Protein AF-0000000082827831 (afdb_homodimer)

Nearest PDB structures (foldseek):
  4x6g-assembly1_C  TM=5.637E-01  e=7.109E-21  Pseudomonas aeruginosa PAO1
  1ixc-assembly1_B-2  TM=5.546E-01  e=1.189E-19  Cupriavidus necator
  7d98-assembly1_Q  TM=5.491E-01  e=5.701E-20  Cupriavidus necator
  2esn-assembly1_A  TM=5.653E-01  e=8.851E-17  Pseudomonas aeruginosa
  2esn-assembly1_B  TM=5.716E-01  e=1.158E-15  Pseudomonas aeruginosa

Foldseek 3Di:
DPPLDPVVCVVPPDLVLLLLLLLQQVVQALCVSCVVSVHDSVVSVVSQVVVCVSVVHHQWDDDPGGTHGDPVNVVVNLVSLQVVLVVVQVVVQVVLVVVVAPGEAEEEEEPLCVLPLQVVLVVVVCVVGVRYHYHYHYDAPVVVLVCQSSVVHLKYKFDDPDPCCVVWKDWDWLDWFDKFKKAFCPAPCQPPQADEPVVQLVFEEEEADPPDPVVVLQCVLCVVVVHHDRPRYHHDPDLVVSVCDRQPDGHMYMDTCSSCVVCVVVRGMHTHDYPRDRDIDTIGMMHTPPDDRDPSVVSSNVSSNVVSVVD/DPDLDPVVCVVPPDLVLLLLLLLQQVVQALCVSCVVSVHDSVVSVVSQVVVCVSVVHHQWDDDPGGTHGDPVNVVVNLVSLQVVLVVVQVVQQVVLVVVVAPGEAEEEEEPLCVLPLQVVLVVVVCVVGVRYHYHYHYDAPVVVLVCQSSVVHLKYKFDDPDPCCVVWKDWDWLDWFAKFKKAFCPAPCQPPQADEPVVQLVFEEEEADPPDPVVVLQCVLCVVVVHHDRPRYHHDPDLVVSVCDRQPDGHMYMDTCSSCVVCVVVRGMHTHDYPRDRDIDTIGMMHTPPDDRDPSVVSSNVSSNVVSVVD

Radius of gyration: 26.12 Å; Cα contacts (8 Å, |Δi|>4): 1119; chains: 2; bounding box: 63×72×55 Å

Solvent-accessible surface area (backbone atoms only — not comparable to full-atom values): 32270 Å² total; per-residue (Å²): 124,71,76,75,38,72,66,58,45,64,72,64,62,46,69,68,56,34,50,48,47,40,39,25,60,72,58,25,22,66,61,59,29,10,58,75,66,71,45,52,48,69,58,49,51,50,52,49,49,52,52,23,57,48,67,66,45,66,40,46,32,87,26,96,63,22,29,34,59,20,80,73,15,46,58,49,38,48,48,26,40,26,51,50,35,47,48,52,49,48,52,52,29,47,53,33,38,73,72,69,30,67,30,71,46,36,39,30,16,21,70,59,36,32,39,44,58,48,28,55,37,50,57,54,49,36,72,78,36,55,35,33,24,35,36,43,43,73,44,56,38,71,57,42,51,52,32,43,72,40,42,75,28,74,34,30,34,29,47,83,88,48,82,72,49,63,78,53,30,44,78,47,82,51,44,71,49,47,57,39,37,34,28,12,66,83,24,86,61,46,85,37,65,66,49,53,63,75,66,54,63,75,41,40,31,44,36,52,41,83,88,37,73,67,32,51,51,48,52,50,26,31,52,75,62,72,44,78,77,73,63,25,28,40,22,35,81,38,62,50,30,53,49,43,37,32,64,71,38,68,27,38,33,58,47,51,42,63,73,44,49,66,43,39,74,70,57,47,31,36,76,48,44,54,79,69,62,62,82,58,47,64,31,18,43,39,39,61,50,98,51,86,73,53,71,68,56,48,53,51,49,52,44,45,54,55,55,38,68,72,101,123,70,72,74,38,71,68,58,46,64,73,63,65,48,68,68,56,33,49,48,48,40,40,25,59,72,59,25,20,65,60,57,29,11,59,74,65,72,44,52,48,68,57,49,51,50,52,49,51,52,52,23,56,50,67,66,46,65,39,48,29,86,28,97,66,25,30,33,56,18,78,72,15,46,57,50,38,49,49,26,40,26,51,50,35,47,47,51,49,48,51,54,28,46,52,33,38,74,73,69,30,68,29,70,45,36,39,30,18,21,69,59,36,31,38,43,58,48,27,54,37,50,59,54,48,36,72,78,37,53,34,34,25,35,39,43,43,71,42,55,38,70,55,40,50,52,33,43,72,41,41,75,29,75,35,29,33,28,47,84,89,48,81,72,48,62,77,52,30,42,77,46,82,51,44,69,48,48,56,41,36,33,27,9,64,82,23,84,62,46,85,36,64,66,50,54,62,76,65,53,63,77,41,38,33,43,36,52,40,84,88,36,73,66,32,52,52,49,52,51,26,32,51,75,61,71,42,78,77,73,63,24,28,37,23,35,82,37,61,51,29,54,49,44,36,32,62,71,37,68,26,39,34,58,46,51,41,65,72,43,48,66,44,38,74,70,58,47,31,35,75,47,43,55,79,70,61,60,80,56,48,64,30,19,42,38,39,61,52,98,52,86,72,54,72,68,57,48,53,52,49,52,46,43,53,56,55,36,68,73,103

Secondary structure (DSSP, 8-state):
-----HHHHHHH--HHHHHHHHHHHHH--HHHHHHHHT--HHHHHHHHHHHHHHHTS-SB---SS--PBPHHHHHHHHHHHHHHHHHHHHHHHHHHHHTT---EEEEEE-HHIIIIIHHHHHHHHHHH-TT-EEEEEE--HHHHHHHHHTTS-SEEEE--SSGGGGGTEEEEEEEEE-EEEEEETTSGGGG-SB--HHHHTTS-EEEPPTTSHHHHHHHHHHHHTT-PPPSSEEEES-HHHHHHHHHHSS-EEEEEGGGTHHHHHTTSEEEEB-S-----EEEEEEEETTSPPPHHHHHHHHHHHHHHHT-/-----HHHHHHH--HHHHHHHHHHHHH--HHHHHHHHT--HHHHHHHHHHHHHHHTS-SB---SS--PBPHHHHHHHHHHHHHHHHHHHHHHHHHHHHTT---EEEEEE-HHIIIIIHHHHHHHHHHH-TT-EEEEEE--HHHHHHHHHTTS-SEEEE--SSGGGGGTEEEEEEEEE-EEEEEETTSGGGG-SB--HHHHTTS-EEEPPTTSHHHHHHHHHHHHTT-PPPSSEEEES-HHHHHHHHHHSS-EEEEEGGGTHHHHHTTSEEEEB-S-----EEEEEEEETTSPPPHHHHHHHHHHHHHHHT-

Organism: Acinetobacter baumannii (strain ATCC 19606 / DSM 30007 / JCM 6841 / CCUG 19606 / CIP 70.34 / NBRC 109757 / NCIMB 12457 / NCTC 12156 / 81) (NCBI:txid575584)

InterPro domains:
  IPR000847 LysR, HTH, N-terminal domain [PF00126] (16-74)
  IPR000847 LysR, HTH, N-terminal domain [PR00039] (30-41)
  IPR000847 LysR, HTH, N-terminal domain [PR00039] (41-51)
  IPR000847 LysR, HTH, N-terminal domain [PR00039] (51-62)
  IPR000847 LysR, HTH, N-terminal domain [PS50931] (13-70)
  IPR005119 LysR, substrate-binding [PF03466] (103-307)
  IPR036388 Winged helix-like DNA-binding domain superfamily [G3DSA:1.10.10.10] (13-101)
  IPR036390 Winged helix DNA-binding domain superfamily [SSF46785] (11-120)
  IPR050950 HTH-type LysR transcriptional regulators [PTHR30419] (14-309)

pLDDT: mean 87.79, std 10.2, range [36.84, 98.5]

Structure (mmCIF, N/CA/C/O backbone):
data_AF-0000000082827831-model_v1
#
loop_
_entity.id
_entity.type
_entity.pdbx_description
1 polymer 'HTH-type transcriptional regulator GbpR'
#
loop_
_atom_site.group_PDB
_atom_site.id
_atom_site.type_symbol
_atom_site.label_atom_id
_atom_site.label_alt_id
_atom_site.label_comp_id
_atom_site.label_asym_id
_atom_site.label_entity_id
_atom_site.label_seq_id
_atom_site.pdbx_PDB_ins_code
_atom_site.Cartn_x
_atom_site.Cartn_y
_atom_site.Cartn_z
_atom_site.occupancy
_atom_site.B_iso_or_equiv
_atom_site.auth_seq_id
_atom_site.auth_comp_id
_atom_site.auth_asym_id
_atom_site.auth_atom_id
_atom_site.pdbx_PDB_model_num
ATOM 1 N N . MET A 1 1 ? 16.906 43.812 8.633 1 37.88 1 MET A N 1
ATOM 2 C CA . MET A 1 1 ? 16.484 42.5 8.227 1 37.88 1 MET A CA 1
ATOM 3 C C . MET A 1 1 ? 17.641 41.688 7.625 1 37.88 1 MET A C 1
ATOM 5 O O . MET A 1 1 ? 18.25 42.125 6.641 1 37.88 1 MET A O 1
ATOM 9 N N . ALA A 1 2 ? 18.375 41.094 8.438 1 49 2 ALA A N 1
ATOM 10 C CA . ALA A 1 2 ? 19.625 40.562 7.898 1 49 2 ALA A CA 1
ATOM 11 C C . ALA A 1 2 ? 19.375 39.719 6.645 1 49 2 ALA A C 1
ATOM 13 O O . ALA A 1 2 ? 18.359 39 6.562 1 49 2 ALA A O 1
ATOM 14 N N . ASP A 1 3 ? 19.906 40.031 5.551 1 55.72 3 ASP A N 1
ATOM 15 C CA . ASP A 1 3 ? 19.891 39.375 4.246 1 55.72 3 ASP A CA 1
ATOM 16 C C . ASP A 1 3 ? 20.234 37.875 4.367 1 55.72 3 ASP A C 1
ATOM 18 O O . ASP A 1 3 ? 21.266 37.531 4.934 1 55.72 3 ASP A O 1
ATOM 22 N N . LEU A 1 4 ? 19.25 37.062 4.34 1 61.72 4 LEU A N 1
ATOM 23 C CA . LEU A 1 4 ? 19.516 35.625 4.328 1 61.72 4 LEU A CA 1
ATOM 24 C C . LEU A 1 4 ? 20.469 35.25 3.197 1 61.72 4 LEU A C 1
ATOM 26 O O . LEU A 1 4 ? 20.156 35.469 2.023 1 61.72 4 LEU A O 1
ATOM 30 N N . THR A 1 5 ? 21.812 35.25 3.562 1 57.19 5 THR A N 1
ATOM 31 C CA . THR A 1 5 ? 22.812 34.781 2.607 1 57.19 5 THR A CA 1
ATOM 32 C C . THR A 1 5 ? 23.156 33.344 2.863 1 57.19 5 THR A C 1
ATOM 34 O O . THR A 1 5 ? 22.891 32.812 3.941 1 57.19 5 THR A O 1
ATOM 37 N N . TYR A 1 6 ? 23.672 32.75 1.846 1 62.78 6 TYR A N 1
ATOM 38 C CA . TYR A 1 6 ? 24.141 31.375 1.972 1 62.78 6 TYR A CA 1
ATOM 39 C C . TYR A 1 6 ? 25.125 31.234 3.121 1 62.78 6 TYR A C 1
ATOM 41 O O . TYR A 1 6 ? 25.062 30.281 3.896 1 62.78 6 TYR A O 1
ATOM 49 N N . SER A 1 7 ? 25.984 32.188 3.217 1 58.19 7 SER A N 1
ATOM 50 C CA . SER A 1 7 ? 27.016 32.156 4.242 1 58.19 7 SER A CA 1
ATOM 51 C C . SER A 1 7 ? 26.422 32.281 5.641 1 58.19 7 SER A C 1
ATOM 53 O O . SER A 1 7 ? 26.797 31.547 6.551 1 58.19 7 SER A O 1
ATOM 55 N N . SER A 1 8 ? 25.5 33.188 5.75 1 60.72 8 SER A N 1
ATOM 56 C CA . SER A 1 8 ? 24.891 33.375 7.062 1 60.72 8 SER A CA 1
ATOM 57 C C . SER A 1 8 ? 24.094 32.156 7.488 1 60.72 8 SER A C 1
ATOM 59 O O . SER A 1 8 ? 24.125 31.781 8.656 1 60.72 8 SER A O 1
ATOM 61 N N . LEU A 1 9 ? 23.422 31.594 6.531 1 64.62 9 LEU A N 1
ATOM 62 C CA . LEU A 1 9 ? 22.656 30.391 6.82 1 64.62 9 LEU A CA 1
ATOM 63 C C . LEU A 1 9 ? 23.562 29.25 7.246 1 64.62 9 LEU A C 1
ATOM 65 O O . LEU A 1 9 ? 23.281 28.547 8.219 1 64.62 9 LEU A O 1
ATOM 69 N N . ASN A 1 10 ? 24.641 29.109 6.551 1 59.69 10 ASN A N 1
ATOM 70 C CA . ASN A 1 10 ? 25.562 28 6.805 1 59.69 10 ASN A CA 1
ATOM 71 C C . ASN A 1 10 ? 26.188 28.109 8.195 1 59.69 10 ASN A C 1
ATOM 73 O O . ASN A 1 10 ? 26.453 27.078 8.836 1 59.69 10 ASN A O 1
ATOM 77 N N . ASN A 1 11 ? 26.344 29.297 8.609 1 62.16 11 ASN A N 1
ATOM 78 C CA . ASN A 1 11 ? 27 29.484 9.891 1 62.16 11 ASN A CA 1
ATOM 79 C C . ASN A 1 11 ? 26.031 29.281 11.055 1 62.16 11 ASN A C 1
ATOM 81 O O . ASN A 1 11 ? 26.453 28.891 12.148 1 62.16 11 ASN A O 1
ATOM 85 N N . TRP A 1 12 ? 24.891 29.484 10.703 1 67.19 12 TRP A N 1
ATOM 86 C CA . TRP A 1 12 ? 23.953 29.562 11.82 1 67.19 12 TRP A CA 1
ATOM 87 C C . TRP A 1 12 ? 23.094 28.297 11.898 1 67.19 12 TRP A C 1
ATOM 89 O O . TRP A 1 12 ? 22.781 27.828 12.992 1 67.19 12 TRP A O 1
ATOM 99 N N . LEU A 1 13 ? 22.766 27.781 10.742 1 72.38 13 LEU A N 1
ATOM 100 C CA . LEU A 1 13 ? 21.766 26.734 10.695 1 72.38 13 LEU A CA 1
ATOM 101 C C . LEU A 1 13 ? 22.344 25.406 11.156 1 72.38 13 LEU A C 1
ATOM 103 O O . LEU A 1 13 ? 23.391 24.969 10.656 1 72.38 13 LEU A O 1
ATOM 107 N N . LYS A 1 14 ? 21.766 24.859 12.219 1 76.31 14 LYS A N 1
ATOM 108 C CA . LYS A 1 14 ? 22.141 23.531 12.727 1 76.31 14 LYS A CA 1
ATOM 109 C C . LYS A 1 14 ? 21.078 22.5 12.383 1 76.31 14 LYS A C 1
ATOM 111 O O . LYS A 1 14 ? 19.922 22.828 12.156 1 76.31 14 LYS A O 1
ATOM 116 N N . PHE A 1 15 ? 21.531 21.234 12.359 1 81.81 15 PHE A N 1
ATOM 117 C CA . PHE A 1 15 ? 20.594 20.156 12.062 1 81.81 15 PHE A CA 1
ATOM 118 C C . PHE A 1 15 ? 19.453 20.141 13.062 1 81.81 15 PHE A C 1
ATOM 120 O O . PHE A 1 15 ? 18.312 19.828 12.703 1 81.81 15 PHE A O 1
ATOM 127 N N . LYS A 1 16 ? 19.766 20.438 14.281 1 85.5 16 LYS A N 1
ATOM 128 C CA . LYS A 1 16 ? 18.734 20.484 15.305 1 85.5 16 LYS A CA 1
ATOM 129 C C . LYS A 1 16 ? 17.625 21.453 14.938 1 85.5 16 LYS A C 1
ATOM 131 O O . LYS A 1 16 ? 16.453 21.25 15.273 1 85.5 16 LYS A O 1
ATOM 136 N N . HIS A 1 17 ? 17.984 22.578 14.234 1 87.19 17 HIS A N 1
ATOM 137 C CA . HIS A 1 17 ? 16.984 23.531 13.742 1 87.19 17 HIS A CA 1
ATOM 138 C C . HIS A 1 17 ? 16.062 22.859 12.734 1 87.19 17 HIS A C 1
ATOM 140 O O . HIS A 1 17 ? 14.844 23.078 12.766 1 87.19 17 HIS A O 1
ATOM 146 N N . LEU A 1 18 ? 16.641 22.094 11.836 1 86.31 18 LEU A N 1
ATOM 147 C CA . LEU A 1 18 ? 15.867 21.391 10.82 1 86.31 18 LEU A CA 1
ATOM 148 C C . LEU A 1 18 ? 14.977 20.328 11.453 1 86.31 18 LEU A C 1
ATOM 150 O O . LEU A 1 18 ? 13.836 20.141 11.039 1 86.31 18 LEU A O 1
ATOM 154 N N . VAL A 1 19 ? 15.492 19.625 12.445 1 87.94 19 VAL A N 1
ATOM 155 C CA . VAL A 1 19 ? 14.711 18.641 13.18 1 87.94 19 VAL A CA 1
ATOM 156 C C . VAL A 1 19 ? 13.516 19.312 13.844 1 87.94 19 VAL A C 1
ATOM 158 O O . VAL A 1 19 ? 12.406 18.781 13.82 1 87.94 19 VAL A O 1
ATOM 161 N N . LEU A 1 20 ? 13.781 20.453 14.438 1 90.12 20 LEU A N 1
ATOM 162 C CA . LEU A 1 20 ? 12.688 21.188 15.07 1 90.12 20 LEU A CA 1
ATOM 163 C C . LEU A 1 20 ? 11.602 21.531 14.055 1 90.12 20 LEU A C 1
ATOM 165 O O . LEU A 1 20 ? 10.414 21.328 14.32 1 90.12 20 LEU A O 1
ATOM 169 N N . LEU A 1 21 ? 12.047 22.094 12.898 1 90.12 21 LEU A N 1
ATOM 170 C CA . LEU A 1 21 ? 11.109 22.5 11.852 1 90.12 21 LEU A CA 1
ATOM 171 C C . LEU A 1 21 ? 10.273 21.297 11.398 1 90.12 21 LEU A C 1
ATOM 173 O O . LEU A 1 21 ? 9.047 21.406 11.305 1 90.12 21 LEU A O 1
ATOM 177 N N . GLU A 1 22 ? 10.922 20.219 11.125 1 88.75 22 GLU A N 1
ATOM 178 C CA . GLU A 1 22 ? 10.234 19.016 10.672 1 88.75 22 GLU A CA 1
ATOM 179 C C . GLU A 1 22 ? 9.305 18.469 11.75 1 88.75 22 GLU A C 1
ATOM 181 O O . GLU A 1 22 ? 8.18 18.062 11.453 1 88.75 22 GLU A O 1
ATOM 186 N N . THR A 1 23 ? 9.797 18.406 12.984 1 89.56 23 THR A N 1
ATOM 187 C CA . THR A 1 23 ? 9 17.906 14.102 1 89.56 23 THR A CA 1
ATOM 188 C C . THR A 1 23 ? 7.758 18.766 14.32 1 89.56 23 THR A C 1
ATOM 190 O O . THR A 1 23 ? 6.664 18.25 14.523 1 89.56 23 THR A O 1
ATOM 193 N N . LEU A 1 24 ? 8.008 20.062 14.273 1 89.75 24 LEU A N 1
ATOM 194 C CA . LEU A 1 24 ? 6.887 20.984 14.438 1 89.75 24 LEU A CA 1
ATOM 195 C C . LEU A 1 24 ? 5.887 20.828 13.305 1 89.75 24 LEU A C 1
ATOM 197 O O . LEU A 1 24 ? 4.672 20.875 13.523 1 89.75 24 LEU A O 1
ATOM 201 N N . ALA A 1 25 ? 6.398 20.656 12.133 1 86.94 25 ALA A N 1
ATOM 202 C CA . ALA A 1 25 ? 5.512 20.469 10.984 1 86.94 25 ALA A CA 1
ATOM 203 C C . ALA A 1 25 ? 4.672 19.203 11.141 1 86.94 25 ALA A C 1
ATOM 205 O O . ALA A 1 25 ? 3.492 19.188 10.773 1 86.94 25 ALA A O 1
ATOM 206 N N . ARG A 1 26 ? 5.281 18.25 11.648 1 81.56 26 ARG A N 1
ATOM 207 C CA . ARG A 1 26 ? 4.629 16.953 11.812 1 81.56 26 ARG A CA 1
ATOM 208 C C . ARG A 1 26 ? 3.633 16.984 12.969 1 81.56 26 ARG A C 1
ATOM 210 O O . ARG A 1 26 ? 2.531 16.438 12.859 1 81.56 26 ARG A O 1
ATOM 217 N N . THR A 1 27 ? 4.047 17.625 14.031 1 81.38 27 THR A N 1
ATOM 218 C CA . THR A 1 27 ? 3.25 17.562 15.25 1 81.38 27 THR A CA 1
ATOM 219 C C . THR A 1 27 ? 2.266 18.719 15.312 1 81.38 27 THR A C 1
ATOM 221 O O . THR A 1 27 ? 1.26 18.656 16.031 1 81.38 27 THR A O 1
ATOM 224 N N . ASN A 1 28 ? 2.701 19.828 14.727 1 83.12 28 ASN A N 1
ATOM 225 C CA . ASN A 1 28 ? 1.94 21.078 14.766 1 83.12 28 ASN A CA 1
ATOM 226 C C . ASN A 1 28 ? 1.726 21.562 16.203 1 83.12 28 ASN A C 1
ATOM 228 O O . ASN A 1 28 ? 0.672 22.109 16.516 1 83.12 28 ASN A O 1
ATOM 232 N N . ASN A 1 29 ? 2.605 21.141 16.984 1 83.56 29 ASN A N 1
ATOM 233 C CA . ASN A 1 29 ? 2.467 21.391 18.406 1 83.56 29 ASN A CA 1
ATOM 234 C C . ASN A 1 29 ? 3.824 21.594 19.078 1 83.56 29 ASN A C 1
ATOM 236 O O . ASN A 1 29 ? 4.656 20.688 19.094 1 83.56 29 ASN A O 1
ATOM 240 N N . MET A 1 30 ? 3.893 22.812 19.75 1 86.69 30 MET A N 1
ATOM 241 C CA . MET A 1 30 ? 5.172 23.172 20.359 1 86.69 30 MET A CA 1
ATOM 242 C C . MET A 1 30 ? 5.5 22.25 21.531 1 86.69 30 MET A C 1
ATOM 244 O O . MET A 1 30 ? 6.648 21.828 21.688 1 86.69 30 MET A O 1
ATOM 248 N N . HIS A 1 31 ? 4.418 21.891 22.219 1 86.5 31 HIS A N 1
ATOM 249 C CA . HIS A 1 31 ? 4.648 21.047 23.391 1 86.5 31 HIS A CA 1
ATOM 250 C C . HIS A 1 31 ? 5.066 19.641 22.969 1 86.5 31 HIS A C 1
ATOM 252 O O . HIS A 1 31 ? 6.02 19.094 23.516 1 86.5 31 HIS A O 1
ATOM 258 N N . LEU A 1 32 ? 4.344 19.172 22.031 1 85.81 32 LEU A N 1
ATOM 259 C CA . LEU A 1 32 ? 4.652 17.828 21.547 1 85.81 32 LEU A CA 1
ATOM 260 C C . LEU A 1 32 ? 6.031 17.797 20.891 1 85.81 32 LEU A C 1
ATOM 262 O O . LEU A 1 32 ? 6.77 16.812 21.047 1 85.81 32 LEU A O 1
ATOM 266 N N . ALA A 1 33 ? 6.254 18.797 20.172 1 89.75 33 ALA A N 1
ATOM 267 C CA . ALA A 1 33 ? 7.574 18.891 19.547 1 89.75 33 ALA A CA 1
ATOM 268 C C . ALA A 1 33 ? 8.672 18.906 20.609 1 89.75 33 ALA A C 1
ATOM 270 O O . ALA A 1 33 ? 9.688 18.219 20.469 1 89.75 33 ALA A O 1
ATOM 271 N N . ALA A 1 34 ? 8.453 19.656 21.672 1 91.12 34 ALA A N 1
ATOM 272 C CA . ALA A 1 34 ? 9.422 19.719 22.766 1 91.12 34 ALA A CA 1
ATOM 273 C C . ALA A 1 34 ? 9.617 18.359 23.406 1 91.12 34 ALA A C 1
ATOM 275 O O . ALA A 1 34 ? 10.742 17.922 23.641 1 91.12 34 ALA A O 1
ATOM 276 N N . GLU A 1 35 ? 8.523 17.719 23.625 1 89.31 35 GLU A N 1
ATOM 277 C CA . GLU A 1 35 ? 8.57 16.391 24.234 1 89.31 35 GLU A CA 1
ATOM 278 C C . GLU A 1 35 ? 9.336 15.406 23.344 1 89.31 35 GLU A C 1
ATOM 280 O O . GLU A 1 35 ? 10.211 14.68 23.828 1 89.31 35 GLU A O 1
ATOM 285 N N . GLN A 1 36 ? 9.062 15.477 22.094 1 86.56 36 GLN A N 1
ATOM 286 C CA . GLN A 1 36 ? 9.688 14.539 21.172 1 86.56 36 GLN A CA 1
ATOM 287 C C . GLN A 1 36 ? 11.172 14.836 21 1 86.56 36 GLN A C 1
ATOM 289 O O . GLN A 1 36 ? 11.969 13.922 20.766 1 86.56 36 GLN A O 1
ATOM 294 N N . MET A 1 37 ? 11.492 16.078 21.203 1 89.38 37 MET A N 1
ATOM 295 C CA . MET A 1 37 ? 12.883 16.469 21.016 1 89.38 37 MET A CA 1
ATOM 296 C C . MET A 1 37 ? 13.633 16.453 22.344 1 89.38 37 MET A C 1
ATOM 298 O O . MET A 1 37 ? 14.828 16.75 22.406 1 89.38 37 MET A O 1
ATOM 302 N N . ASN A 1 38 ? 12.867 16.062 23.391 1 89.19 38 ASN A N 1
ATOM 303 C CA . ASN A 1 38 ? 13.445 16.062 24.734 1 89.19 38 ASN A CA 1
ATOM 304 C C . ASN A 1 38 ? 14.023 17.422 25.094 1 89.19 38 ASN A C 1
ATOM 306 O O . ASN A 1 38 ? 15.172 17.516 25.531 1 89.19 38 ASN A O 1
ATOM 310 N N . LEU A 1 39 ? 13.398 18.438 24.797 1 89.25 39 LEU A N 1
ATOM 311 C CA . LEU A 1 39 ? 13.711 19.812 25.141 1 89.25 39 LEU A CA 1
ATOM 312 C C . LEU A 1 39 ? 12.539 20.469 25.875 1 89.25 39 LEU A C 1
ATOM 314 O O . LEU A 1 39 ? 11.43 19.938 25.891 1 89.25 39 LEU A O 1
ATOM 318 N N . SER A 1 40 ? 12.852 21.5 26.609 1 90.56 40 SER A N 1
ATOM 319 C CA . SER A 1 40 ? 11.773 22.281 27.203 1 90.56 40 SER A CA 1
ATOM 320 C C . SER A 1 40 ? 11.055 23.125 26.156 1 90.56 40 SER A C 1
ATOM 322 O O . SER A 1 40 ? 11.633 23.469 25.125 1 90.56 40 SER A O 1
ATOM 324 N N . GLN A 1 41 ? 9.836 23.344 26.406 1 90.69 41 GLN A N 1
ATOM 325 C CA . GLN A 1 41 ? 9.047 24.125 25.469 1 90.69 41 GLN A CA 1
ATOM 326 C C . GLN A 1 41 ? 9.633 25.516 25.281 1 90.69 41 GLN A C 1
ATOM 328 O O . GLN A 1 41 ? 9.695 26.016 24.156 1 90.69 41 GLN A O 1
ATOM 333 N N . PRO A 1 42 ? 10.172 26.203 26.312 1 91.56 42 PRO A N 1
ATOM 334 C CA . PRO A 1 42 ? 10.812 27.5 26.078 1 91.56 42 PRO A CA 1
ATOM 335 C C . PRO A 1 42 ? 12.039 27.391 25.172 1 91.56 42 PRO A C 1
ATOM 337 O O . PRO A 1 42 ? 12.281 28.281 24.359 1 91.56 42 PRO A O 1
ATOM 340 N N . ALA A 1 43 ? 12.75 26.344 25.328 1 89.31 43 ALA A N 1
ATOM 341 C CA . ALA A 1 43 ? 13.93 26.125 24.5 1 89.31 43 ALA A CA 1
ATOM 342 C C . ALA A 1 43 ? 13.547 25.969 23.031 1 89.31 43 ALA A C 1
ATOM 344 O O . ALA A 1 43 ? 14.18 26.562 22.156 1 89.31 43 ALA A O 1
ATOM 345 N N . VAL A 1 44 ? 12.531 25.188 22.766 1 92.06 44 VAL A N 1
ATOM 346 C CA . VAL A 1 44 ? 12.039 24.969 21.406 1 92.06 44 VAL A CA 1
ATOM 347 C C . VAL A 1 44 ? 11.477 26.281 20.859 1 92.06 44 VAL A C 1
ATOM 349 O O . VAL A 1 44 ? 11.68 26.594 19.672 1 92.06 44 VAL A O 1
ATOM 352 N N . SER A 1 45 ? 10.758 27 21.672 1 92.25 45 SER A N 1
ATOM 353 C CA . SER A 1 45 ? 10.188 28.266 21.25 1 92.25 45 SER A CA 1
ATOM 354 C C . SER A 1 45 ? 11.281 29.266 20.891 1 92.25 45 SER A C 1
ATOM 356 O O . SER A 1 45 ? 11.188 29.969 19.875 1 92.25 45 SER A O 1
ATOM 358 N N . LYS A 1 46 ? 12.273 29.328 21.688 1 92.06 46 LYS A N 1
ATOM 359 C CA . LYS A 1 46 ? 13.406 30.219 21.438 1 92.06 46 LYS A CA 1
ATOM 360 C C . LYS A 1 46 ? 14.117 29.844 20.141 1 92.06 46 LYS A C 1
ATOM 362 O O . LYS A 1 46 ? 14.461 30.719 19.344 1 92.06 46 LYS A O 1
ATOM 367 N N . MET A 1 47 ? 14.367 28.609 20.016 1 90.69 47 MET A N 1
ATOM 368 C CA . MET A 1 47 ? 15.031 28.109 18.812 1 90.69 47 MET A CA 1
ATOM 369 C C . MET A 1 47 ? 14.242 28.469 17.562 1 90.69 47 MET A C 1
ATOM 371 O O . MET A 1 47 ? 14.82 28.891 16.562 1 90.69 47 MET A O 1
ATOM 375 N N . LEU A 1 48 ? 12.969 28.281 17.641 1 92.81 48 LEU A N 1
ATOM 376 C CA . LEU A 1 48 ? 12.117 28.625 16.5 1 92.81 48 LEU A CA 1
ATOM 377 C C . LEU A 1 48 ? 12.188 30.125 16.188 1 92.81 48 LEU A C 1
ATOM 379 O O . LEU A 1 48 ? 12.25 30.516 15.031 1 92.81 48 LEU A O 1
ATOM 383 N N . LYS A 1 49 ? 12.133 30.906 17.188 1 91.38 49 LYS A N 1
ATOM 384 C CA . LYS A 1 49 ? 12.227 32.344 17.016 1 91.38 49 LYS A CA 1
ATOM 385 C C . LYS A 1 49 ? 13.531 32.75 16.344 1 91.38 49 LYS A C 1
ATOM 387 O O . LYS A 1 49 ? 13.555 33.656 15.492 1 91.38 49 LYS A O 1
ATOM 392 N N . GLU A 1 50 ? 14.562 32.125 16.734 1 86.75 50 GLU A N 1
ATOM 393 C CA . GLU A 1 50 ? 15.859 32.406 16.125 1 86.75 50 GLU A CA 1
ATOM 394 C C . GLU A 1 50 ? 15.875 32.031 14.648 1 86.75 50 GLU A C 1
ATOM 396 O O . GLU A 1 50 ? 16.406 32.781 13.82 1 86.75 50 GLU A O 1
ATOM 401 N N . ILE A 1 51 ? 15.328 30.891 14.336 1 87.31 51 ILE A N 1
ATOM 402 C CA . ILE A 1 51 ? 15.258 30.422 12.953 1 87.31 51 ILE A CA 1
ATOM 403 C C . ILE A 1 51 ? 14.453 31.422 12.117 1 87.31 51 ILE A C 1
ATOM 405 O O . ILE A 1 51 ? 14.906 31.844 11.055 1 87.31 51 ILE A O 1
ATOM 409 N N . GLU A 1 52 ? 13.32 31.75 12.656 1 89.38 52 GLU A N 1
ATOM 410 C CA . GLU A 1 52 ? 12.445 32.656 11.922 1 89.38 52 GLU A CA 1
ATOM 411 C C . GLU A 1 52 ? 13.055 34.062 11.828 1 89.38 52 GLU A C 1
ATOM 413 O O . GLU A 1 52 ? 12.875 34.75 10.828 1 89.38 52 GLU A O 1
ATOM 418 N N . GLY A 1 53 ? 13.742 34.469 12.844 1 84.31 53 GLY A N 1
ATOM 419 C CA . GLY A 1 53 ? 14.484 35.719 12.805 1 84.31 53 GLY A CA 1
ATOM 420 C C . GLY A 1 53 ? 15.516 35.781 11.703 1 84.31 53 GLY A C 1
ATOM 421 O O . GLY A 1 53 ? 15.633 36.781 11 1 84.31 53 GLY A O 1
ATOM 422 N N . LEU A 1 54 ? 16.203 34.75 11.555 1 78.19 54 LEU A N 1
ATOM 423 C CA . LEU A 1 54 ? 17.219 34.656 10.516 1 78.19 54 LEU A CA 1
ATOM 424 C C . LEU A 1 54 ? 16.578 34.656 9.133 1 78.19 54 LEU A C 1
ATOM 426 O O . LEU A 1 54 ? 17.109 35.25 8.195 1 78.19 54 LEU A O 1
ATOM 430 N N . LEU A 1 55 ? 15.492 33.938 9.016 1 81.94 55 LEU A N 1
ATOM 431 C CA . LEU A 1 55 ? 14.812 33.812 7.734 1 81.94 55 LEU A CA 1
ATOM 432 C C . LEU A 1 55 ? 14.086 35.094 7.379 1 81.94 55 LEU A C 1
ATOM 434 O O . LEU A 1 55 ? 13.867 35.375 6.199 1 81.94 55 LEU A O 1
ATOM 438 N N . GLY A 1 56 ? 13.773 35.844 8.391 1 80.25 56 GLY A N 1
ATOM 439 C CA . GLY A 1 56 ? 13.094 37.094 8.195 1 80.25 56 GLY A CA 1
ATOM 440 C C . GLY A 1 56 ? 11.594 36.938 8.023 1 80.25 56 GLY A C 1
ATOM 441 O O . GLY A 1 56 ? 10.914 37.906 7.641 1 80.25 56 GLY A O 1
ATOM 442 N N . PHE A 1 57 ? 11.148 35.719 8.117 1 83.06 57 PHE A N 1
ATOM 443 C CA . PHE A 1 57 ? 9.719 35.438 8.055 1 83.06 57 PHE A CA 1
ATOM 444 C C . PHE A 1 57 ? 9.32 34.312 8.992 1 83.06 57 PHE A C 1
ATOM 446 O O . PHE A 1 57 ? 10.172 33.531 9.422 1 83.06 57 PHE A O 1
ATOM 453 N N . GLN A 1 58 ? 8.094 34.188 9.352 1 88.62 58 GLN A N 1
ATOM 454 C CA . GLN A 1 58 ? 7.574 33.125 10.195 1 88.62 58 GLN A CA 1
ATOM 455 C C . GLN A 1 58 ? 7.379 31.844 9.398 1 88.62 58 GLN A C 1
ATOM 457 O O . GLN A 1 58 ? 6.824 31.859 8.297 1 88.62 58 GLN A O 1
ATOM 462 N N . VAL A 1 59 ? 7.898 30.75 9.984 1 89.12 59 VAL A N 1
ATOM 463 C CA . VAL A 1 59 ? 7.754 29.438 9.375 1 89.12 59 VAL A CA 1
ATOM 464 C C . VAL A 1 59 ? 6.426 28.812 9.797 1 89.12 59 VAL A C 1
ATOM 466 O O . VAL A 1 59 ? 5.793 28.094 9.016 1 89.12 59 VAL A O 1
ATOM 469 N N . PHE A 1 60 ? 6.227 29.156 11.055 1 90.38 60 PHE A N 1
ATOM 470 C CA . PHE A 1 60 ? 4.996 28.625 11.625 1 90.38 60 PHE A CA 1
ATOM 471 C C . PHE A 1 60 ? 4.094 29.766 12.102 1 90.38 60 PHE A C 1
ATOM 473 O O . PHE A 1 60 ? 4.582 30.781 12.594 1 90.38 60 PHE A O 1
ATOM 480 N N . GLU A 1 61 ? 2.941 29.531 11.898 1 82.94 61 GLU A N 1
ATOM 481 C CA . GLU A 1 61 ? 1.974 30.438 12.5 1 82.94 61 GLU A CA 1
ATOM 482 C C . GLU A 1 61 ? 1.741 30.094 13.977 1 82.94 61 GLU A C 1
ATOM 484 O O . GLU A 1 61 ? 1.476 28.938 14.312 1 82.94 61 GLU A O 1
ATOM 489 N N . ARG A 1 62 ? 2.146 31.078 14.844 1 78.75 62 ARG A N 1
ATOM 490 C CA . ARG A 1 62 ? 2.002 30.812 16.281 1 78.75 62 ARG A CA 1
ATOM 491 C C . ARG A 1 62 ? 0.567 31.062 16.734 1 78.75 62 ARG A C 1
ATOM 493 O O . ARG A 1 62 ? 0.201 32.188 17.078 1 78.75 62 ARG A O 1
ATOM 500 N N . LEU A 1 63 ? -0.138 30.047 16.609 1 71.19 63 LEU A N 1
ATOM 501 C CA . LEU A 1 63 ? -1.515 30.109 17.094 1 71.19 63 LEU A CA 1
ATOM 502 C C . LEU A 1 63 ? -1.634 29.516 18.484 1 71.19 63 LEU A C 1
ATOM 504 O O . LEU A 1 63 ? -0.746 28.781 18.922 1 71.19 63 LEU A O 1
ATOM 508 N N . PRO A 1 64 ? -2.453 29.906 19.391 1 61.97 64 PRO A N 1
ATOM 509 C CA . PRO A 1 64 ? -2.533 29.453 20.766 1 61.97 64 PRO A CA 1
ATOM 510 C C . PRO A 1 64 ? -2.5 27.922 20.891 1 61.97 64 PRO A C 1
ATOM 512 O O . PRO A 1 64 ? -1.91 27.391 21.828 1 61.97 64 PRO A O 1
ATOM 515 N N . ARG A 1 65 ? -3.061 27.219 19.984 1 57.5 65 ARG A N 1
ATOM 516 C CA . ARG A 1 65 ? -3.172 25.781 20.219 1 57.5 65 ARG A CA 1
ATOM 517 C C . ARG A 1 65 ? -2.424 25 19.156 1 57.5 65 ARG A C 1
ATOM 519 O O . ARG A 1 65 ? -2.27 23.781 19.266 1 57.5 65 ARG A O 1
ATOM 526 N N . ASN A 1 66 ? -2.078 25.516 18.094 1 74.25 66 ASN A N 1
ATOM 527 C CA . ASN A 1 66 ? -1.289 24.812 17.078 1 74.25 66 ASN A CA 1
ATOM 528 C C . ASN A 1 66 ? -0.329 25.75 16.359 1 74.25 66 ASN A C 1
ATOM 530 O O . ASN A 1 66 ? -0.359 26.953 16.578 1 74.25 66 ASN A O 1
ATOM 534 N N . MET A 1 67 ? 0.572 25.047 15.586 1 80.12 67 MET A N 1
ATOM 535 C CA . MET A 1 67 ? 1.642 25.75 14.883 1 80.12 67 MET A CA 1
ATOM 536 C C . MET A 1 67 ? 1.756 25.266 13.445 1 80.12 67 MET A C 1
ATOM 538 O O . MET A 1 67 ? 2.756 24.641 13.07 1 80.12 67 MET A O 1
ATOM 542 N N . PRO A 1 68 ? 0.646 25.609 12.641 1 81.75 68 PRO A N 1
ATOM 543 C CA . PRO A 1 68 ? 0.759 25.172 11.242 1 81.75 68 PRO A CA 1
ATOM 544 C C . PRO A 1 68 ? 1.9 25.859 10.5 1 81.75 68 PRO A C 1
ATOM 546 O O . PRO A 1 68 ? 2.301 26.969 10.867 1 81.75 68 PRO A O 1
ATOM 549 N N . VAL A 1 69 ? 2.244 25.25 9.398 1 83.94 69 VAL A N 1
ATOM 550 C CA . VAL A 1 69 ? 3.326 25.766 8.57 1 83.94 69 VAL A CA 1
ATOM 551 C C . VAL A 1 69 ? 2.789 26.875 7.656 1 83.94 69 VAL A C 1
ATOM 553 O O . VAL A 1 69 ? 1.7 26.734 7.094 1 83.94 69 VAL A O 1
ATOM 556 N N . THR A 1 70 ? 3.416 27.984 7.559 1 80.12 70 THR A N 1
ATOM 557 C CA . THR A 1 70 ? 3.057 29.062 6.648 1 80.12 70 THR A CA 1
ATOM 558 C C . THR A 1 70 ? 3.379 28.688 5.207 1 80.12 70 THR A C 1
ATOM 560 O O . THR A 1 70 ? 4.062 27.688 4.957 1 80.12 70 THR A O 1
ATOM 563 N N . ALA A 1 71 ? 2.871 29.453 4.199 1 72.88 71 ALA A N 1
ATOM 564 C CA . ALA A 1 71 ? 3.152 29.219 2.785 1 72.88 71 ALA A CA 1
ATOM 565 C C . ALA A 1 71 ? 4.652 29.234 2.516 1 72.88 71 ALA A C 1
ATOM 567 O O . ALA A 1 71 ? 5.18 28.328 1.849 1 72.88 71 ALA A O 1
ATOM 568 N N . LEU A 1 72 ? 5.258 30.281 2.965 1 75.31 72 LEU A N 1
ATOM 569 C CA . LEU A 1 72 ? 6.707 30.344 2.838 1 75.31 72 LEU A CA 1
ATOM 570 C C . LEU A 1 72 ? 7.375 29.25 3.656 1 75.31 72 LEU A C 1
ATOM 572 O O . LEU A 1 72 ? 8.406 28.703 3.25 1 75.31 72 LEU A O 1
ATOM 576 N N . GLY A 1 73 ? 6.691 28.938 4.75 1 85.19 73 GLY A N 1
ATOM 577 C CA . GLY A 1 73 ? 7.219 27.906 5.613 1 85.19 73 GLY A CA 1
ATOM 578 C C . GLY A 1 73 ? 7.262 26.531 4.945 1 85.19 73 GLY A C 1
ATOM 579 O O . GLY A 1 73 ? 8.133 25.719 5.242 1 85.19 73 GLY A O 1
ATOM 580 N N . GLU A 1 74 ? 6.395 26.297 4.082 1 77.69 74 GLU A N 1
ATOM 581 C CA . GLU A 1 74 ? 6.352 25.031 3.367 1 77.69 74 GLU A CA 1
ATOM 582 C C . GLU A 1 74 ? 7.652 24.781 2.611 1 77.69 74 GLU A C 1
ATOM 584 O O . GLU A 1 74 ? 8.141 23.641 2.566 1 77.69 74 GLU A O 1
ATOM 589 N N . HIS A 1 75 ? 8.156 25.812 2.051 1 76.12 75 HIS A N 1
ATOM 590 C CA . HIS A 1 75 ? 9.43 25.703 1.348 1 76.12 75 HIS A CA 1
ATOM 591 C C . HIS A 1 75 ? 10.562 25.359 2.311 1 76.12 75 HIS A C 1
ATOM 593 O O . HIS A 1 75 ? 11.438 24.547 1.985 1 76.12 75 HIS A O 1
ATOM 599 N N . VAL A 1 76 ? 10.367 25.953 3.449 1 81.69 76 VAL A N 1
ATOM 600 C CA . VAL A 1 76 ? 11.383 25.719 4.465 1 81.69 76 VAL A CA 1
ATOM 601 C C . VAL A 1 76 ? 11.273 24.281 4.984 1 81.69 76 VAL A C 1
ATOM 603 O O . VAL A 1 76 ? 12.289 23.594 5.148 1 81.69 76 VAL A O 1
ATOM 606 N N . ILE A 1 77 ? 10.055 23.859 5.184 1 85 77 ILE A N 1
ATOM 607 C CA . ILE A 1 77 ? 9.828 22.516 5.695 1 85 77 ILE A CA 1
ATOM 608 C C . ILE A 1 77 ? 10.297 21.484 4.668 1 85 77 ILE A C 1
ATOM 610 O O . ILE A 1 77 ? 10.953 20.5 5.023 1 85 77 ILE A O 1
ATOM 614 N N . ARG A 1 78 ? 10.055 21.734 3.465 1 75.94 78 ARG A N 1
ATOM 615 C CA . ARG A 1 78 ? 10.508 20.828 2.408 1 75.94 78 ARG A CA 1
ATOM 616 C C . ARG A 1 78 ? 12.031 20.75 2.383 1 75.94 78 ARG A C 1
ATOM 618 O O . ARG A 1 78 ? 12.594 19.656 2.225 1 75.94 78 ARG A O 1
ATOM 625 N N . TYR A 1 79 ? 12.57 21.922 2.512 1 78.25 79 TYR A N 1
ATOM 626 C CA . TYR A 1 79 ? 14.023 21.953 2.578 1 78.25 79 TYR A CA 1
ATOM 627 C C . TYR A 1 79 ? 14.531 21.172 3.783 1 78.25 79 TYR A C 1
ATOM 629 O O . TYR A 1 79 ? 15.461 20.375 3.662 1 78.25 79 TYR A O 1
ATOM 637 N N . ALA A 1 80 ? 13.875 21.391 4.926 1 84.81 80 ALA A N 1
ATOM 638 C CA . ALA A 1 80 ? 14.266 20.688 6.145 1 84.81 80 ALA A CA 1
ATOM 639 C C . ALA A 1 80 ? 14.125 19.172 5.98 1 84.81 80 ALA A C 1
ATOM 641 O O . ALA A 1 80 ? 15.039 18.422 6.328 1 84.81 80 ALA A O 1
ATOM 642 N N . GLN A 1 81 ? 13.016 18.828 5.414 1 79.38 81 GLN A N 1
ATOM 643 C CA . GLN A 1 81 ? 12.758 17.406 5.207 1 79.38 81 GLN A CA 1
ATOM 644 C C . GLN A 1 81 ? 13.789 16.781 4.27 1 79.38 81 GLN A C 1
ATOM 646 O O . GLN A 1 81 ? 14.328 15.719 4.551 1 79.38 81 GLN A O 1
ATOM 651 N N . ARG A 1 82 ? 14.109 17.484 3.244 1 78.5 82 ARG A N 1
ATOM 652 C CA . ARG A 1 82 ? 15.094 17 2.285 1 78.5 82 ARG A CA 1
ATOM 653 C C . ARG A 1 82 ? 16.453 16.828 2.947 1 78.5 82 ARG A C 1
ATOM 655 O O . ARG A 1 82 ? 17.094 15.781 2.801 1 78.5 82 ARG A O 1
ATOM 662 N N . VAL A 1 83 ? 16.812 17.797 3.656 1 75.56 83 VAL A N 1
ATOM 663 C CA . VAL A 1 83 ? 18.141 17.781 4.281 1 75.56 83 VAL A CA 1
ATOM 664 C C . VAL A 1 83 ? 18.188 16.688 5.34 1 75.56 83 VAL A C 1
ATOM 666 O O . VAL A 1 83 ? 19.172 15.945 5.418 1 75.56 83 VAL A O 1
ATOM 669 N N . LEU A 1 84 ? 17.141 16.594 6.09 1 81.75 84 LEU A N 1
ATOM 670 C CA . LEU A 1 84 ? 17.109 15.586 7.141 1 81.75 84 LEU A CA 1
ATOM 671 C C . LEU A 1 84 ? 17.078 14.188 6.547 1 81.75 84 LEU A C 1
ATOM 673 O O . LEU A 1 84 ? 17.734 13.281 7.047 1 81.75 84 LEU A O 1
ATOM 677 N N . ASN A 1 85 ? 16.312 14.055 5.484 1 78.25 85 ASN A N 1
ATOM 678 C CA . ASN A 1 85 ? 16.266 12.758 4.809 1 78.25 85 ASN A CA 1
ATOM 679 C C . ASN A 1 85 ? 17.609 12.406 4.18 1 78.25 85 ASN A C 1
ATOM 681 O O . ASN A 1 85 ? 18.031 11.25 4.227 1 78.25 85 ASN A O 1
ATOM 685 N N . ASP A 1 86 ? 18.203 13.406 3.666 1 74.06 86 ASP A N 1
ATOM 686 C CA . ASP A 1 86 ? 19.547 13.188 3.111 1 74.06 86 ASP A CA 1
ATOM 687 C C . ASP A 1 86 ? 20.531 12.789 4.203 1 74.06 86 ASP A C 1
ATOM 689 O O . ASP A 1 86 ? 21.375 11.914 3.996 1 74.06 86 ASP A O 1
ATOM 693 N N . ALA A 1 87 ? 20.328 13.438 5.352 1 72.38 87 ALA A N 1
ATOM 694 C CA . ALA A 1 87 ? 21.203 13.117 6.48 1 72.38 87 ALA A CA 1
ATOM 695 C C . ALA A 1 87 ? 20.953 11.688 6.969 1 72.38 87 ALA A C 1
ATOM 697 O O . ALA A 1 87 ? 21.906 10.961 7.27 1 72.38 87 ALA A O 1
ATOM 698 N N . LYS A 1 88 ? 19.719 11.359 7.059 1 75.44 88 LYS A N 1
ATOM 699 C CA . LYS A 1 88 ? 19.375 10 7.449 1 75.44 88 LYS A CA 1
ATOM 700 C C . LYS A 1 88 ? 19.984 8.977 6.484 1 75.44 88 LYS A C 1
ATOM 702 O O . LYS A 1 88 ? 20.562 7.984 6.914 1 75.44 88 LYS A O 1
ATOM 707 N N . HIS A 1 89 ? 19.844 9.281 5.246 1 71.94 89 HIS A N 1
ATOM 708 C CA . HIS A 1 89 ? 20.422 8.422 4.215 1 71.94 89 HIS A CA 1
ATOM 709 C C . HIS A 1 89 ? 21.938 8.32 4.348 1 71.94 89 HIS A C 1
ATOM 711 O O . HIS A 1 89 ? 22.5 7.246 4.176 1 71.94 89 HIS A O 1
ATOM 717 N N . PHE A 1 90 ? 22.484 9.406 4.707 1 60.31 90 PHE A N 1
ATOM 718 C CA . PHE A 1 90 ? 23.922 9.461 4.867 1 60.31 90 PHE A CA 1
ATOM 719 C C . PHE A 1 90 ? 24.375 8.57 6.016 1 60.31 90 PHE A C 1
ATOM 721 O O . PHE A 1 90 ? 25.312 7.789 5.871 1 60.31 90 PHE A O 1
ATOM 728 N N . VAL A 1 91 ? 23.641 8.688 7.039 1 66.31 91 VAL A N 1
ATOM 729 C CA . VAL A 1 91 ? 23.984 7.895 8.211 1 66.31 91 VAL A CA 1
ATOM 730 C C . VAL A 1 91 ? 23.797 6.41 7.91 1 66.31 91 VAL A C 1
ATOM 732 O O . VAL A 1 91 ? 24.641 5.586 8.266 1 66.31 91 VAL A O 1
ATOM 735 N N . GLU A 1 92 ? 22.703 6.086 7.234 1 68.25 92 GLU A N 1
ATOM 736 C CA . GLU A 1 92 ? 22.422 4.699 6.863 1 68.25 92 GLU A CA 1
ATOM 737 C C . GLU A 1 92 ? 23.5 4.156 5.922 1 68.25 92 GLU A C 1
ATOM 739 O O . GLU A 1 92 ? 23.969 3.025 6.09 1 68.25 92 GLU A O 1
ATOM 744 N N . ASP A 1 93 ? 23.906 5.027 5.023 1 63.94 93 ASP A N 1
ATOM 745 C CA . ASP A 1 93 ? 24.953 4.645 4.082 1 63.94 93 ASP A CA 1
ATOM 746 C C . ASP A 1 93 ? 26.266 4.371 4.805 1 63.94 93 ASP A C 1
ATOM 748 O O . ASP A 1 93 ? 26.938 3.361 4.543 1 63.94 93 ASP A O 1
ATOM 752 N N . ILE A 1 94 ? 26.531 5.227 5.691 1 63 94 ILE A N 1
ATOM 753 C CA . ILE A 1 94 ? 27.797 5.105 6.414 1 63 94 ILE A CA 1
ATOM 754 C C . ILE A 1 94 ? 27.781 3.842 7.273 1 63 94 ILE A C 1
ATOM 756 O O . ILE A 1 94 ? 28.781 3.127 7.355 1 63 94 ILE A O 1
ATOM 760 N N . GLU A 1 95 ? 26.672 3.652 7.863 1 66.69 95 GLU A N 1
ATOM 761 C CA . GLU A 1 95 ? 26.562 2.467 8.703 1 66.69 95 GLU A CA 1
ATOM 762 C C . GLU A 1 95 ? 26.75 1.19 7.891 1 66.69 95 GLU A C 1
ATOM 764 O O . GLU A 1 95 ? 27.438 0.271 8.32 1 66.69 95 GLU A O 1
ATOM 769 N N . ILE A 1 96 ? 26.141 1.156 6.758 1 67.31 96 ILE A N 1
ATOM 770 C CA . ILE A 1 96 ? 26.25 -0.008 5.883 1 67.31 96 ILE A CA 1
ATOM 771 C C . ILE A 1 96 ? 27.688 -0.152 5.387 1 67.31 96 ILE A C 1
ATOM 773 O O . ILE A 1 96 ? 28.25 -1.252 5.391 1 67.31 96 ILE A O 1
ATOM 777 N N . LEU A 1 97 ? 28.281 0.947 5.059 1 65 97 LEU A N 1
ATOM 778 C CA . LEU A 1 97 ? 29.656 0.929 4.555 1 65 97 LEU A CA 1
ATOM 779 C C . LEU A 1 97 ? 30.641 0.521 5.656 1 65 97 LEU A C 1
ATOM 781 O O . LEU A 1 97 ? 31.562 -0.242 5.41 1 65 97 LEU A O 1
ATOM 785 N N . ARG A 1 98 ? 30.328 1.027 6.789 1 63.38 98 ARG A N 1
ATOM 786 C CA . ARG A 1 98 ? 31.172 0.695 7.934 1 63.38 98 ARG A CA 1
ATOM 787 C C . ARG A 1 98 ? 31.156 -0.806 8.203 1 63.38 98 ARG A C 1
ATOM 789 O O . ARG A 1 98 ? 32.188 -1.372 8.625 1 63.38 98 ARG A O 1
ATOM 796 N N . LEU A 1 99 ? 30.031 -1.341 7.832 1 66.06 99 LEU A N 1
ATOM 797 C CA . LEU A 1 99 ? 29.875 -2.771 8.07 1 66.06 99 LEU A CA 1
ATOM 798 C C . LEU A 1 99 ? 30.359 -3.578 6.871 1 66.06 99 LEU A C 1
ATOM 800 O O . LEU A 1 99 ? 30.172 -4.797 6.824 1 66.06 99 LEU A O 1
ATOM 804 N N . GLY A 1 100 ? 30.938 -2.838 5.871 1 63.47 100 GLY A N 1
ATOM 805 C CA . GLY A 1 100 ? 31.469 -3.496 4.691 1 63.47 100 GLY A CA 1
ATOM 806 C C . GLY A 1 100 ? 30.469 -3.646 3.574 1 63.47 100 GLY A C 1
ATOM 807 O O . GLY A 1 100 ? 30.703 -4.371 2.605 1 63.47 100 GLY A O 1
ATOM 808 N N . GLY A 1 101 ? 29.422 -2.893 3.799 1 71.19 101 GLY A N 1
ATOM 809 C CA . GLY A 1 101 ? 28.391 -2.982 2.771 1 71.19 101 GLY A CA 1
ATOM 810 C C . GLY A 1 101 ? 28.656 -2.084 1.578 1 71.19 101 GLY A C 1
ATOM 811 O O . GLY A 1 101 ? 29.703 -1.423 1.516 1 71.19 101 GLY A O 1
ATOM 812 N N . HIS A 1 102 ? 27.844 -2.25 0.514 1 72.81 102 HIS A N 1
ATOM 813 C CA . HIS A 1 102 ? 28.031 -1.549 -0.75 1 72.81 102 HIS A CA 1
ATOM 814 C C . HIS A 1 102 ? 27.109 -0.339 -0.859 1 72.81 102 HIS A C 1
ATOM 816 O O . HIS A 1 102 ? 26.875 0.168 -1.958 1 72.81 102 HIS A O 1
ATOM 822 N N . GLY A 1 103 ? 26.469 0.057 0.292 1 80.12 103 GLY A N 1
ATOM 823 C CA . GLY A 1 103 ? 25.609 1.225 0.23 1 80.12 103 GLY A CA 1
ATOM 824 C C . GLY A 1 103 ? 24.125 0.876 0.262 1 80.12 103 GLY A C 1
ATOM 825 O O . GLY A 1 103 ? 23.75 -0.235 0.643 1 80.12 103 GLY A O 1
ATOM 826 N N . PHE A 1 104 ? 23.328 1.948 -0.086 1 87.19 104 PHE A N 1
ATOM 827 C CA . PHE A 1 104 ? 21.875 1.841 0.06 1 87.19 104 PHE A CA 1
ATOM 828 C C . PHE A 1 104 ? 21.156 2.49 -1.119 1 87.19 104 PHE A C 1
ATOM 830 O O . PHE A 1 104 ? 21.594 3.531 -1.618 1 87.19 104 PHE A O 1
ATOM 837 N N . LEU A 1 105 ? 20.172 1.816 -1.658 1 92.75 105 LEU A N 1
ATOM 838 C CA . LEU A 1 105 ? 19.359 2.332 -2.752 1 92.75 105 LEU A CA 1
ATOM 839 C C . LEU A 1 105 ? 17.875 2.203 -2.43 1 92.75 105 LEU A C 1
ATOM 841 O O . LEU A 1 105 ? 17.406 1.126 -2.057 1 92.75 105 LEU A O 1
ATOM 845 N N . LYS A 1 106 ? 17.141 3.244 -2.482 1 95.62 106 LYS A N 1
ATOM 846 C CA . LYS A 1 106 ? 15.688 3.221 -2.307 1 95.62 106 LYS A CA 1
ATOM 847 C C . LYS A 1 106 ? 14.969 3.496 -3.623 1 95.62 106 LYS A C 1
ATOM 849 O O . LYS A 1 106 ? 15.055 4.602 -4.16 1 95.62 106 LYS A O 1
ATOM 854 N N . VAL A 1 107 ? 14.219 2.494 -4.098 1 97.94 107 VAL A N 1
ATOM 855 C CA . VAL A 1 107 ? 13.57 2.578 -5.402 1 97.94 107 VAL A CA 1
ATOM 856 C C . VAL A 1 107 ? 12.055 2.477 -5.227 1 97.94 107 VAL A C 1
ATOM 858 O O . VAL A 1 107 ? 11.57 1.646 -4.457 1 97.94 107 VAL A O 1
ATOM 861 N N . GLY A 1 108 ? 11.375 3.365 -5.852 1 98.31 108 GLY A N 1
ATOM 862 C CA . GLY A 1 108 ? 9.922 3.287 -5.91 1 98.31 108 GLY A CA 1
ATOM 863 C C . GLY A 1 108 ? 9.406 2.867 -7.27 1 98.31 108 GLY A C 1
ATOM 864 O O . GLY A 1 108 ? 10.016 3.168 -8.297 1 98.31 108 GLY A O 1
ATOM 865 N N . GLY A 1 109 ? 8.25 2.215 -7.289 1 97.5 109 GLY A N 1
ATOM 866 C CA . GLY A 1 109 ? 7.652 1.821 -8.555 1 97.5 109 GLY A CA 1
ATOM 867 C C . GLY A 1 109 ? 6.148 1.641 -8.477 1 97.5 109 GLY A C 1
ATOM 868 O O . GLY A 1 109 ? 5.609 1.344 -7.41 1 97.5 109 GLY A O 1
ATOM 869 N N . ILE A 1 110 ? 5.52 1.868 -9.625 1 94.56 110 ILE A N 1
ATOM 870 C CA . ILE A 1 110 ? 4.113 1.511 -9.766 1 94.56 110 ILE A CA 1
ATOM 871 C C . ILE A 1 110 ? 3.971 -0.008 -9.828 1 94.56 110 ILE A C 1
ATOM 873 O O . ILE A 1 110 ? 4.969 -0.73 -9.883 1 94.56 110 ILE A O 1
ATOM 877 N N . PHE A 1 111 ? 2.795 -0.488 -9.883 1 89.5 111 PHE A N 1
ATOM 878 C CA . PHE A 1 111 ? 2.514 -1.914 -9.758 1 89.5 111 PHE A CA 1
ATOM 879 C C . PHE A 1 111 ? 3.197 -2.699 -10.875 1 89.5 111 PHE A C 1
ATOM 881 O O . PHE A 1 111 ? 3.885 -3.689 -10.609 1 89.5 111 PHE A O 1
ATOM 888 N N . ALA A 1 112 ? 3.053 -2.197 -12.094 1 90.06 112 ALA A N 1
ATOM 889 C CA . ALA A 1 112 ? 3.645 -2.912 -13.219 1 90.06 112 ALA A CA 1
ATOM 890 C C . ALA A 1 112 ? 5.16 -3 -13.078 1 90.06 112 ALA A C 1
ATOM 892 O O . ALA A 1 112 ? 5.766 -4.012 -13.438 1 90.06 112 ALA A O 1
ATOM 893 N N . ALA A 1 113 ? 5.742 -1.96 -12.57 1 94.44 113 ALA A N 1
ATOM 894 C CA . ALA A 1 113 ? 7.195 -1.908 -12.414 1 94.44 113 ALA A CA 1
ATOM 895 C C . ALA A 1 113 ? 7.664 -2.852 -11.305 1 94.44 113 ALA A C 1
ATOM 897 O O . ALA A 1 113 ? 8.664 -3.557 -11.469 1 94.44 113 ALA A O 1
ATOM 898 N N . THR A 1 114 ? 6.926 -2.877 -10.219 1 94.81 114 THR A N 1
ATOM 899 C CA . THR A 1 114 ? 7.32 -3.693 -9.07 1 94.81 114 THR A CA 1
ATOM 900 C C . THR A 1 114 ? 7.047 -5.172 -9.344 1 94.81 114 THR A C 1
ATOM 902 O O . THR A 1 114 ? 7.562 -6.039 -8.641 1 94.81 114 THR A O 1
ATOM 905 N N . ALA A 1 115 ? 6.324 -5.457 -10.391 1 92.19 115 ALA A N 1
ATOM 906 C CA . ALA A 1 115 ? 6.004 -6.84 -10.734 1 92.19 115 ALA A CA 1
ATOM 907 C C . ALA A 1 115 ? 7.141 -7.48 -11.523 1 92.19 115 ALA A C 1
ATOM 909 O O . ALA A 1 115 ? 7.402 -8.68 -11.383 1 92.19 115 ALA A O 1
ATOM 910 N N . VAL A 1 116 ? 7.832 -6.676 -12.312 1 93.25 116 VAL A N 1
ATOM 911 C CA . VAL A 1 116 ? 8.719 -7.352 -13.258 1 93.25 116 VAL A CA 1
ATOM 912 C C . VAL A 1 116 ? 10.055 -6.617 -13.328 1 93.25 116 VAL A C 1
ATOM 914 O O . VAL A 1 116 ? 11.078 -7.125 -12.852 1 93.25 116 VAL A O 1
ATOM 917 N N . VAL A 1 117 ? 10.047 -5.375 -13.727 1 95.25 117 VAL A N 1
ATOM 918 C CA . VAL A 1 117 ? 11.289 -4.738 -14.148 1 95.25 117 VAL A CA 1
ATOM 919 C C . VAL A 1 117 ? 12.148 -4.426 -12.922 1 95.25 117 VAL A C 1
ATOM 921 O O . VAL A 1 117 ? 13.375 -4.559 -12.969 1 95.25 117 VAL A O 1
ATOM 924 N N . ILE A 1 118 ? 11.531 -4.023 -11.828 1 97.38 118 ILE A N 1
ATOM 925 C CA . ILE A 1 118 ? 12.297 -3.676 -10.641 1 97.38 118 ILE A CA 1
ATOM 926 C C . ILE A 1 118 ? 12.898 -4.938 -10.031 1 97.38 118 ILE A C 1
ATOM 928 O O . ILE A 1 118 ? 14.117 -5.016 -9.82 1 97.38 118 ILE A O 1
ATOM 932 N N . PRO A 1 119 ? 12.125 -5.965 -9.797 1 97.31 119 PRO A N 1
ATOM 933 C CA . PRO A 1 119 ? 12.719 -7.164 -9.211 1 97.31 119 PRO A CA 1
ATOM 934 C C . PRO A 1 119 ? 13.805 -7.781 -10.094 1 97.31 119 PRO A C 1
ATOM 936 O O . PRO A 1 119 ? 14.844 -8.211 -9.586 1 97.31 119 PRO A O 1
ATOM 939 N N . ASN A 1 120 ? 13.625 -7.828 -11.391 1 96.31 120 ASN A N 1
ATOM 940 C CA . ASN A 1 120 ? 14.633 -8.375 -12.281 1 96.31 120 ASN A CA 1
ATOM 941 C C . ASN A 1 120 ? 15.922 -7.562 -12.242 1 96.31 120 ASN A C 1
ATOM 943 O O . ASN A 1 120 ? 17.016 -8.125 -12.273 1 96.31 120 ASN A O 1
ATOM 947 N N . SER A 1 121 ? 15.742 -6.301 -12.172 1 97.88 121 SER A N 1
ATOM 948 C CA . SER A 1 121 ? 16.906 -5.422 -12.109 1 97.88 121 SER A CA 1
ATOM 949 C C . SER A 1 121 ? 17.625 -5.559 -10.773 1 97.88 121 SER A C 1
ATOM 951 O O . SER A 1 121 ? 18.859 -5.438 -10.711 1 97.88 121 SER A O 1
ATOM 953 N N . ILE A 1 122 ? 16.875 -5.766 -9.688 1 97.62 122 ILE A N 1
ATOM 954 C CA . ILE A 1 122 ? 17.469 -5.98 -8.367 1 97.62 122 ILE A CA 1
ATOM 955 C C . ILE A 1 122 ? 18.297 -7.262 -8.375 1 97.62 122 ILE A C 1
ATOM 957 O O . ILE A 1 122 ? 19.438 -7.273 -7.891 1 97.62 122 ILE A O 1
ATOM 961 N N . ILE A 1 123 ? 17.766 -8.32 -8.977 1 96.75 123 ILE A N 1
ATOM 962 C CA . ILE A 1 123 ? 18.469 -9.594 -9.062 1 96.75 123 ILE A CA 1
ATOM 963 C C . ILE A 1 123 ? 19.797 -9.406 -9.797 1 96.75 123 ILE A C 1
ATOM 965 O O . ILE A 1 123 ? 20.828 -9.914 -9.359 1 96.75 123 ILE A O 1
ATOM 969 N N . GLU A 1 124 ? 19.719 -8.625 -10.805 1 96.38 124 GLU A N 1
ATOM 970 C CA . GLU A 1 124 ? 20.906 -8.406 -11.625 1 96.38 124 GLU A CA 1
ATOM 971 C C . GLU A 1 124 ? 21.953 -7.566 -10.883 1 96.38 124 GLU A C 1
ATOM 973 O O . GLU A 1 124 ? 23.141 -7.91 -10.859 1 96.38 124 GLU A O 1
ATOM 978 N N . ILE A 1 125 ? 21.531 -6.492 -10.25 1 96.12 125 ILE A N 1
ATOM 979 C CA . ILE A 1 125 ? 22.516 -5.59 -9.633 1 96.12 125 ILE A CA 1
ATOM 980 C C . ILE A 1 125 ? 23.141 -6.266 -8.422 1 96.12 125 ILE A C 1
ATOM 982 O O . ILE A 1 125 ? 24.312 -6.012 -8.102 1 96.12 125 ILE A O 1
ATOM 986 N N . LYS A 1 126 ? 22.438 -7.117 -7.77 1 94.25 126 LYS A N 1
ATOM 987 C CA . LYS A 1 126 ? 22.938 -7.785 -6.57 1 94.25 126 LYS A CA 1
ATOM 988 C C . LYS A 1 126 ? 24.031 -8.797 -6.926 1 94.25 126 LYS A C 1
ATOM 990 O O . LYS A 1 126 ? 24.812 -9.195 -6.066 1 94.25 126 LYS A O 1
ATOM 995 N N . LYS A 1 127 ? 24.078 -9.211 -8.164 1 91.44 127 LYS A N 1
ATOM 996 C CA . LYS A 1 127 ? 25.203 -10.031 -8.617 1 91.44 127 LYS A CA 1
ATOM 997 C C . LYS A 1 127 ? 26.5 -9.242 -8.586 1 91.44 127 LYS A C 1
ATOM 999 O O . LYS A 1 127 ? 27.562 -9.797 -8.289 1 91.44 127 LYS A O 1
ATOM 1004 N N . GLN A 1 128 ? 26.375 -7.98 -8.836 1 87.25 128 GLN A N 1
ATOM 1005 C CA . GLN A 1 128 ? 27.547 -7.105 -8.883 1 87.25 128 GLN A CA 1
ATOM 1006 C C . GLN A 1 128 ? 27.844 -6.504 -7.516 1 87.25 128 GLN A C 1
ATOM 1008 O O . GLN A 1 128 ? 29 -6.328 -7.141 1 87.25 128 GLN A O 1
ATOM 1013 N N . TRP A 1 129 ? 26.781 -6.234 -6.832 1 88.19 129 TRP A N 1
ATOM 1014 C CA . TRP A 1 129 ? 26.891 -5.598 -5.523 1 88.19 129 TRP A CA 1
ATOM 1015 C C . TRP A 1 129 ? 26.062 -6.34 -4.488 1 88.19 129 TRP A C 1
ATOM 1017 O O . TRP A 1 129 ? 25.031 -5.832 -4.02 1 88.19 129 TRP A O 1
ATOM 1027 N N . PRO A 1 130 ? 26.516 -7.422 -4.016 1 85.19 130 PRO A N 1
ATOM 1028 C CA . PRO A 1 130 ? 25.719 -8.281 -3.139 1 85.19 130 PRO A CA 1
ATOM 1029 C C . PRO A 1 130 ? 25.344 -7.598 -1.827 1 85.19 130 PRO A C 1
ATOM 1031 O O . PRO A 1 130 ? 24.25 -7.828 -1.299 1 85.19 130 PRO A O 1
ATOM 1034 N N . LEU A 1 131 ? 26.188 -6.672 -1.336 1 86.31 131 LEU A N 1
ATOM 1035 C CA . LEU A 1 131 ? 25.922 -6.086 -0.024 1 86.31 131 LEU A CA 1
ATOM 1036 C C . LEU A 1 131 ? 25.203 -4.746 -0.156 1 86.31 131 LEU A C 1
ATOM 1038 O O . LEU A 1 131 ? 25.094 -4.004 0.82 1 86.31 131 LEU A O 1
ATOM 1042 N N . LEU A 1 132 ? 24.766 -4.512 -1.38 1 89.69 132 LEU A N 1
ATOM 1043 C CA . LEU A 1 132 ? 23.891 -3.359 -1.572 1 89.69 132 LEU A CA 1
ATOM 1044 C C . LEU A 1 132 ? 22.531 -3.598 -0.939 1 89.69 132 LEU A C 1
ATOM 1046 O O . LEU A 1 132 ? 21.859 -4.586 -1.248 1 89.69 132 LEU A O 1
ATOM 1050 N N . SER A 1 133 ? 22.188 -2.766 0.004 1 91.19 133 SER A N 1
ATOM 1051 C CA . SER A 1 133 ? 20.844 -2.82 0.569 1 91.19 133 SER A CA 1
ATOM 1052 C C . SER A 1 133 ? 19.844 -2.035 -0.284 1 91.19 133 SER A C 1
ATOM 1054 O O . SER A 1 133 ? 20.109 -0.891 -0.657 1 91.19 133 SER A O 1
ATOM 1056 N N . ILE A 1 134 ? 18.734 -2.672 -0.629 1 95.25 134 ILE A N 1
ATOM 1057 C CA . ILE A 1 134 ? 17.781 -2.029 -1.521 1 95.25 134 ILE A CA 1
ATOM 1058 C C . ILE A 1 134 ? 16.406 -2.008 -0.869 1 95.25 134 ILE A C 1
ATOM 1060 O O . ILE A 1 134 ? 15.906 -3.045 -0.423 1 95.25 134 ILE A O 1
ATOM 1064 N N . ASP A 1 135 ? 15.773 -0.861 -0.757 1 96.12 135 ASP A N 1
ATOM 1065 C CA . ASP A 1 135 ? 14.375 -0.698 -0.368 1 96.12 135 ASP A CA 1
ATOM 1066 C C . ASP A 1 135 ? 13.484 -0.473 -1.591 1 96.12 135 ASP A C 1
ATOM 1068 O O . ASP A 1 135 ? 13.797 0.358 -2.445 1 96.12 135 ASP A O 1
ATOM 1072 N N . VAL A 1 136 ? 12.461 -1.227 -1.642 1 97.81 136 VAL A N 1
ATOM 1073 C CA . VAL A 1 136 ? 11.508 -1.064 -2.734 1 97.81 136 VAL A CA 1
ATOM 1074 C C . VAL A 1 136 ? 10.156 -0.626 -2.18 1 97.81 136 VAL A C 1
ATOM 1076 O O . VAL A 1 136 ? 9.617 -1.265 -1.274 1 97.81 136 VAL A O 1
ATOM 1079 N N . VAL A 1 137 ? 9.633 0.417 -2.771 1 95.94 137 VAL A N 1
ATOM 1080 C CA . VAL A 1 137 ? 8.336 0.947 -2.367 1 95.94 137 VAL A CA 1
ATOM 1081 C C . VAL A 1 137 ? 7.375 0.916 -3.551 1 95.94 137 VAL A C 1
ATOM 1083 O O . VAL A 1 137 ? 7.73 1.325 -4.66 1 95.94 137 VAL A O 1
ATOM 1086 N N . GLU A 1 138 ? 6.199 0.426 -3.279 1 94.12 138 GLU A N 1
ATOM 1087 C CA . GLU A 1 138 ? 5.152 0.402 -4.297 1 94.12 138 GLU A CA 1
ATOM 1088 C C . GLU A 1 138 ? 4.098 1.476 -4.031 1 94.12 138 GLU A C 1
ATOM 1090 O O . GLU A 1 138 ? 3.516 1.523 -2.945 1 94.12 138 GLU A O 1
ATOM 1095 N N . GLN A 1 139 ? 3.938 2.391 -4.977 1 91.69 139 GLN A N 1
ATOM 1096 C CA . GLN A 1 139 ? 2.977 3.482 -4.852 1 91.69 139 GLN A CA 1
ATOM 1097 C C . GLN A 1 139 ? 2.51 3.965 -6.223 1 91.69 139 GLN A C 1
ATOM 1099 O O . GLN A 1 139 ? 3.068 3.57 -7.246 1 91.69 139 GLN A O 1
ATOM 1104 N N . THR A 1 140 ? 1.462 4.805 -6.219 1 89.94 140 THR A N 1
ATOM 1105 C CA . THR A 1 140 ? 1.049 5.469 -7.449 1 89.94 140 THR A CA 1
ATOM 1106 C C . THR A 1 140 ? 2.094 6.492 -7.891 1 89.94 140 THR A C 1
ATOM 1108 O O . THR A 1 140 ? 2.881 6.973 -7.07 1 89.94 140 THR A O 1
ATOM 1111 N N . SER A 1 141 ? 2.076 6.84 -9.141 1 94.19 141 SER A N 1
ATOM 1112 C CA . SER A 1 141 ? 3.086 7.723 -9.719 1 94.19 141 SER A CA 1
ATOM 1113 C C . SER A 1 141 ? 3.117 9.062 -8.992 1 94.19 141 SER A C 1
ATOM 1115 O O . SER A 1 141 ? 4.191 9.602 -8.719 1 94.19 141 SER A O 1
ATOM 1117 N N . ASP A 1 142 ? 1.976 9.594 -8.695 1 90.38 142 ASP A N 1
ATOM 1118 C CA . ASP A 1 142 ? 1.915 10.898 -8.039 1 90.38 142 ASP A CA 1
ATOM 1119 C C . ASP A 1 142 ? 2.604 10.852 -6.672 1 90.38 142 ASP A C 1
ATOM 1121 O O . ASP A 1 142 ? 3.381 11.75 -6.336 1 90.38 142 ASP A O 1
ATOM 1125 N N . HIS A 1 143 ? 2.373 9.812 -5.98 1 90.62 143 HIS A N 1
ATOM 1126 C CA . HIS A 1 143 ? 2.992 9.68 -4.668 1 90.62 143 HIS A CA 1
ATOM 1127 C C . HIS A 1 143 ? 4.488 9.414 -4.789 1 90.62 143 HIS A C 1
ATOM 1129 O O . HIS A 1 143 ? 5.273 9.875 -3.957 1 90.62 143 HIS A O 1
ATOM 1135 N N . LEU A 1 144 ? 4.848 8.648 -5.754 1 95.94 144 LEU A N 1
ATOM 1136 C CA . LEU A 1 144 ? 6.266 8.391 -5.988 1 95.94 144 LEU A CA 1
ATOM 1137 C C . LEU A 1 144 ? 7.016 9.695 -6.254 1 95.94 144 LEU A C 1
ATOM 1139 O O . LEU A 1 144 ? 8.125 9.891 -5.754 1 95.94 144 LEU A O 1
ATOM 1143 N N . MET A 1 145 ? 6.406 10.555 -6.996 1 94.38 145 MET A N 1
ATOM 1144 C CA . MET A 1 145 ? 7.062 11.82 -7.309 1 94.38 145 MET A CA 1
ATOM 1145 C C . MET A 1 145 ? 7.133 12.711 -6.074 1 94.38 145 MET A C 1
ATOM 1147 O O . MET A 1 145 ? 8.094 13.469 -5.902 1 94.38 145 MET A O 1
ATOM 1151 N N . GLU A 1 146 ? 6.113 12.664 -5.246 1 90.12 146 GLU A N 1
ATOM 1152 C CA . GLU A 1 146 ? 6.191 13.352 -3.959 1 90.12 146 GLU A CA 1
ATOM 1153 C C . GLU A 1 146 ? 7.375 12.852 -3.137 1 90.12 146 GLU A C 1
ATOM 1155 O O . GLU A 1 146 ? 8.125 13.656 -2.576 1 90.12 146 GLU A O 1
ATOM 1160 N N . MET A 1 147 ? 7.566 11.57 -3.123 1 92.56 147 MET A N 1
ATOM 1161 C CA . MET A 1 147 ? 8.656 10.961 -2.365 1 92.56 147 MET A CA 1
ATOM 1162 C C . MET A 1 147 ? 10.008 11.32 -2.965 1 92.56 147 MET A C 1
ATOM 1164 O O . MET A 1 147 ? 10.977 11.539 -2.236 1 92.56 147 MET A O 1
ATOM 1168 N N . LEU A 1 148 ? 10.094 11.406 -4.266 1 93.31 148 LEU A N 1
ATOM 1169 C CA . LEU A 1 148 ? 11.305 11.883 -4.918 1 93.31 148 LEU A CA 1
ATOM 1170 C C . LEU A 1 148 ? 11.633 13.312 -4.492 1 93.31 148 LEU A C 1
ATOM 1172 O O . LEU A 1 148 ? 12.773 13.617 -4.145 1 93.31 148 LEU A O 1
ATOM 1176 N N . SER A 1 149 ? 10.578 14.094 -4.5 1 88.06 149 SER A N 1
ATOM 1177 C CA . SER A 1 149 ? 10.75 15.5 -4.145 1 88.06 149 SER A CA 1
ATOM 1178 C C . SER A 1 149 ? 11.219 15.648 -2.703 1 88.06 149 SER A C 1
ATOM 1180 O O . SER A 1 149 ? 12 16.547 -2.393 1 88.06 149 SER A O 1
ATOM 1182 N N . GLU A 1 150 ? 10.758 14.773 -1.861 1 84.5 150 GLU A N 1
ATOM 1183 C CA . GLU A 1 150 ? 11.07 14.812 -0.436 1 84.5 150 GLU A CA 1
ATOM 1184 C C . GLU A 1 150 ? 12.383 14.086 -0.143 1 84.5 150 GLU A C 1
ATOM 1186 O O . GLU A 1 150 ? 12.82 14.031 1.006 1 84.5 150 GLU A O 1
ATOM 1191 N N . HIS A 1 151 ? 12.992 13.484 -1.132 1 88.69 151 HIS A N 1
ATOM 1192 C CA . HIS A 1 151 ? 14.258 12.773 -1.035 1 88.69 151 HIS A CA 1
ATOM 1193 C C . HIS A 1 151 ? 14.133 11.531 -0.159 1 88.69 151 HIS A C 1
ATOM 1195 O O . HIS A 1 151 ? 15.062 11.18 0.57 1 88.69 151 HIS A O 1
ATOM 1201 N N . THR A 1 152 ? 12.953 10.992 -0.205 1 91.12 152 THR A N 1
ATOM 1202 C CA . THR A 1 152 ? 12.758 9.727 0.489 1 91.12 152 THR A CA 1
ATOM 1203 C C . THR A 1 152 ? 12.867 8.555 -0.484 1 91.12 152 THR A C 1
ATOM 1205 O O . THR A 1 152 ? 12.797 7.395 -0.075 1 91.12 152 THR A O 1
ATOM 1208 N N . LEU A 1 153 ? 13.055 8.891 -1.792 1 94.5 153 LEU A N 1
ATOM 1209 C CA . LEU A 1 153 ? 13.398 7.941 -2.842 1 94.5 153 LEU A CA 1
ATOM 1210 C C . LEU A 1 153 ? 14.609 8.43 -3.635 1 94.5 153 LEU A C 1
ATOM 1212 O O . LEU A 1 153 ? 14.766 9.633 -3.857 1 94.5 153 LEU A O 1
ATOM 1216 N N . ASP A 1 154 ? 15.391 7.496 -4.035 1 92.5 154 ASP A N 1
ATOM 1217 C CA . ASP A 1 154 ? 16.5 7.824 -4.918 1 92.5 154 ASP A CA 1
ATOM 1218 C C . ASP A 1 154 ? 16.062 7.816 -6.379 1 92.5 154 ASP A C 1
ATOM 1220 O O . ASP A 1 154 ? 16.609 8.555 -7.199 1 92.5 154 ASP A O 1
ATOM 1224 N N . LEU A 1 155 ? 15.148 6.938 -6.648 1 95.94 155 LEU A N 1
ATOM 1225 C CA . LEU A 1 155 ? 14.68 6.68 -8 1 95.94 155 LEU A CA 1
ATOM 1226 C C . LEU A 1 155 ? 13.242 6.168 -7.988 1 95.94 155 LEU A C 1
ATOM 1228 O O . LEU A 1 155 ? 12.836 5.477 -7.051 1 95.94 155 LEU A O 1
ATOM 1232 N N . ALA A 1 156 ? 12.531 6.574 -9.031 1 98.31 156 ALA A N 1
ATOM 1233 C CA . ALA A 1 156 ? 11.18 6.043 -9.156 1 98.31 156 ALA A CA 1
ATOM 1234 C C . ALA A 1 156 ? 10.906 5.555 -10.578 1 98.31 156 ALA A C 1
ATOM 1236 O O . ALA A 1 156 ? 11.453 6.098 -11.539 1 98.31 156 ALA A O 1
ATOM 1237 N N . ILE A 1 157 ? 10.164 4.508 -10.695 1 98.5 157 ILE A N 1
ATOM 1238 C CA . ILE A 1 157 ? 9.664 4.02 -11.977 1 98.5 157 ILE A CA 1
ATOM 1239 C C . ILE A 1 157 ? 8.148 4.215 -12.039 1 98.5 157 ILE A C 1
ATOM 1241 O O . ILE A 1 157 ? 7.398 3.541 -11.328 1 98.5 157 ILE A O 1
ATOM 1245 N N . GLY A 1 158 ? 7.723 5.082 -12.828 1 97 158 GLY A N 1
ATOM 1246 C CA . GLY A 1 158 ? 6.328 5.48 -12.977 1 97 158 GLY A CA 1
ATOM 1247 C C . GLY A 1 158 ? 6.086 6.348 -14.195 1 97 158 GLY A C 1
ATOM 1248 O O . GLY A 1 158 ? 6.652 6.102 -15.258 1 97 158 GLY A O 1
ATOM 1249 N N . ARG A 1 159 ? 5.156 7.23 -14.102 1 96.31 159 ARG A N 1
ATOM 1250 C CA . ARG A 1 159 ? 4.82 8.102 -15.227 1 96.31 159 ARG A CA 1
ATOM 1251 C C . ARG A 1 159 ? 4.305 9.453 -14.742 1 96.31 159 ARG A C 1
ATOM 1253 O O . ARG A 1 159 ? 3.908 9.594 -13.586 1 96.31 159 ARG A O 1
ATOM 1260 N N . PHE A 1 160 ? 4.375 10.438 -15.688 1 94.12 160 PHE A N 1
ATOM 1261 C CA . PHE A 1 160 ? 3.773 11.734 -15.375 1 94.12 160 PHE A CA 1
ATOM 1262 C C . PHE A 1 160 ? 2.254 11.625 -15.336 1 94.12 160 PHE A C 1
ATOM 1264 O O . PHE A 1 160 ? 1.65 10.953 -16.172 1 94.12 160 PHE A O 1
ATOM 1271 N N . THR A 1 161 ? 1.683 12.219 -14.312 1 87.94 161 THR A N 1
ATOM 1272 C CA . THR A 1 161 ? 0.229 12.266 -14.195 1 87.94 161 THR A CA 1
ATOM 1273 C C . THR A 1 161 ? -0.292 13.664 -14.484 1 87.94 161 THR A C 1
ATOM 1275 O O . THR A 1 161 ? -1.499 13.867 -14.641 1 87.94 161 THR A O 1
ATOM 1278 N N . ASP A 1 162 ? 0.629 14.562 -14.461 1 87.69 162 ASP A N 1
ATOM 1279 C CA . ASP A 1 162 ? 0.354 15.961 -14.773 1 87.69 162 ASP A CA 1
ATOM 1280 C C . ASP A 1 162 ? 1.484 16.562 -15.602 1 87.69 162 ASP A C 1
ATOM 1282 O O . ASP A 1 162 ? 2.66 16.297 -15.352 1 87.69 162 ASP A O 1
ATOM 1286 N N . VAL A 1 163 ? 1.161 17.438 -16.5 1 86.88 163 VAL A N 1
ATOM 1287 C CA . VAL A 1 163 ? 2.129 18 -17.438 1 86.88 163 VAL A CA 1
ATOM 1288 C C . VAL A 1 163 ? 3.125 18.875 -16.672 1 86.88 163 VAL A C 1
ATOM 1290 O O . VAL A 1 163 ? 4.273 19.031 -17.094 1 86.88 163 VAL A O 1
ATOM 1293 N N . THR A 1 164 ? 2.734 19.438 -15.602 1 89.06 164 THR A N 1
ATOM 1294 C CA . THR A 1 164 ? 3.588 20.359 -14.867 1 89.06 164 THR A CA 1
ATOM 1295 C C . THR A 1 164 ? 4.734 19.609 -14.188 1 89.06 164 THR A C 1
ATOM 1297 O O . THR A 1 164 ? 5.734 20.219 -13.805 1 89.06 164 THR A O 1
ATOM 1300 N N . GLN A 1 165 ? 4.605 18.344 -14.109 1 92.06 165 GLN A N 1
ATOM 1301 C CA . GLN A 1 165 ? 5.594 17.562 -13.383 1 92.06 165 GLN A CA 1
ATOM 1302 C C . GLN A 1 165 ? 6.914 17.5 -14.148 1 92.06 165 GLN A C 1
ATOM 1304 O O . GLN A 1 165 ? 7.973 17.297 -13.547 1 92.06 165 GLN A O 1
ATOM 1309 N N . SER A 1 166 ? 6.891 17.734 -15.461 1 93.31 166 SER A N 1
ATOM 1310 C CA . SER A 1 166 ? 8.094 17.703 -16.281 1 93.31 166 SER A CA 1
ATOM 1311 C C . SER A 1 166 ? 9.023 18.859 -15.922 1 93.31 166 SER A C 1
ATOM 1313 O O . SER A 1 166 ? 10.195 18.875 -16.312 1 93.31 166 SER A O 1
ATOM 1315 N N . GLN A 1 167 ? 8.492 19.797 -15.203 1 91.69 167 GLN A N 1
ATOM 1316 C CA . GLN A 1 167 ? 9.297 20.938 -14.75 1 91.69 167 GLN A CA 1
ATOM 1317 C C . GLN A 1 167 ? 10.227 20.531 -13.609 1 91.69 167 GLN A C 1
ATOM 1319 O O . GLN A 1 167 ? 11.266 21.156 -13.391 1 91.69 167 GLN A O 1
ATOM 1324 N N . PHE A 1 168 ? 9.867 19.469 -12.984 1 92.44 168 PHE A N 1
ATOM 1325 C CA . PHE A 1 168 ? 10.562 19.141 -11.742 1 92.44 168 PHE A CA 1
ATOM 1326 C C . PHE A 1 168 ? 11.273 17.797 -11.844 1 92.44 168 PHE A C 1
ATOM 1328 O O . PHE A 1 168 ? 12.195 17.516 -11.078 1 92.44 168 PHE A O 1
ATOM 1335 N N . PHE A 1 169 ? 10.797 17.031 -12.797 1 96.75 169 PHE A N 1
ATOM 1336 C CA . PHE A 1 169 ? 11.336 15.672 -12.922 1 96.75 169 PHE A CA 1
ATOM 1337 C C . PHE A 1 169 ? 11.711 15.367 -14.359 1 96.75 169 PHE A C 1
ATOM 1339 O O . PHE A 1 169 ? 11.117 15.906 -15.297 1 96.75 169 PHE A O 1
ATOM 1346 N N . ASP A 1 170 ? 12.68 14.539 -14.594 1 96.81 170 ASP A N 1
ATOM 1347 C CA . ASP A 1 170 ? 13.008 13.961 -15.891 1 96.81 170 ASP A CA 1
ATOM 1348 C C . ASP A 1 170 ? 12.383 12.578 -16.047 1 96.81 170 ASP A C 1
ATOM 1350 O O . ASP A 1 170 ? 12.203 11.859 -15.062 1 96.81 170 ASP A O 1
ATOM 1354 N N . PHE A 1 171 ? 12.047 12.281 -17.188 1 97.38 171 PHE A N 1
ATOM 1355 C CA . PHE A 1 171 ? 11.383 11.023 -17.516 1 97.38 171 PHE A CA 1
ATOM 1356 C C . PHE A 1 171 ? 12.102 10.305 -18.656 1 97.38 171 PHE A C 1
ATOM 1358 O O . PHE A 1 171 ? 12.398 10.914 -19.688 1 97.38 171 PHE A O 1
ATOM 1365 N N . GLN A 1 172 ? 12.492 9.07 -18.469 1 97.12 172 GLN A N 1
ATOM 1366 C CA . GLN A 1 172 ? 13.047 8.195 -19.5 1 97.12 172 GLN A CA 1
ATOM 1367 C C . GLN A 1 172 ? 12.18 6.949 -19.688 1 97.12 172 GLN A C 1
ATOM 1369 O O . GLN A 1 172 ? 12.102 6.105 -18.781 1 97.12 172 GLN A O 1
ATOM 1374 N N . PRO A 1 173 ? 11.594 6.777 -20.828 1 96.56 173 PRO A N 1
ATOM 1375 C CA . PRO A 1 173 ? 10.641 5.684 -21.031 1 96.56 173 PRO A CA 1
ATOM 1376 C C . PRO A 1 173 ? 11.305 4.309 -20.984 1 96.56 173 PRO A C 1
ATOM 1378 O O . PRO A 1 173 ? 12.422 4.141 -21.469 1 96.56 173 PRO A O 1
ATOM 1381 N N . LEU A 1 174 ? 10.656 3.354 -20.297 1 96.75 174 LEU A N 1
ATOM 1382 C CA . LEU A 1 174 ? 11.062 1.953 -20.312 1 96.75 174 LEU A CA 1
ATOM 1383 C C . LEU A 1 174 ? 10.188 1.135 -21.25 1 96.75 174 LEU A C 1
ATOM 1385 O O . LEU A 1 174 ? 10.641 0.134 -21.812 1 96.75 174 LEU A O 1
ATOM 1389 N N . GLY A 1 175 ? 8.93 1.441 -21.391 1 93.44 175 GLY A N 1
ATOM 1390 C CA . GLY A 1 175 ? 8.016 0.73 -22.266 1 93.44 175 GLY A CA 1
ATOM 1391 C C . GLY A 1 175 ? 6.559 0.917 -21.891 1 93.44 175 GLY A C 1
ATOM 1392 O O . GLY A 1 175 ? 6.25 1.624 -20.938 1 93.44 175 GLY A O 1
ATOM 1393 N N . PRO A 1 176 ? 5.715 0.381 -22.734 1 93.88 176 PRO A N 1
ATOM 1394 C CA . PRO A 1 176 ? 4.281 0.475 -22.453 1 93.88 176 PRO A CA 1
ATOM 1395 C C . PRO A 1 176 ? 3.84 -0.446 -21.312 1 93.88 176 PRO A C 1
ATOM 1397 O O . PRO A 1 176 ? 4.543 -1.405 -20.984 1 93.88 176 PRO A O 1
ATOM 1400 N N . GLU A 1 177 ? 2.77 -0.105 -20.688 1 92.88 177 GLU A N 1
ATOM 1401 C CA . GLU A 1 177 ? 2.082 -0.947 -19.703 1 92.88 177 GLU A CA 1
ATOM 1402 C C . GLU A 1 177 ? 0.736 -1.426 -20.234 1 92.88 177 GLU A C 1
ATOM 1404 O O . GLU A 1 177 ? -0.294 -0.796 -20 1 92.88 177 GLU A O 1
ATOM 1409 N N . PRO A 1 178 ? 0.784 -2.541 -20.953 1 93.31 178 PRO A N 1
ATOM 1410 C CA . PRO A 1 178 ? -0.494 -3.041 -21.469 1 93.31 178 PRO A CA 1
ATOM 1411 C C . PRO A 1 178 ? -1.405 -3.572 -20.359 1 93.31 178 PRO A C 1
ATOM 1413 O O . PRO A 1 178 ? -0.921 -4.094 -19.359 1 93.31 178 PRO A O 1
ATOM 1416 N N . PHE A 1 179 ? -2.674 -3.406 -20.625 1 94.06 179 PHE A N 1
ATOM 1417 C CA . PHE A 1 179 ? -3.689 -3.975 -19.75 1 94.06 179 PHE A CA 1
ATOM 1418 C C . PHE A 1 179 ? -4.363 -5.176 -20.406 1 94.06 179 PHE A C 1
ATOM 1420 O O . PHE A 1 179 ? -4.344 -5.309 -21.625 1 94.06 179 PHE A O 1
ATOM 1427 N N . CYS A 1 180 ? -4.91 -6 -19.562 1 94.44 180 CYS A N 1
ATOM 1428 C CA . CYS A 1 180 ? -5.609 -7.172 -20.078 1 94.44 180 CYS A CA 1
ATOM 1429 C C . CYS A 1 180 ? -6.855 -7.465 -19.25 1 94.44 180 CYS A C 1
ATOM 1431 O O . CYS A 1 180 ? -7.016 -6.934 -18.156 1 94.44 180 CYS A O 1
ATOM 1433 N N . ILE A 1 181 ? -7.707 -8.141 -19.859 1 95.69 181 ILE A N 1
ATOM 1434 C CA . ILE A 1 181 ? -8.867 -8.734 -19.203 1 95.69 181 ILE A CA 1
ATOM 1435 C C . ILE A 1 181 ? -8.648 -10.234 -19.016 1 95.69 181 ILE A C 1
ATOM 1437 O O . ILE A 1 181 ? -8.328 -10.945 -19.984 1 95.69 181 ILE A O 1
ATOM 1441 N N . VAL A 1 182 ? -8.844 -10.742 -17.797 1 96.94 182 VAL A N 1
ATOM 1442 C CA . VAL A 1 182 ? -8.492 -12.133 -17.516 1 96.94 182 VAL A CA 1
ATOM 1443 C C . VAL A 1 182 ? -9.641 -12.812 -16.781 1 96.94 182 VAL A C 1
ATOM 1445 O O . VAL A 1 182 ? -10.414 -12.148 -16.078 1 96.94 182 VAL A O 1
ATOM 1448 N N . VAL A 1 183 ? -9.727 -14.062 -16.953 1 97.75 183 VAL A N 1
ATOM 1449 C CA . VAL A 1 183 ? -10.594 -14.961 -16.203 1 97.75 183 VAL A CA 1
ATOM 1450 C C . VAL A 1 183 ? -9.836 -16.234 -15.844 1 97.75 183 VAL A C 1
ATOM 1452 O O . VAL A 1 183 ? -8.766 -16.5 -16.391 1 97.75 183 VAL A O 1
ATOM 1455 N N . ASN A 1 184 ? -10.32 -16.938 -14.805 1 97.5 184 ASN A N 1
ATOM 1456 C CA . ASN A 1 184 ? -9.672 -18.203 -14.523 1 97.5 184 ASN A CA 1
ATOM 1457 C C . ASN A 1 184 ? -10.133 -19.297 -15.484 1 97.5 184 ASN A C 1
ATOM 1459 O O . ASN A 1 184 ? -11 -19.062 -16.328 1 97.5 184 ASN A O 1
ATOM 1463 N N . ASN A 1 185 ? -9.586 -20.469 -15.43 1 93.94 185 ASN A N 1
ATOM 1464 C CA . ASN A 1 185 ? -9.812 -21.562 -16.359 1 93.94 185 ASN A CA 1
ATOM 1465 C C . ASN A 1 185 ? -11.219 -22.141 -16.219 1 93.94 185 ASN A C 1
ATOM 1467 O O . ASN A 1 185 ? -11.711 -22.812 -17.125 1 93.94 185 ASN A O 1
ATOM 1471 N N . ALA A 1 186 ? -11.844 -21.875 -15.125 1 93.75 186 ALA A N 1
ATOM 1472 C CA . ALA A 1 186 ? -13.172 -22.422 -14.875 1 93.75 186 ALA A CA 1
ATOM 1473 C C . ALA A 1 186 ? -14.25 -21.5 -15.438 1 93.75 186 ALA A C 1
ATOM 1475 O O . ALA A 1 186 ? -15.414 -21.906 -15.57 1 93.75 186 ALA A O 1
ATOM 1476 N N . HIS A 1 187 ? -13.883 -20.297 -15.742 1 95.69 187 HIS A N 1
ATOM 1477 C CA . HIS A 1 187 ? -14.836 -19.344 -16.281 1 95.69 187 HIS A CA 1
ATOM 1478 C C . HIS A 1 187 ? -15.352 -19.781 -17.656 1 95.69 187 HIS A C 1
ATOM 1480 O O . HIS A 1 187 ? -14.578 -20.266 -18.484 1 95.69 187 HIS A O 1
ATOM 1486 N N . PRO A 1 188 ? -16.578 -19.547 -17.969 1 94.06 188 PRO A N 1
ATOM 1487 C CA . PRO A 1 188 ? -17.141 -19.969 -19.25 1 94.06 188 PRO A CA 1
ATOM 1488 C C . PRO A 1 188 ? -16.453 -19.312 -20.453 1 94.06 188 PRO A C 1
ATOM 1490 O O . PRO A 1 188 ? -16.391 -19.906 -21.531 1 94.06 188 PRO A O 1
ATOM 1493 N N . CYS A 1 189 ? -15.953 -18.203 -20.266 1 94.44 189 CYS A N 1
ATOM 1494 C CA . CYS A 1 189 ? -15.305 -17.5 -21.375 1 94.44 189 CYS A CA 1
ATOM 1495 C C . CYS A 1 189 ? -13.867 -17.953 -21.547 1 94.44 189 CYS A C 1
ATOM 1497 O O . CYS A 1 189 ? -13.195 -17.547 -22.5 1 94.44 189 CYS A O 1
ATOM 1499 N N . ALA A 1 190 ? -13.367 -18.766 -20.641 1 93.62 190 ALA A N 1
ATOM 1500 C CA . ALA A 1 190 ? -11.961 -19.156 -20.688 1 93.62 190 ALA A CA 1
ATOM 1501 C C . ALA A 1 190 ? -11.656 -19.938 -21.969 1 93.62 190 ALA A C 1
ATOM 1503 O O . ALA A 1 190 ? -10.516 -19.938 -22.438 1 93.62 190 ALA A O 1
ATOM 1504 N N . GLN A 1 191 ? -12.641 -20.562 -22.531 1 89.62 191 GLN A N 1
ATOM 1505 C CA . GLN A 1 191 ? -12.438 -21.406 -23.703 1 89.62 191 GLN A CA 1
ATOM 1506 C C . GLN A 1 191 ? -12.656 -20.625 -24.984 1 89.62 191 GLN A C 1
ATOM 1508 O O . GLN A 1 191 ? -12.477 -21.156 -26.078 1 89.62 191 GLN A O 1
ATOM 1513 N N . LYS A 1 192 ? -12.945 -19.359 -24.766 1 89.38 192 LYS A N 1
ATOM 1514 C CA . LYS A 1 192 ? -13.148 -18.484 -25.906 1 89.38 192 LYS A CA 1
ATOM 1515 C C . LYS A 1 192 ? -11.953 -17.562 -26.109 1 89.38 192 LYS A C 1
ATOM 1517 O O . LYS A 1 192 ? -11.281 -17.188 -25.156 1 89.38 192 LYS A O 1
ATOM 1522 N N . LYS A 1 193 ? -11.672 -17.297 -27.328 1 85.31 193 LYS A N 1
ATOM 1523 C CA . LYS A 1 193 ? -10.648 -16.281 -27.578 1 85.31 193 LYS A CA 1
ATOM 1524 C C . LYS A 1 193 ? -11.219 -14.875 -27.469 1 85.31 193 LYS A C 1
ATOM 1526 O O . LYS A 1 193 ? -10.57 -13.977 -26.922 1 85.31 193 LYS A O 1
ATOM 1531 N N . PHE A 1 194 ? -12.461 -14.734 -27.938 1 92.81 194 PHE A N 1
ATOM 1532 C CA . PHE A 1 194 ? -13.148 -13.453 -27.891 1 92.81 194 PHE A CA 1
ATOM 1533 C C . PHE A 1 194 ? -14.438 -13.555 -27.078 1 92.81 194 PHE A C 1
ATOM 1535 O O . PHE A 1 194 ? -15.18 -14.531 -27.203 1 92.81 194 PHE A O 1
ATOM 1542 N N . CYS A 1 195 ? -14.609 -12.617 -26.141 1 94.06 195 CYS A N 1
ATOM 1543 C CA . CYS A 1 195 ? -15.844 -12.484 -25.375 1 94.06 195 CYS A CA 1
ATOM 1544 C C . CYS A 1 195 ? -16.391 -11.062 -25.469 1 94.06 195 CYS A C 1
ATOM 1546 O O . CYS A 1 195 ? -15.625 -10.094 -25.375 1 94.06 195 CYS A O 1
ATOM 1548 N N . THR A 1 196 ? -17.688 -10.961 -25.625 1 93 196 THR A N 1
ATOM 1549 C CA . THR A 1 196 ? -18.281 -9.633 -25.688 1 93 196 THR A CA 1
ATOM 1550 C C . THR A 1 196 ? -18.375 -9.008 -24.297 1 93 196 THR A C 1
ATOM 1552 O O . THR A 1 196 ? -18.406 -9.711 -23.297 1 93 196 THR A O 1
ATOM 1555 N N . LEU A 1 197 ? -18.453 -7.746 -24.312 1 92.69 197 LEU A N 1
ATOM 1556 C CA . LEU A 1 197 ? -18.578 -7.039 -23.047 1 92.69 197 LEU A CA 1
ATOM 1557 C C . LEU A 1 197 ? -19.922 -7.363 -22.375 1 92.69 197 LEU A C 1
ATOM 1559 O O . LEU A 1 197 ? -20 -7.43 -21.156 1 92.69 197 LEU A O 1
ATOM 1563 N N . GLU A 1 198 ? -20.891 -7.57 -23.188 1 91.12 198 GLU A N 1
ATOM 1564 C CA . GLU A 1 198 ? -22.203 -7.93 -22.672 1 91.12 198 GLU A CA 1
ATOM 1565 C C . GLU A 1 198 ? -22.156 -9.234 -21.891 1 91.12 198 GLU A C 1
ATOM 1567 O O . GLU A 1 198 ? -22.797 -9.367 -20.844 1 91.12 198 GLU A O 1
ATOM 1572 N N . GLU A 1 199 ? -21.422 -10.18 -22.422 1 92.5 199 GLU A N 1
ATOM 1573 C CA . GLU A 1 199 ? -21.25 -11.453 -21.734 1 92.5 199 GLU A CA 1
ATOM 1574 C C . GLU A 1 199 ? -20.453 -11.289 -20.438 1 92.5 199 GLU A C 1
ATOM 1576 O O . GLU A 1 199 ? -20.828 -11.859 -19.406 1 92.5 199 GLU A O 1
ATOM 1581 N N . LEU A 1 200 ? -19.438 -10.461 -20.484 1 94 200 LEU A N 1
ATOM 1582 C CA . LEU A 1 200 ? -18.531 -10.312 -19.359 1 94 200 LEU A CA 1
ATOM 1583 C C . LEU A 1 200 ? -19.188 -9.531 -18.234 1 94 200 LEU A C 1
ATOM 1585 O O . LEU A 1 200 ? -18.922 -9.773 -17.047 1 94 200 LEU A O 1
ATOM 1589 N N . LEU A 1 201 ? -20.078 -8.641 -18.562 1 92.38 201 LEU A N 1
ATOM 1590 C CA . LEU A 1 201 ? -20.688 -7.766 -17.578 1 92.38 201 LEU A CA 1
ATOM 1591 C C . LEU A 1 201 ? -21.734 -8.516 -16.766 1 92.38 201 LEU A C 1
ATOM 1593 O O . LEU A 1 201 ? -22.219 -8.008 -15.742 1 92.38 201 LEU A O 1
ATOM 1597 N N . LYS A 1 202 ? -22.016 -9.773 -17.125 1 91.5 202 LYS A N 1
ATOM 1598 C CA . LYS A 1 202 ? -22.922 -10.633 -16.359 1 91.5 202 LYS A CA 1
ATOM 1599 C C . LYS A 1 202 ? -22.203 -11.266 -15.172 1 91.5 202 LYS A C 1
ATOM 1601 O O . LYS A 1 202 ? -22.828 -11.836 -14.281 1 91.5 202 LYS A O 1
ATOM 1606 N N . TRP A 1 203 ? -20.922 -11.109 -15.133 1 93.94 203 TRP A N 1
ATOM 1607 C CA . TRP A 1 203 ? -20.078 -11.719 -14.109 1 93.94 203 TRP A CA 1
ATOM 1608 C C . TRP A 1 203 ? -19.531 -10.664 -13.164 1 93.94 203 TRP A C 1
ATOM 1610 O O . TRP A 1 203 ? -19.5 -9.477 -13.492 1 93.94 203 TRP A O 1
ATOM 1620 N N . PRO A 1 204 ? -19.078 -11.094 -11.93 1 95.44 204 PRO A N 1
ATOM 1621 C CA . PRO A 1 204 ? -18.406 -10.141 -11.047 1 95.44 204 PRO A CA 1
ATOM 1622 C C . PRO A 1 204 ? -17.031 -9.719 -11.57 1 95.44 204 PRO A C 1
ATOM 1624 O O . PRO A 1 204 ? -16.344 -10.516 -12.211 1 95.44 204 PRO A O 1
ATOM 1627 N N . TRP A 1 205 ? -16.719 -8.484 -11.242 1 96.5 205 TRP A N 1
ATOM 1628 C CA . TRP A 1 205 ? -15.438 -7.934 -11.664 1 96.5 205 TRP A CA 1
ATOM 1629 C C . TRP A 1 205 ? -14.555 -7.617 -10.461 1 96.5 205 TRP A C 1
ATOM 1631 O O . TRP A 1 205 ? -15.047 -7.156 -9.43 1 96.5 205 TRP A O 1
ATOM 1641 N N . VAL A 1 206 ? -13.336 -7.957 -10.562 1 97.5 206 VAL A N 1
ATOM 1642 C CA . VAL A 1 206 ? -12.328 -7.461 -9.633 1 97.5 206 VAL A CA 1
ATOM 1643 C C . VAL A 1 206 ? -11.617 -6.254 -10.242 1 97.5 206 VAL A C 1
ATOM 1645 O O . VAL A 1 206 ? -10.992 -6.363 -11.297 1 97.5 206 VAL A O 1
ATOM 1648 N N . LEU A 1 207 ? -11.75 -5.121 -9.602 1 96.31 207 LEU A N 1
ATOM 1649 C CA . LEU A 1 207 ? -11.25 -3.857 -10.133 1 96.31 207 LEU A CA 1
ATOM 1650 C C . LEU A 1 207 ? -10.43 -3.111 -9.086 1 96.31 207 LEU A C 1
ATOM 1652 O O . LEU A 1 207 ? -10.422 -3.484 -7.914 1 96.31 207 LEU A O 1
ATOM 1656 N N . TYR A 1 208 ? -9.727 -2.156 -9.57 1 93.88 208 TYR A N 1
ATOM 1657 C CA . TYR A 1 208 ? -9.078 -1.223 -8.656 1 93.88 208 TYR A CA 1
ATOM 1658 C C . TYR A 1 208 ? -10.094 -0.265 -8.039 1 93.88 208 TYR A C 1
ATOM 1660 O O . TYR A 1 208 ? -11.141 0.004 -8.641 1 93.88 208 TYR A O 1
ATOM 1668 N N . PRO A 1 209 ? -9.766 0.243 -6.879 1 92.25 209 PRO A N 1
ATOM 1669 C CA . PRO A 1 209 ? -10.742 1.1 -6.195 1 92.25 209 PRO A CA 1
ATOM 1670 C C . PRO A 1 209 ? -10.992 2.412 -6.934 1 92.25 209 PRO A C 1
ATOM 1672 O O . PRO A 1 209 ? -10.094 2.938 -7.59 1 92.25 209 PRO A O 1
ATOM 1675 N N . LYS A 1 210 ? -12.18 2.939 -6.75 1 86.06 210 LYS A N 1
ATOM 1676 C CA . LYS A 1 210 ? -12.508 4.258 -7.281 1 86.06 210 LYS A CA 1
ATOM 1677 C C . LYS A 1 210 ? -11.539 5.316 -6.77 1 86.06 210 LYS A C 1
ATOM 1679 O O . LYS A 1 210 ? -11.102 5.262 -5.617 1 86.06 210 LYS A O 1
ATOM 1684 N N . GLY A 1 211 ? -11.242 6.25 -7.621 1 81.44 211 GLY A N 1
ATOM 1685 C CA . GLY A 1 211 ? -10.352 7.328 -7.23 1 81.44 211 GLY A CA 1
ATOM 1686 C C . GLY A 1 211 ? -8.906 7.078 -7.621 1 81.44 211 GLY A C 1
ATOM 1687 O O . GLY A 1 211 ? -8.094 8.008 -7.645 1 81.44 211 GLY A O 1
ATOM 1688 N N . THR A 1 212 ? -8.594 5.844 -7.875 1 84.44 212 THR A N 1
ATOM 1689 C CA . THR A 1 212 ? -7.246 5.582 -8.367 1 84.44 212 THR A CA 1
ATOM 1690 C C . THR A 1 212 ? -7.125 5.961 -9.836 1 84.44 212 THR A C 1
ATOM 1692 O O . THR A 1 212 ? -8.094 5.867 -10.594 1 84.44 212 THR A O 1
ATOM 1695 N N . PRO A 1 213 ? -5.906 6.383 -10.234 1 84.5 213 PRO A N 1
ATOM 1696 C CA . PRO A 1 213 ? -5.727 6.762 -11.641 1 84.5 213 PRO A CA 1
ATOM 1697 C C . PRO A 1 213 ? -6.078 5.633 -12.602 1 84.5 213 PRO A C 1
ATOM 1699 O O . PRO A 1 213 ? -6.699 5.875 -13.641 1 84.5 213 PRO A O 1
ATOM 1702 N N . ILE A 1 214 ? -5.773 4.43 -12.297 1 88 214 ILE A N 1
ATOM 1703 C CA . ILE A 1 214 ? -6.039 3.299 -13.18 1 88 214 ILE A CA 1
ATOM 1704 C C . ILE A 1 214 ? -7.543 3.047 -13.25 1 88 214 ILE A C 1
ATOM 1706 O O . ILE A 1 214 ? -8.07 2.691 -14.312 1 88 214 ILE A O 1
ATOM 1710 N N . ARG A 1 215 ? -8.234 3.178 -12.148 1 91.06 215 ARG A N 1
ATOM 1711 C CA . ARG A 1 215 ? -9.688 3.021 -12.156 1 91.06 215 ARG A CA 1
ATOM 1712 C C . ARG A 1 215 ? -10.344 4.059 -13.055 1 91.06 215 ARG A C 1
ATOM 1714 O O . ARG A 1 215 ? -11.289 3.744 -13.789 1 91.06 215 ARG A O 1
ATOM 1721 N N . GLU A 1 216 ? -9.797 5.266 -13.008 1 89.06 216 GLU A N 1
ATOM 1722 C CA . GLU A 1 216 ? -10.32 6.32 -13.875 1 89.06 216 GLU A CA 1
ATOM 1723 C C . GLU A 1 216 ? -10.156 5.965 -15.344 1 89.06 216 GLU A C 1
ATOM 1725 O O . GLU A 1 216 ? -11.062 6.184 -16.156 1 89.06 216 GLU A O 1
ATOM 1730 N N . ARG A 1 217 ? -9.078 5.461 -15.68 1 89.81 217 ARG A N 1
ATOM 1731 C CA . ARG A 1 217 ? -8.836 5.051 -17.062 1 89.81 217 ARG A CA 1
ATOM 1732 C C . ARG A 1 217 ? -9.766 3.912 -17.469 1 89.81 217 ARG A C 1
ATOM 1734 O O . ARG A 1 217 ? -10.25 3.881 -18.594 1 89.81 217 ARG A O 1
ATOM 1741 N N . MET A 1 218 ? -10.016 3.027 -16.562 1 92.56 218 MET A N 1
ATOM 1742 C CA . MET A 1 218 ? -10.914 1.907 -16.828 1 92.56 218 MET A CA 1
ATOM 1743 C C . MET A 1 218 ? -12.336 2.396 -17.062 1 92.56 218 MET A C 1
ATOM 1745 O O . MET A 1 218 ? -12.992 1.96 -18.016 1 92.56 218 MET A O 1
ATOM 1749 N N . GLU A 1 219 ? -12.711 3.285 -16.219 1 92.5 219 GLU A N 1
ATOM 1750 C CA . GLU A 1 219 ? -14.055 3.846 -16.359 1 92.5 219 GLU A CA 1
ATOM 1751 C C . GLU A 1 219 ? -14.195 4.59 -17.688 1 92.5 219 GLU A C 1
ATOM 1753 O O . GLU A 1 219 ? -15.25 4.527 -18.328 1 92.5 219 GLU A O 1
ATOM 1758 N N . GLY A 1 220 ? -13.133 5.305 -18.078 1 92.12 220 GLY A N 1
ATOM 1759 C CA . GLY A 1 220 ? -13.125 5.922 -19.391 1 92.12 220 GLY A CA 1
ATOM 1760 C C . GLY A 1 220 ? -13.273 4.922 -20.516 1 92.12 220 GLY A C 1
ATOM 1761 O O . GLY A 1 220 ? -13.969 5.191 -21.5 1 92.12 220 GLY A O 1
ATOM 1762 N N . ALA A 1 221 ? -12.648 3.803 -20.406 1 92.75 221 ALA A N 1
ATOM 1763 C CA . ALA A 1 221 ? -12.742 2.754 -21.422 1 92.75 221 ALA A CA 1
ATOM 1764 C C . ALA A 1 221 ? -14.156 2.191 -21.5 1 92.75 221 ALA A C 1
ATOM 1766 O O . ALA A 1 221 ? -14.68 1.945 -22.594 1 92.75 221 ALA A O 1
ATOM 1767 N N . PHE A 1 222 ? -14.82 1.953 -20.359 1 93.44 222 PHE A N 1
ATOM 1768 C CA . PHE A 1 222 ? -16.203 1.49 -20.328 1 93.44 222 PHE A CA 1
ATOM 1769 C C . PHE A 1 222 ? -17.125 2.494 -21.016 1 93.44 222 PHE A C 1
ATOM 1771 O O . PHE A 1 222 ? -18 2.111 -21.797 1 93.44 222 PHE A O 1
ATOM 1778 N N . ALA A 1 223 ? -16.844 3.756 -20.719 1 92.31 223 ALA A N 1
ATOM 1779 C CA . ALA A 1 223 ? -17.641 4.82 -21.312 1 92.31 223 ALA A CA 1
ATOM 1780 C C . ALA A 1 223 ? -17.5 4.836 -22.828 1 92.31 223 ALA A C 1
ATOM 1782 O O . ALA A 1 223 ? -18.484 4.949 -23.547 1 92.31 223 ALA A O 1
ATOM 1783 N N . ARG A 1 224 ? -16.297 4.734 -23.328 1 92.31 224 ARG A N 1
ATOM 1784 C CA . ARG A 1 224 ? -16.031 4.73 -24.766 1 92.31 224 ARG A CA 1
ATOM 1785 C C . ARG A 1 224 ? -16.688 3.531 -25.438 1 92.31 224 ARG A C 1
ATOM 1787 O O . ARG A 1 224 ? -17.125 3.623 -26.594 1 92.31 224 ARG A O 1
ATOM 1794 N N . ALA A 1 225 ? -16.75 2.459 -24.688 1 91.94 225 ALA A N 1
ATOM 1795 C CA . ALA A 1 225 ? -17.375 1.243 -25.203 1 91.94 225 ALA A CA 1
ATOM 1796 C C . ALA A 1 225 ? -18.891 1.298 -25.062 1 91.94 225 ALA A C 1
ATOM 1798 O O . ALA A 1 225 ? -19.594 0.367 -25.453 1 91.94 225 ALA A O 1
ATOM 1799 N N . LYS A 1 226 ? -19.391 2.336 -24.406 1 91.12 226 LYS A N 1
ATOM 1800 C CA . LYS A 1 226 ? -20.812 2.602 -24.219 1 91.12 226 LYS A CA 1
ATOM 1801 C C . LYS A 1 226 ? -21.469 1.523 -23.359 1 91.12 226 LYS A C 1
ATOM 1803 O O . LYS A 1 226 ? -22.578 1.056 -23.672 1 91.12 226 LYS A O 1
ATOM 1808 N N . VAL A 1 227 ? -20.75 1.096 -22.391 1 89.19 227 VAL A N 1
ATOM 1809 C CA . VAL A 1 227 ? -21.312 0.163 -21.406 1 89.19 227 VAL A CA 1
ATOM 1810 C C . VAL A 1 227 ? -21.188 0.75 -20.016 1 89.19 227 VAL A C 1
ATOM 1812 O O . VAL A 1 227 ? -20.328 1.604 -19.766 1 89.19 227 VAL A O 1
ATOM 1815 N N . LYS A 1 228 ? -22.047 0.285 -19.188 1 85.88 228 LYS A N 1
ATOM 1816 C CA . LYS A 1 228 ? -22.016 0.743 -17.797 1 85.88 228 LYS A CA 1
ATOM 1817 C C . LYS A 1 228 ? -20.875 0.084 -17.031 1 85.88 228 LYS A C 1
ATOM 1819 O O . LYS A 1 228 ? -20.469 -1.039 -17.344 1 85.88 228 LYS A O 1
ATOM 1824 N N . ILE A 1 229 ? -20.438 0.765 -16.047 1 86.25 229 ILE A N 1
ATOM 1825 C CA . ILE A 1 229 ? -19.453 0.196 -15.133 1 86.25 229 ILE A CA 1
ATOM 1826 C C . ILE A 1 229 ? -20.094 -0.937 -14.328 1 86.25 229 ILE A C 1
ATOM 1828 O O . ILE A 1 229 ? -21.219 -0.809 -13.844 1 86.25 229 ILE A O 1
ATOM 1832 N N . PRO A 1 230 ? -19.406 -2.025 -14.242 1 88.69 230 PRO A N 1
ATOM 1833 C CA . PRO A 1 230 ? -19.984 -3.137 -13.484 1 88.69 230 PRO A CA 1
ATOM 1834 C C . PRO A 1 230 ? -20.328 -2.754 -12.047 1 88.69 230 PRO A C 1
ATOM 1836 O O . PRO A 1 230 ? -19.578 -2.041 -11.391 1 88.69 230 PRO A O 1
ATOM 1839 N N . LEU A 1 231 ? -21.438 -3.26 -11.57 1 81.88 231 LEU A N 1
ATOM 1840 C CA . LEU A 1 231 ? -21.875 -3.014 -10.195 1 81.88 231 LEU A CA 1
ATOM 1841 C C . LEU A 1 231 ? -21.469 -4.16 -9.281 1 81.88 231 LEU A C 1
ATOM 1843 O O . LEU A 1 231 ? -21.25 -3.951 -8.086 1 81.88 231 LEU A O 1
ATOM 1847 N N . ASN A 1 232 ? -21.359 -5.293 -9.836 1 91.12 232 ASN A N 1
ATOM 1848 C CA . ASN A 1 232 ? -20.922 -6.477 -9.109 1 91.12 232 ASN A CA 1
ATOM 1849 C C . ASN A 1 232 ? -19.406 -6.566 -9.055 1 91.12 232 ASN A C 1
ATOM 1851 O O . ASN A 1 232 ? -18.781 -7.223 -9.898 1 91.12 232 ASN A O 1
ATOM 1855 N N . THR A 1 233 ? -18.828 -5.809 -7.98 1 94.44 233 THR A N 1
ATOM 1856 C CA . THR A 1 233 ? -17.375 -5.637 -8.039 1 94.44 233 THR A CA 1
ATOM 1857 C C . THR A 1 233 ? -16.734 -5.961 -6.691 1 94.44 233 THR A C 1
ATOM 1859 O O . THR A 1 233 ? -17.391 -5.871 -5.648 1 94.44 233 THR A O 1
ATOM 1862 N N . VAL A 1 234 ? -15.586 -6.449 -6.715 1 96.81 234 VAL A N 1
ATOM 1863 C CA . VAL A 1 234 ? -14.609 -6.402 -5.637 1 96.81 234 VAL A CA 1
ATOM 1864 C C . VAL A 1 234 ? -13.484 -5.43 -6.004 1 96.81 234 VAL A C 1
ATOM 1866 O O . VAL A 1 234 ? -12.859 -5.562 -7.059 1 96.81 234 VAL A O 1
ATOM 1869 N N . ASN A 1 235 ? -13.273 -4.473 -5.18 1 96.38 235 ASN A N 1
ATOM 1870 C CA . ASN A 1 235 ? -12.289 -3.43 -5.457 1 96.38 235 ASN A CA 1
ATOM 1871 C C . ASN A 1 235 ? -11.109 -3.496 -4.488 1 96.38 235 ASN A C 1
ATOM 1873 O O . ASN A 1 235 ? -11.305 -3.463 -3.271 1 96.38 235 ASN A O 1
ATOM 1877 N N . THR A 1 236 ? -9.898 -3.598 -5.043 1 96.44 236 THR A N 1
ATOM 1878 C CA . THR A 1 236 ? -8.75 -3.719 -4.148 1 96.44 236 THR A CA 1
ATOM 1879 C C . THR A 1 236 ? -7.461 -3.365 -4.879 1 96.44 236 THR A C 1
ATOM 1881 O O . THR A 1 236 ? -7.363 -3.529 -6.094 1 96.44 236 THR A O 1
ATOM 1884 N N . MET A 1 237 ? -6.523 -2.881 -4.066 1 90.81 237 MET A N 1
ATOM 1885 C CA . MET A 1 237 ? -5.152 -2.705 -4.543 1 90.81 237 MET A CA 1
ATOM 1886 C C . MET A 1 237 ? -4.262 -3.846 -4.066 1 90.81 237 MET A C 1
ATOM 1888 O O . MET A 1 237 ? -3.1 -3.939 -4.469 1 90.81 237 MET A O 1
ATOM 1892 N N . SER A 1 238 ? -4.852 -4.688 -3.205 1 92.44 238 SER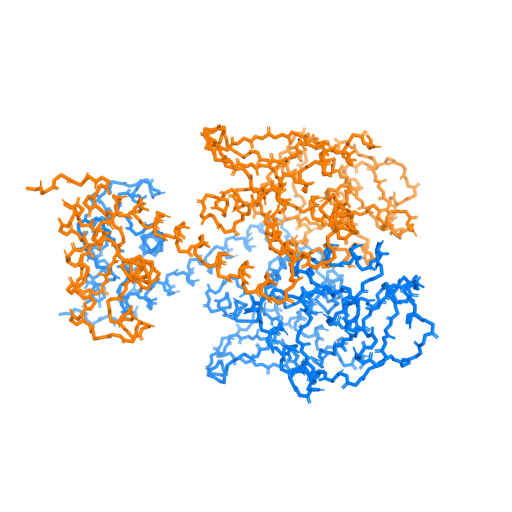 A N 1
ATOM 1893 C CA . SER A 1 238 ? -4.098 -5.848 -2.746 1 92.44 238 SER A CA 1
ATOM 1894 C C . SER A 1 238 ? -3.967 -6.895 -3.85 1 92.44 238 SER A C 1
ATOM 1896 O O . SER A 1 238 ? -4.941 -7.566 -4.195 1 92.44 238 SER A O 1
ATOM 1898 N N . MET A 1 239 ? -2.734 -7.051 -4.262 1 90.12 239 MET A N 1
ATOM 1899 C CA . MET A 1 239 ? -2.523 -7.996 -5.355 1 90.12 239 MET A CA 1
ATOM 1900 C C . MET A 1 239 ? -2.781 -9.43 -4.891 1 90.12 239 MET A C 1
ATOM 1902 O O . MET A 1 239 ? -3.262 -10.258 -5.664 1 90.12 239 MET A O 1
ATOM 1906 N N . GLN A 1 240 ? -2.508 -9.695 -3.67 1 90.94 240 GLN A N 1
ATOM 1907 C CA . GLN A 1 240 ? -2.816 -11.016 -3.141 1 90.94 240 GLN A CA 1
ATOM 1908 C C . GLN A 1 240 ? -4.312 -11.305 -3.207 1 90.94 240 GLN A C 1
ATOM 1910 O O . GLN A 1 240 ? -4.73 -12.344 -3.709 1 90.94 240 GLN A O 1
ATOM 1915 N N . THR A 1 241 ? -5.051 -10.375 -2.727 1 95.62 241 THR A N 1
ATOM 1916 C CA . THR A 1 241 ? -6.504 -10.523 -2.748 1 95.62 241 THR A CA 1
ATOM 1917 C C . THR A 1 241 ? -7.02 -10.586 -4.184 1 95.62 241 THR A C 1
ATOM 1919 O O . THR A 1 241 ? -7.832 -11.453 -4.516 1 95.62 241 THR A O 1
ATOM 1922 N N . PHE A 1 242 ? -6.48 -9.75 -5 1 96 242 PHE A N 1
ATOM 1923 C CA . PHE A 1 242 ? -6.879 -9.664 -6.398 1 96 242 PHE A CA 1
ATOM 1924 C C . PHE A 1 242 ? -6.715 -11.008 -7.098 1 96 242 PHE A C 1
ATOM 1926 O O . PHE A 1 242 ? -7.664 -11.531 -7.68 1 96 242 PHE A O 1
ATOM 1933 N N . LEU A 1 243 ? -5.582 -11.602 -6.926 1 93.81 243 LEU A N 1
ATOM 1934 C CA . LEU A 1 243 ? -5.238 -12.836 -7.625 1 93.81 243 LEU A CA 1
ATOM 1935 C C . LEU A 1 243 ? -5.965 -14.023 -7.016 1 93.81 243 LEU A C 1
ATOM 1937 O O . LEU A 1 243 ? -6.426 -14.914 -7.734 1 93.81 243 LEU A O 1
ATOM 1941 N N . GLN A 1 244 ? -6.074 -14.039 -5.711 1 94.44 244 GLN A N 1
ATOM 1942 C CA . GLN A 1 244 ? -6.738 -15.164 -5.062 1 94.44 244 GLN A CA 1
ATOM 1943 C C . GLN A 1 244 ? -8.211 -15.242 -5.461 1 94.44 244 GLN A C 1
ATOM 1945 O O . GLN A 1 244 ? -8.742 -16.328 -5.688 1 94.44 244 GLN A O 1
ATOM 1950 N N . ILE A 1 245 ? -8.82 -14.094 -5.551 1 97.06 245 ILE A N 1
ATOM 1951 C CA . ILE A 1 245 ? -10.227 -14.062 -5.93 1 97.06 245 ILE A CA 1
ATOM 1952 C C . ILE A 1 245 ? -10.383 -14.516 -7.383 1 97.06 245 ILE A C 1
ATOM 1954 O O . ILE A 1 245 ? -11.242 -15.336 -7.691 1 97.06 245 ILE A O 1
ATOM 1958 N N . LEU A 1 246 ? -9.508 -14.023 -8.258 1 96.75 246 LEU A N 1
ATOM 1959 C CA . LEU A 1 246 ? -9.578 -14.383 -9.672 1 96.75 246 LEU A CA 1
ATOM 1960 C C . LEU A 1 246 ? -9.352 -15.875 -9.875 1 96.75 246 LEU A C 1
ATOM 1962 O O . LEU A 1 246 ? -10.008 -16.5 -10.703 1 96.75 246 LEU A O 1
ATOM 1966 N N . LYS A 1 247 ? -8.438 -16.422 -9.109 1 94.81 247 LYS A N 1
ATOM 1967 C CA . LYS A 1 247 ? -8.133 -17.844 -9.234 1 94.81 247 LYS A CA 1
ATOM 1968 C C . LYS A 1 247 ? -9.242 -18.703 -8.633 1 94.81 247 LYS A C 1
ATOM 1970 O O . LYS A 1 247 ? -9.508 -19.812 -9.117 1 94.81 247 LYS A O 1
ATOM 1975 N N . GLY A 1 248 ? -9.898 -18.219 -7.637 1 94.5 248 GLY A N 1
ATOM 1976 C CA . GLY A 1 248 ? -10.766 -19.031 -6.809 1 94.5 248 GLY A CA 1
ATOM 1977 C C . GLY A 1 248 ? -12.219 -19 -7.242 1 94.5 248 GLY A C 1
ATOM 1978 O O . GLY A 1 248 ? -13.023 -19.828 -6.805 1 94.5 248 GLY A O 1
ATOM 1979 N N . ALA A 1 249 ? -12.602 -18.062 -8.031 1 96.19 249 ALA A N 1
ATOM 1980 C CA . ALA A 1 249 ? -13.984 -17.938 -8.477 1 96.19 249 ALA A CA 1
ATOM 1981 C C . ALA A 1 249 ? -14.055 -17.406 -9.906 1 96.19 249 ALA A C 1
ATOM 1983 O O . ALA A 1 249 ? -13.109 -16.781 -10.391 1 96.19 249 ALA A O 1
ATOM 1984 N N . PRO A 1 250 ? -15.102 -17.688 -10.602 1 95.62 250 PRO A N 1
ATOM 1985 C CA . PRO A 1 250 ? -15.258 -17.188 -11.969 1 95.62 250 PRO A CA 1
ATOM 1986 C C . PRO A 1 250 ? -15.57 -15.695 -12.031 1 95.62 250 PRO A C 1
ATOM 1988 O O . PRO A 1 250 ? -16.719 -15.305 -12.227 1 95.62 250 PRO A O 1
ATOM 1991 N N . MET A 1 251 ? -14.578 -14.898 -11.891 1 97.19 251 MET A N 1
ATOM 1992 C CA . MET A 1 251 ? -14.68 -13.445 -11.969 1 97.19 251 MET A CA 1
ATOM 1993 C C . MET A 1 251 ? -13.805 -12.898 -13.086 1 97.19 251 MET A C 1
ATOM 1995 O O . MET A 1 251 ? -12.938 -13.602 -13.609 1 97.19 251 MET A O 1
ATOM 1999 N N . VAL A 1 252 ? -14.141 -11.664 -13.477 1 97.12 252 VAL A N 1
ATOM 2000 C CA . VAL A 1 252 ? -13.398 -10.984 -14.531 1 97.12 252 VAL A CA 1
ATOM 2001 C C . VAL A 1 252 ? -12.453 -9.953 -13.922 1 97.12 252 VAL A C 1
ATOM 2003 O O . VAL A 1 252 ? -12.859 -9.172 -13.055 1 97.12 252 VAL A O 1
ATOM 2006 N N . GLY A 1 253 ? -11.219 -10.062 -14.273 1 97.12 253 GLY A N 1
ATOM 2007 C CA . GLY A 1 253 ? -10.258 -9.062 -13.836 1 97.12 253 GLY A CA 1
ATOM 2008 C C . GLY A 1 253 ? -9.75 -8.188 -14.961 1 97.12 253 GLY A C 1
ATOM 2009 O O . GLY A 1 253 ? -9.547 -8.664 -16.078 1 97.12 253 GLY A O 1
ATOM 2010 N N . MET A 1 254 ? -9.555 -6.93 -14.727 1 94.75 254 MET A N 1
ATOM 2011 C CA . MET A 1 254 ? -8.844 -6 -15.602 1 94.75 254 MET A CA 1
ATOM 2012 C C . MET A 1 254 ? -7.648 -5.383 -14.891 1 94.75 254 MET A C 1
ATOM 2014 O O . MET A 1 254 ? -7.805 -4.711 -13.867 1 94.75 254 MET A O 1
ATOM 2018 N N . LEU A 1 255 ? -6.461 -5.602 -15.383 1 94.5 255 LEU A N 1
ATOM 2019 C CA . LEU A 1 255 ? -5.242 -5.176 -14.711 1 94.5 255 LEU A CA 1
ATOM 2020 C C . LEU A 1 255 ? -4.051 -5.219 -15.664 1 94.5 255 LEU A C 1
ATOM 2022 O O . LEU A 1 255 ? -4.156 -5.762 -16.766 1 94.5 255 LEU A O 1
ATOM 2026 N N . PRO A 1 256 ? -2.908 -4.605 -15.266 1 93.19 256 PRO A N 1
ATOM 2027 C CA . PRO A 1 256 ? -1.715 -4.688 -16.109 1 93.19 256 PRO A CA 1
ATOM 2028 C C . PRO A 1 256 ? -1.278 -6.129 -16.375 1 93.19 256 PRO A C 1
ATOM 2030 O O . PRO A 1 256 ? -1.246 -6.949 -15.453 1 93.19 256 PRO A O 1
ATOM 2033 N N . GLU A 1 257 ? -0.945 -6.402 -17.609 1 94.38 257 GLU A N 1
ATOM 2034 C CA . GLU A 1 257 ? -0.572 -7.746 -18.031 1 94.38 257 GLU A CA 1
ATOM 2035 C C . GLU A 1 257 ? 0.594 -8.289 -17.203 1 94.38 257 GLU A C 1
ATOM 2037 O O . GLU A 1 257 ? 0.633 -9.477 -16.875 1 94.38 257 GLU A O 1
ATOM 2042 N N . ALA A 1 258 ? 1.488 -7.418 -16.859 1 92 258 ALA A N 1
ATOM 2043 C CA . ALA A 1 258 ? 2.695 -7.801 -16.141 1 92 258 ALA A CA 1
ATOM 2044 C C . ALA A 1 258 ? 2.348 -8.461 -14.805 1 92 258 ALA A C 1
ATOM 2046 O O . ALA A 1 258 ? 3.125 -9.266 -14.281 1 92 258 ALA A O 1
ATOM 2047 N N . MET A 1 259 ? 1.188 -8.227 -14.32 1 91.69 259 MET A N 1
ATOM 2048 C CA . MET A 1 259 ? 0.812 -8.664 -12.977 1 91.69 259 MET A CA 1
ATOM 2049 C C . MET A 1 259 ? 0.251 -10.086 -13.016 1 91.69 259 MET A C 1
ATOM 2051 O O . MET A 1 259 ? 0.09 -10.719 -11.969 1 91.69 259 MET A O 1
ATOM 2055 N N . VAL A 1 260 ? -0.035 -10.633 -14.203 1 94.19 260 VAL A N 1
ATOM 2056 C CA . VAL A 1 260 ? -0.686 -11.938 -14.242 1 94.19 260 VAL A CA 1
ATOM 2057 C C . VAL A 1 260 ? 0.069 -12.859 -15.203 1 94.19 260 VAL A C 1
ATOM 2059 O O . VAL A 1 260 ? -0.416 -13.945 -15.539 1 94.19 260 VAL A O 1
ATOM 2062 N N . ILE A 1 261 ? 1.222 -12.438 -15.656 1 90.88 261 ILE A N 1
ATOM 2063 C CA . ILE A 1 261 ? 1.952 -13.188 -16.672 1 90.88 261 ILE A CA 1
ATOM 2064 C C . ILE A 1 261 ? 2.229 -14.602 -16.156 1 90.88 261 ILE A C 1
ATOM 2066 O O . ILE A 1 261 ? 2.074 -15.578 -16.906 1 90.88 261 ILE A O 1
ATOM 2070 N N . ASP A 1 262 ? 2.641 -14.742 -14.961 1 88.31 262 ASP A N 1
ATOM 2071 C CA . ASP A 1 262 ? 2.977 -16.047 -14.398 1 88.31 262 ASP A CA 1
ATOM 2072 C C . ASP A 1 262 ? 1.744 -16.953 -14.32 1 88.31 262 ASP A C 1
ATOM 2074 O O . ASP A 1 262 ? 1.803 -18.125 -14.688 1 88.31 262 ASP A O 1
ATOM 2078 N N . GLN A 1 263 ? 0.67 -16.422 -13.852 1 92.31 263 GLN A N 1
ATOM 2079 C CA . GLN A 1 263 ? -0.564 -17.188 -13.711 1 92.31 263 GLN A CA 1
ATOM 2080 C C . GLN A 1 263 ? -1.104 -17.609 -15.078 1 92.31 263 GLN A C 1
ATOM 2082 O O . GLN A 1 263 ? -1.694 -18.688 -15.211 1 92.31 263 GLN A O 1
ATOM 2087 N N . VAL A 1 264 ? -0.873 -16.75 -16.094 1 94.38 264 VAL A N 1
ATOM 2088 C CA . VAL A 1 264 ? -1.298 -17.078 -17.453 1 94.38 264 VAL A CA 1
ATOM 2089 C C . VAL A 1 264 ? -0.426 -18.203 -18.016 1 94.38 264 VAL A C 1
ATOM 2091 O O . VAL A 1 264 ? -0.938 -19.172 -18.578 1 94.38 264 VAL A O 1
ATOM 2094 N N . LYS A 1 265 ? 0.853 -18.094 -17.797 1 91.88 265 LYS A N 1
ATOM 2095 C CA . LYS A 1 265 ? 1.794 -19.109 -18.266 1 91.88 265 LYS A CA 1
ATOM 2096 C C . LYS A 1 265 ? 1.512 -20.469 -17.625 1 91.88 265 LYS A C 1
ATOM 2098 O O . LYS A 1 265 ? 1.654 -21.5 -18.266 1 91.88 265 LYS A O 1
ATOM 2103 N N . GLU A 1 266 ? 1.062 -20.422 -16.406 1 89.5 266 GLU A N 1
ATOM 2104 C CA . GLU A 1 266 ? 0.816 -21.641 -15.641 1 89.5 266 GLU A CA 1
ATOM 2105 C C . GLU A 1 266 ? -0.576 -22.203 -15.93 1 89.5 266 GLU A C 1
ATOM 2107 O O . GLU A 1 266 ? -0.958 -23.234 -15.383 1 89.5 266 GLU A O 1
ATOM 2112 N N . GLY A 1 267 ? -1.315 -21.5 -16.672 1 91.44 267 GLY A N 1
ATOM 2113 C CA . GLY A 1 267 ? -2.619 -21.969 -17.109 1 91.44 267 GLY A CA 1
ATOM 2114 C C . GLY A 1 267 ? -3.715 -21.719 -16.094 1 91.44 267 GLY A C 1
ATOM 2115 O O . GLY A 1 267 ? -4.82 -22.25 -16.219 1 91.44 267 GLY A O 1
ATOM 2116 N N . GLN A 1 268 ? -3.436 -20.891 -15.125 1 93.31 268 GLN A N 1
ATOM 2117 C CA . GLN A 1 268 ? -4.414 -20.594 -14.086 1 93.31 268 GLN A CA 1
ATOM 2118 C C . GLN A 1 268 ? -5.371 -19.5 -14.523 1 93.31 268 GLN A C 1
ATOM 2120 O O . GLN A 1 268 ? -6.523 -19.453 -14.086 1 93.31 268 GLN A O 1
ATOM 2125 N N . LEU A 1 269 ? -4.828 -18.578 -15.352 1 96.25 269 LEU A N 1
ATOM 2126 C CA . LEU A 1 269 ? -5.613 -17.469 -15.891 1 96.25 269 LEU A CA 1
ATOM 2127 C C . LEU A 1 269 ? -5.523 -17.438 -17.406 1 96.25 269 LEU A C 1
ATOM 2129 O O . LEU A 1 269 ? -4.551 -17.906 -18 1 96.25 269 LEU A O 1
ATOM 2133 N N . GLN A 1 270 ? -6.516 -16.891 -18 1 96.56 270 GLN A N 1
ATOM 2134 C CA . GLN A 1 270 ? -6.578 -16.719 -19.438 1 96.56 270 GLN A CA 1
ATOM 2135 C C . GLN A 1 270 ? -6.883 -15.273 -19.812 1 96.56 270 GLN A C 1
ATOM 2137 O O . GLN A 1 270 ? -7.82 -14.68 -19.281 1 96.56 270 GLN A O 1
ATOM 2142 N N . ILE A 1 271 ? -6.102 -14.727 -20.703 1 96.12 271 ILE A N 1
ATOM 2143 C CA . ILE A 1 271 ? -6.359 -13.383 -21.219 1 96.12 271 ILE A CA 1
ATOM 2144 C C . ILE A 1 271 ? -7.438 -13.445 -22.297 1 96.12 271 ILE A C 1
ATOM 2146 O O . ILE A 1 271 ? -7.387 -14.297 -23.188 1 96.12 271 ILE A O 1
ATOM 2150 N N . LEU A 1 272 ? -8.375 -12.555 -22.25 1 96.19 272 LEU A N 1
ATOM 2151 C CA . LEU A 1 272 ? -9.477 -12.5 -23.203 1 96.19 272 LEU A CA 1
ATOM 2152 C C . LEU A 1 272 ? -9.328 -11.312 -24.141 1 96.19 272 LEU A C 1
ATOM 2154 O O . LEU A 1 272 ? -8.891 -10.234 -23.719 1 96.19 272 LEU A O 1
ATOM 2158 N N . GLU A 1 273 ? -9.664 -11.547 -25.359 1 94.38 273 GLU A N 1
ATOM 2159 C CA . GLU A 1 273 ? -9.867 -10.43 -26.266 1 94.38 273 GLU A CA 1
ATOM 2160 C C . GLU A 1 273 ? -11.297 -9.898 -26.188 1 94.38 273 GLU A C 1
ATOM 2162 O O . GLU A 1 273 ? -12.25 -10.672 -26.109 1 94.38 273 GLU A O 1
ATOM 2167 N N . THR A 1 274 ? -11.375 -8.617 -26 1 92.44 274 THR A N 1
ATOM 2168 C CA . THR A 1 274 ? -12.68 -7.977 -25.938 1 92.44 274 THR A CA 1
ATOM 2169 C C . THR A 1 274 ? -12.68 -6.664 -26.719 1 92.44 274 THR A C 1
ATOM 2171 O O . THR A 1 274 ? -11.664 -6.281 -27.297 1 92.44 274 THR A O 1
ATOM 2174 N N . ASP A 1 275 ? -13.859 -6.012 -26.781 1 89.94 275 ASP A N 1
ATOM 2175 C CA . ASP A 1 275 ? -13.984 -4.711 -27.422 1 89.94 275 ASP A CA 1
ATOM 2176 C C . ASP A 1 275 ? -13.57 -3.588 -26.469 1 89.94 275 ASP A C 1
ATOM 2178 O O . ASP A 1 275 ? -13.492 -2.424 -26.875 1 89.94 275 ASP A O 1
ATOM 2182 N N . LEU A 1 276 ? -13.297 -3.971 -25.297 1 90.38 276 LEU A N 1
ATOM 2183 C CA . LEU A 1 276 ? -12.852 -2.969 -24.344 1 90.38 276 LEU A CA 1
ATOM 2184 C C . LEU A 1 276 ? -11.359 -2.688 -24.516 1 90.38 276 LEU A C 1
ATOM 2186 O O . LEU A 1 276 ? -10.523 -3.559 -24.25 1 90.38 276 LEU A O 1
ATOM 2190 N N . ILE A 1 277 ? -11.125 -1.468 -24.984 1 86.62 277 ILE A N 1
ATOM 2191 C CA . ILE A 1 277 ? -9.734 -1.125 -25.266 1 86.62 277 ILE A CA 1
ATOM 2192 C C . ILE A 1 277 ? -9.242 -0.104 -24.234 1 86.62 277 ILE A C 1
ATOM 2194 O O . ILE A 1 277 ? -9.82 0.974 -24.094 1 86.62 277 ILE A O 1
ATOM 2198 N N . LEU A 1 278 ? -8.297 -0.513 -23.484 1 89.62 278 LEU A N 1
ATOM 2199 C CA . LEU A 1 278 ? -7.559 0.414 -22.641 1 89.62 278 LEU A CA 1
ATOM 2200 C C . LEU A 1 278 ? -6.152 0.645 -23.188 1 89.62 278 LEU A C 1
ATOM 2202 O O . LEU A 1 278 ? -5.293 -0.234 -23.078 1 89.62 278 LEU A O 1
ATOM 2206 N N . ASP A 1 279 ? -5.906 1.841 -23.656 1 88.81 279 ASP A N 1
ATOM 2207 C CA . ASP A 1 279 ? -4.621 2.152 -24.281 1 88.81 279 ASP A CA 1
ATOM 2208 C C . ASP A 1 279 ? -3.488 2.066 -23.25 1 88.81 279 ASP A C 1
ATOM 2210 O O . ASP A 1 279 ? -3.611 2.576 -22.141 1 88.81 279 ASP A O 1
ATOM 2214 N N . ALA A 1 280 ? -2.469 1.375 -23.734 1 91.94 280 ALA A N 1
ATOM 2215 C CA . ALA A 1 280 ? -1.283 1.304 -22.891 1 91.94 280 ALA A CA 1
ATOM 2216 C C . ALA A 1 280 ? -0.646 2.68 -22.719 1 91.94 280 ALA A C 1
ATOM 2218 O O . ALA A 1 280 ? -0.592 3.467 -23.672 1 91.94 280 ALA A O 1
ATOM 2219 N N . GLN A 1 281 ? -0.241 2.916 -21.5 1 91.62 281 GLN A N 1
ATOM 2220 C CA . GLN A 1 281 ? 0.564 4.102 -21.234 1 91.62 281 GLN A CA 1
ATOM 2221 C C . GLN A 1 281 ? 2.006 3.723 -20.906 1 91.62 281 GLN A C 1
ATOM 2223 O O . GLN A 1 281 ? 2.254 2.719 -20.234 1 91.62 281 GLN A O 1
ATOM 2228 N N . ASP A 1 282 ? 2.873 4.574 -21.375 1 93.75 282 ASP A N 1
ATOM 2229 C CA . ASP A 1 282 ? 4.277 4.328 -21.062 1 93.75 282 ASP A CA 1
ATOM 2230 C C . ASP A 1 282 ? 4.574 4.625 -19.594 1 93.75 282 ASP A C 1
ATOM 2232 O O . ASP A 1 282 ? 4.004 5.551 -19.016 1 93.75 282 ASP A O 1
ATOM 2236 N N . TYR A 1 283 ? 5.348 3.793 -19.047 1 96.19 283 TYR A N 1
ATOM 2237 C CA . TYR A 1 283 ? 6.008 4.113 -17.781 1 96.19 283 TYR A CA 1
ATOM 2238 C C . TYR A 1 283 ? 7.523 4.129 -17.953 1 96.19 283 TYR A C 1
ATOM 2240 O O . TYR A 1 283 ? 8.047 3.66 -18.969 1 96.19 283 TYR A O 1
ATOM 2248 N N . GLY A 1 284 ? 8.148 4.77 -17.062 1 97.94 284 GLY A N 1
ATOM 2249 C CA . GLY A 1 284 ? 9.594 4.91 -17.188 1 97.94 284 GLY A CA 1
ATOM 2250 C C . GLY A 1 284 ? 10.258 5.387 -15.906 1 97.94 284 GLY A C 1
ATOM 2251 O O . GLY A 1 284 ? 9.672 5.289 -14.828 1 97.94 284 GLY A O 1
ATOM 2252 N N . ILE A 1 285 ? 11.5 5.746 -16.094 1 98.44 285 ILE A N 1
ATOM 2253 C CA . ILE A 1 285 ? 12.359 6.184 -15 1 98.44 285 ILE A CA 1
ATOM 2254 C C . ILE A 1 285 ? 12.117 7.664 -14.719 1 98.44 285 ILE A C 1
ATOM 2256 O O . ILE A 1 285 ? 12.141 8.492 -15.633 1 98.44 285 ILE A O 1
ATOM 2260 N N . LEU A 1 286 ? 11.836 7.926 -13.469 1 98.25 286 LEU A N 1
ATOM 2261 C CA . LEU A 1 286 ? 11.672 9.297 -13 1 98.25 286 LEU A CA 1
ATOM 2262 C C . LEU A 1 286 ? 12.82 9.695 -12.078 1 98.25 286 LEU A C 1
ATOM 2264 O O . LEU A 1 286 ? 13.133 8.977 -11.117 1 98.25 286 LEU A O 1
ATOM 2268 N N . THR A 1 287 ? 13.43 10.797 -12.359 1 96.56 287 THR A N 1
ATOM 2269 C CA . THR A 1 287 ? 14.477 11.367 -11.516 1 96.56 287 THR A CA 1
ATOM 2270 C C . THR A 1 287 ? 14.227 12.859 -11.297 1 96.56 287 THR A C 1
ATOM 2272 O O . THR A 1 287 ? 13.461 13.484 -12.031 1 96.56 287 THR A O 1
ATOM 2275 N N . ARG A 1 288 ? 14.812 13.367 -10.219 1 93.31 288 ARG A N 1
ATOM 2276 C CA . ARG A 1 288 ? 14.727 14.797 -9.961 1 93.31 288 ARG A CA 1
ATOM 2277 C C . ARG A 1 288 ? 15.492 15.594 -11.016 1 93.31 288 ARG A C 1
ATOM 2279 O O . ARG A 1 288 ? 16.656 15.305 -11.289 1 93.31 288 ARG A O 1
ATOM 2286 N N . LYS A 1 289 ? 14.844 16.562 -11.523 1 90.81 289 LYS A N 1
ATOM 2287 C CA . LYS A 1 289 ? 15.461 17.391 -12.562 1 90.81 289 LYS A CA 1
ATOM 2288 C C . LYS A 1 289 ? 16.625 18.203 -11.992 1 90.81 289 LYS A C 1
ATOM 2290 O O . LYS A 1 289 ? 16.531 18.734 -10.883 1 90.81 289 LYS A O 1
ATOM 2295 N N . ASP A 1 290 ? 17.766 18.281 -12.688 1 86.19 290 ASP A N 1
ATOM 2296 C CA . ASP A 1 290 ? 18.938 19.078 -12.406 1 86.19 290 ASP A CA 1
ATOM 2297 C C . ASP A 1 290 ? 19.656 18.594 -11.148 1 86.19 290 ASP A C 1
ATOM 2299 O O . ASP A 1 290 ? 20.375 19.359 -10.5 1 86.19 290 ASP A O 1
ATOM 2303 N N . GLU A 1 291 ? 19.375 17.516 -10.648 1 86.81 291 GLU A N 1
ATOM 2304 C CA . GLU A 1 291 ? 20.109 16.859 -9.562 1 86.81 291 GLU A CA 1
ATOM 2305 C C . GLU A 1 291 ? 20.828 15.609 -10.055 1 86.81 291 GLU A C 1
ATOM 2307 O O . GLU A 1 291 ? 20.234 14.773 -10.742 1 86.81 291 GLU A O 1
ATOM 2312 N N . PRO A 1 292 ? 22.031 15.562 -9.773 1 83.19 292 PRO A N 1
ATOM 2313 C CA . PRO A 1 292 ? 22.734 14.344 -10.18 1 83.19 292 PRO A CA 1
ATOM 2314 C C . PRO A 1 292 ? 22.219 13.094 -9.461 1 83.19 292 PRO A C 1
ATOM 2316 O O . PRO A 1 292 ? 21.859 13.164 -8.281 1 83.19 292 PRO A O 1
ATOM 2319 N N . VAL A 1 293 ? 22.234 11.992 -10.125 1 88.56 293 VAL A N 1
ATOM 2320 C CA . VAL A 1 293 ? 21.891 10.703 -9.523 1 88.56 293 VAL A CA 1
ATOM 2321 C C . VAL A 1 293 ? 23.141 10.047 -8.953 1 88.56 293 VAL A C 1
ATOM 2323 O O . VAL A 1 293 ? 24.234 10.219 -9.492 1 88.56 293 VAL A O 1
ATOM 2326 N N . SER A 1 294 ? 23.016 9.406 -7.832 1 84.69 294 SER A N 1
ATOM 2327 C CA . SER A 1 294 ? 24.156 8.695 -7.242 1 84.69 294 SER A CA 1
ATOM 2328 C C . SER A 1 294 ? 24.672 7.609 -8.18 1 84.69 294 SER A C 1
ATOM 2330 O O . SER A 1 294 ? 23.969 7.172 -9.086 1 84.69 294 SER A O 1
ATOM 2332 N N . ASP A 1 295 ? 25.891 7.113 -7.988 1 84.12 295 ASP A N 1
ATOM 2333 C CA . ASP A 1 295 ? 26.5 6.055 -8.789 1 84.12 295 ASP A CA 1
ATOM 2334 C C . ASP A 1 295 ? 25.656 4.781 -8.742 1 84.12 295 ASP A C 1
ATOM 2336 O O . ASP A 1 295 ? 25.469 4.121 -9.766 1 84.12 295 ASP A O 1
ATOM 2340 N N . ILE A 1 296 ? 25.203 4.469 -7.605 1 87.38 296 ILE A N 1
ATOM 2341 C CA . ILE A 1 296 ? 24.406 3.264 -7.418 1 87.38 296 ILE A CA 1
ATOM 2342 C C . ILE A 1 296 ? 23.094 3.391 -8.188 1 87.38 296 ILE A C 1
ATOM 2344 O O . ILE A 1 296 ? 22.688 2.459 -8.883 1 87.38 296 ILE A O 1
ATOM 2348 N N . ALA A 1 297 ? 22.438 4.562 -8.078 1 93.81 297 ALA A N 1
ATOM 2349 C CA . ALA A 1 297 ? 21.188 4.801 -8.805 1 93.81 297 ALA A CA 1
ATOM 2350 C C . ALA A 1 297 ? 21.422 4.758 -10.312 1 93.81 297 ALA A C 1
ATOM 2352 O O . ALA A 1 297 ? 20.609 4.199 -11.055 1 93.81 297 ALA A O 1
ATOM 2353 N N . ALA A 1 298 ? 22.547 5.305 -10.758 1 93.69 298 ALA A N 1
ATOM 2354 C CA . ALA A 1 298 ? 22.906 5.301 -12.18 1 93.69 298 ALA A CA 1
ATOM 2355 C C . ALA A 1 298 ? 23.125 3.875 -12.68 1 93.69 298 ALA A C 1
ATOM 2357 O O . ALA A 1 298 ? 22.688 3.527 -13.781 1 93.69 298 ALA A O 1
ATOM 2358 N N . ALA A 1 299 ? 23.797 3.109 -11.867 1 94.12 299 ALA A N 1
ATOM 2359 C CA . ALA A 1 299 ? 24.016 1.711 -12.227 1 94.12 299 ALA A CA 1
ATOM 2360 C C . ALA A 1 299 ? 22.688 0.967 -12.352 1 94.12 299 ALA A C 1
ATOM 2362 O O . ALA A 1 299 ? 22.5 0.18 -13.289 1 94.12 299 ALA A O 1
ATOM 2363 N N . PHE A 1 300 ? 21.781 1.202 -11.398 1 97.38 300 PHE A N 1
ATOM 2364 C CA . PHE A 1 300 ? 20.453 0.582 -11.438 1 97.38 300 PHE A CA 1
ATOM 2365 C C . PHE A 1 300 ? 19.688 1.031 -12.672 1 97.38 300 PHE A C 1
ATOM 2367 O O . PHE A 1 300 ? 19.047 0.218 -13.344 1 97.38 300 PHE A O 1
ATOM 2374 N N . ILE A 1 301 ? 19.75 2.295 -13.031 1 97.62 301 ILE A N 1
ATOM 2375 C CA . ILE A 1 301 ? 19.094 2.863 -14.203 1 97.62 301 ILE A CA 1
ATOM 2376 C C . ILE A 1 301 ? 19.625 2.172 -15.461 1 97.62 301 ILE A C 1
ATOM 2378 O O . ILE A 1 301 ? 18.844 1.793 -16.344 1 97.62 301 ILE A O 1
ATOM 2382 N N . ASN A 1 302 ? 20.906 2.01 -15.57 1 97.06 302 ASN A N 1
ATOM 2383 C CA . ASN A 1 302 ? 21.5 1.352 -16.719 1 97.06 302 ASN A CA 1
ATOM 2384 C C . ASN A 1 302 ? 20.969 -0.072 -16.891 1 97.06 302 ASN A C 1
ATOM 2386 O O . ASN A 1 302 ? 20.719 -0.515 -18.016 1 97.06 302 ASN A O 1
ATOM 2390 N N . ILE A 1 303 ? 20.844 -0.782 -15.812 1 97.5 303 ILE A N 1
ATOM 2391 C CA . ILE A 1 303 ? 20.312 -2.139 -15.852 1 97.5 303 ILE A CA 1
ATOM 2392 C C . ILE A 1 303 ? 18.859 -2.111 -16.344 1 97.5 303 ILE A C 1
ATOM 2394 O O . ILE A 1 303 ? 18.469 -2.916 -17.188 1 97.5 303 ILE A O 1
ATOM 2398 N N . LEU A 1 304 ? 18.031 -1.165 -15.781 1 97.62 304 LEU A N 1
ATOM 2399 C CA . LEU A 1 304 ? 16.641 -1.019 -16.188 1 97.62 304 LEU A CA 1
ATOM 2400 C C . LEU A 1 304 ? 16.531 -0.792 -17.688 1 97.62 304 LEU A C 1
ATOM 2402 O O . LEU A 1 304 ? 15.734 -1.44 -18.375 1 97.62 304 LEU A O 1
ATOM 2406 N N . LEU A 1 305 ? 17.375 0.089 -18.188 1 96.94 305 LEU A N 1
ATOM 2407 C CA . LEU A 1 305 ? 17.344 0.458 -19.609 1 96.94 305 LEU A CA 1
ATOM 2408 C C . LEU A 1 305 ? 17.781 -0.708 -20.484 1 96.94 305 LEU A C 1
ATOM 2410 O O . LEU A 1 305 ? 17.203 -0.952 -21.531 1 96.94 305 LEU A O 1
ATOM 2414 N N . LYS A 1 306 ? 18.766 -1.42 -20.047 1 95.31 306 LYS A N 1
ATOM 2415 C CA . LYS A 1 306 ? 19.266 -2.584 -20.781 1 95.31 306 LYS A CA 1
ATOM 2416 C C . LYS A 1 306 ? 18.188 -3.664 -20.875 1 95.31 306 LYS A C 1
ATOM 2418 O O . LYS A 1 306 ? 17.984 -4.258 -21.938 1 95.31 306 LYS A O 1
ATOM 2423 N N . ASN A 1 307 ? 17.5 -3.885 -19.734 1 92.62 307 ASN A N 1
ATOM 2424 C CA . ASN A 1 307 ? 16.469 -4.918 -19.688 1 92.62 307 ASN A CA 1
ATOM 2425 C C . ASN A 1 307 ? 15.258 -4.531 -20.516 1 92.62 307 ASN A C 1
ATOM 2427 O O . ASN A 1 307 ? 14.547 -5.402 -21.031 1 92.62 307 ASN A O 1
ATOM 2431 N N . ALA A 1 308 ? 14.93 -3.236 -20.531 1 88.5 308 ALA A N 1
ATOM 2432 C CA . ALA A 1 308 ? 13.789 -2.748 -21.312 1 88.5 308 ALA A CA 1
ATOM 2433 C C . ALA A 1 308 ? 14.023 -2.939 -22.797 1 88.5 308 ALA A C 1
ATOM 2435 O O . ALA A 1 308 ? 13.078 -3.162 -23.562 1 88.5 308 ALA A O 1
ATOM 2436 N N . LYS A 1 309 ? 15.18 -2.801 -23.297 1 81.31 309 LYS A N 1
ATOM 2437 C CA . LYS A 1 309 ? 15.539 -2.961 -24.703 1 81.31 309 LYS A CA 1
ATOM 2438 C C . LYS A 1 309 ? 15.484 -4.426 -25.109 1 81.31 309 LYS A C 1
ATOM 2440 O O . LYS A 1 309 ? 15.273 -4.734 -26.297 1 81.31 309 LYS A O 1
ATOM 2445 N N . ARG A 1 310 ? 15.633 -5.324 -24.172 1 71.44 310 ARG A N 1
ATOM 2446 C CA . ARG A 1 310 ? 15.641 -6.754 -24.453 1 71.44 310 ARG A CA 1
ATOM 2447 C C . ARG A 1 310 ? 14.219 -7.285 -24.594 1 71.44 310 ARG A C 1
ATOM 2449 O O . ARG A 1 310 ? 14.008 -8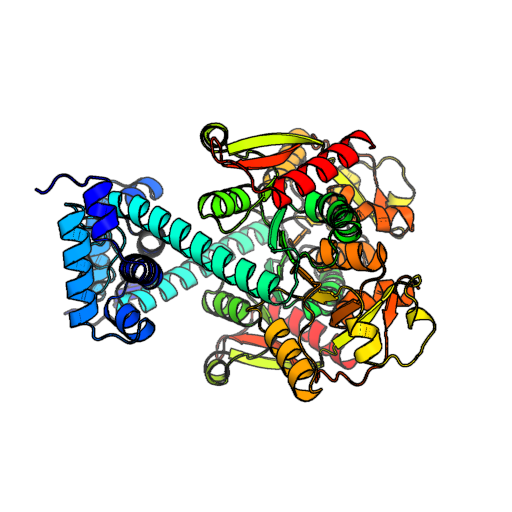.383 -25.125 1 71.44 310 ARG A O 1
ATOM 2456 N N . LYS A 1 311 ? 13.305 -6.555 -24.266 1 65.25 311 LYS A N 1
ATOM 2457 C CA . LYS A 1 311 ? 11.93 -7.02 -24.406 1 65.25 311 LYS A CA 1
ATOM 2458 C C . LYS A 1 311 ? 11.367 -6.668 -25.781 1 65.25 311 LYS A C 1
ATOM 2460 O O . LYS A 1 311 ? 11.648 -5.594 -26.312 1 65.25 311 LYS A O 1
ATOM 2465 N N . MET B 1 1 ? -23.25 31.141 27.531 1 36.84 1 MET B N 1
ATOM 2466 C CA . MET B 1 1 ? -22.625 30.047 26.797 1 36.84 1 MET B CA 1
ATOM 2467 C C . MET B 1 1 ? -23.625 28.938 26.5 1 36.84 1 MET B C 1
ATOM 2469 O O . MET B 1 1 ? -24.219 28.375 27.406 1 36.84 1 MET B O 1
ATOM 2473 N N . ALA B 1 2 ? -24.312 29.047 25.453 1 47.88 2 ALA B N 1
ATOM 2474 C CA . ALA B 1 2 ? -25.422 28.109 25.312 1 47.88 2 ALA B CA 1
ATOM 2475 C C . ALA B 1 2 ? -24.953 26.672 25.469 1 47.88 2 ALA B C 1
ATOM 2477 O O . ALA B 1 2 ? -23.859 26.312 25.062 1 47.88 2 ALA B O 1
ATOM 2478 N N . ASP B 1 3 ? -25.469 25.938 26.375 1 55.78 3 ASP B N 1
ATOM 2479 C CA . ASP B 1 3 ? -25.266 24.531 26.703 1 55.78 3 ASP B CA 1
ATOM 2480 C C . ASP B 1 3 ? -25.406 23.656 25.453 1 55.78 3 ASP B C 1
ATOM 2482 O O . ASP B 1 3 ? -26.406 23.719 24.75 1 55.78 3 ASP B O 1
ATOM 2486 N N . LEU B 1 4 ? -24.312 23.312 24.906 1 61.56 4 LEU B N 1
ATOM 2487 C CA . LEU B 1 4 ? -24.375 22.375 23.781 1 61.56 4 LEU B CA 1
ATOM 2488 C C . LEU B 1 4 ? -25.172 21.125 24.156 1 61.56 4 LEU B C 1
ATOM 2490 O O . LEU B 1 4 ? -24.781 20.391 25.062 1 61.56 4 LEU B O 1
ATOM 2494 N N . THR B 1 5 ? -26.516 21.188 23.844 1 57.09 5 THR B N 1
ATOM 2495 C CA . THR B 1 5 ? -27.359 20.016 24.016 1 57.09 5 THR B CA 1
ATOM 2496 C C . THR B 1 5 ? -27.516 19.266 22.703 1 57.09 5 THR B C 1
ATOM 2498 O O . THR B 1 5 ? -27.25 19.812 21.641 1 57.09 5 THR B O 1
ATOM 2501 N N . TYR B 1 6 ? -27.859 18.062 22.859 1 62.44 6 TYR B N 1
ATOM 2502 C CA . TYR B 1 6 ? -28.125 17.234 21.688 1 62.44 6 TYR B CA 1
ATOM 2503 C C . TYR B 1 6 ? -29.172 17.891 20.781 1 62.44 6 TYR B C 1
ATOM 2505 O O . TYR B 1 6 ? -29.031 17.922 19.562 1 62.44 6 TYR B O 1
ATOM 2513 N N . SER B 1 7 ? -30.156 18.422 21.422 1 57.66 7 SER B N 1
ATOM 2514 C CA . SER B 1 7 ? -31.25 19.047 20.688 1 57.66 7 SER B CA 1
ATOM 2515 C C . SER B 1 7 ? -30.781 20.297 19.938 1 57.66 7 SER B C 1
ATOM 2517 O O . SER B 1 7 ? -31.109 20.484 18.766 1 57.66 7 SER B O 1
ATOM 2519 N N . SER B 1 8 ? -30 21.062 20.641 1 60.44 8 SER B N 1
ATOM 2520 C CA . SER B 1 8 ? -29.531 22.297 20 1 60.44 8 SER B CA 1
ATOM 2521 C C . SER B 1 8 ? -28.609 21.984 18.828 1 60.44 8 SER B C 1
ATOM 2523 O O . SER B 1 8 ? -28.656 22.641 17.797 1 60.44 8 SER B O 1
ATOM 2525 N N . LEU B 1 9 ? -27.781 21 19.031 1 64.06 9 LEU B N 1
ATOM 2526 C CA . LEU B 1 9 ? -26.875 20.594 17.969 1 64.06 9 LEU B CA 1
ATOM 2527 C C . LEU B 1 9 ? -27.641 20.078 16.766 1 64.06 9 LEU B C 1
ATOM 2529 O O . LEU B 1 9 ? -27.344 20.453 15.625 1 64.06 9 LEU B O 1
ATOM 2533 N N . ASN B 1 10 ? -28.609 19.297 17.016 1 59.38 10 ASN B N 1
ATOM 2534 C CA . ASN B 1 10 ? -29.391 18.672 15.953 1 59.38 10 ASN B CA 1
ATOM 2535 C C . ASN B 1 10 ? -30.125 19.719 15.109 1 59.38 10 ASN B C 1
ATOM 2537 O O . ASN B 1 10 ? -30.281 19.547 13.898 1 59.38 10 ASN B O 1
ATOM 2541 N N . ASN B 1 11 ? -30.484 20.75 15.758 1 62.03 11 ASN B N 1
ATOM 2542 C CA . ASN B 1 11 ? -31.25 21.766 15.062 1 62.03 11 ASN B CA 1
ATOM 2543 C C . ASN B 1 11 ? -30.359 22.688 14.227 1 62.03 11 ASN B C 1
ATOM 2545 O O . ASN B 1 11 ? -30.797 23.219 13.211 1 62.03 11 ASN B O 1
ATOM 2549 N N . TRP B 1 12 ? -29.234 22.719 14.688 1 66.75 12 TRP B N 1
ATOM 2550 C CA . TRP B 1 12 ? -28.406 23.766 14.102 1 66.75 12 TRP B CA 1
ATOM 2551 C C . TRP B 1 12 ? -27.406 23.172 13.125 1 66.75 12 TRP B C 1
ATOM 2553 O O . TRP B 1 12 ? -27.109 23.766 12.086 1 66.75 12 TRP B O 1
ATOM 2563 N N . LEU B 1 13 ? -26.906 22.016 13.477 1 72.19 13 LEU B N 1
ATOM 2564 C CA . LEU B 1 13 ? -25.75 21.469 12.758 1 72.19 13 LEU B CA 1
ATOM 2565 C C . LEU B 1 13 ? -26.172 20.922 11.398 1 72.19 13 LEU B C 1
ATOM 2567 O O . LEU B 1 13 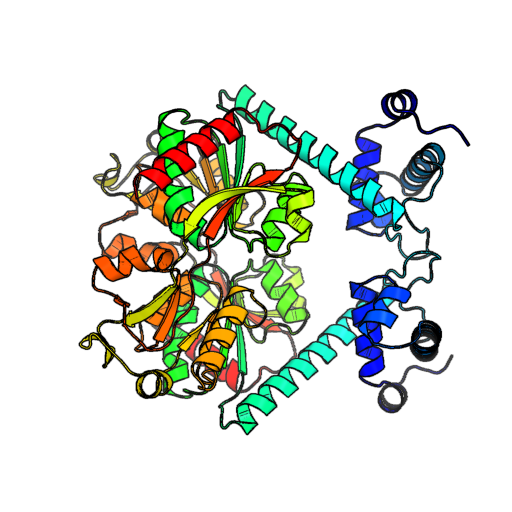? -27.109 20.125 11.305 1 72.19 13 LEU B O 1
ATOM 2571 N N . LYS B 1 14 ? -25.609 21.5 10.328 1 76.31 14 LYS B N 1
ATOM 2572 C CA . LYS B 1 14 ? -25.812 21.016 8.961 1 76.31 14 LYS B CA 1
ATOM 2573 C C . LYS B 1 14 ? -24.578 20.281 8.453 1 76.31 14 LYS B C 1
ATOM 2575 O O . LYS B 1 14 ? -23.469 20.5 8.93 1 76.31 14 LYS B O 1
ATOM 2580 N N . PHE B 1 15 ? -24.828 19.406 7.469 1 81.62 15 PHE B N 1
ATOM 2581 C CA . PHE B 1 15 ? -23.734 18.656 6.891 1 81.62 15 PHE B CA 1
ATOM 2582 C C . PHE B 1 15 ? -22.672 19.594 6.316 1 81.62 15 PHE B C 1
ATOM 2584 O O . PHE B 1 15 ? -21.469 19.297 6.379 1 81.62 15 PHE B O 1
ATOM 2591 N N . LYS B 1 16 ? -23.109 20.672 5.758 1 85.38 16 LYS B N 1
ATOM 2592 C CA . LYS B 1 16 ? -22.172 21.641 5.203 1 85.38 16 LYS B CA 1
ATOM 2593 C C . LYS B 1 16 ? -21.203 22.141 6.27 1 85.38 16 LYS B C 1
ATOM 2595 O O . LYS B 1 16 ? -20.047 22.453 5.965 1 85.38 16 LYS B O 1
ATOM 2600 N N . HIS B 1 17 ? -21.672 22.219 7.555 1 86.94 17 HIS B N 1
ATOM 2601 C CA . HIS B 1 17 ? -20.797 22.578 8.656 1 86.94 17 HIS B CA 1
ATOM 2602 C C . HIS B 1 17 ? -19.688 21.531 8.844 1 86.94 17 HIS B C 1
ATOM 2604 O O . HIS B 1 17 ? -18.531 21.875 9.062 1 86.94 17 HIS B O 1
ATOM 2610 N N . LEU B 1 18 ? -20.094 20.281 8.773 1 85.94 18 LEU B N 1
ATOM 2611 C CA . LEU B 1 18 ? -19.141 19.188 8.93 1 85.94 18 LEU B CA 1
ATOM 2612 C C . LEU B 1 18 ? -18.156 19.156 7.762 1 85.94 18 LEU B C 1
ATOM 2614 O O . LEU B 1 18 ? -16.969 18.891 7.953 1 85.94 18 LEU B O 1
ATOM 2618 N N . VAL B 1 19 ? -18.641 19.406 6.559 1 87.81 19 VAL B N 1
ATOM 2619 C CA . VAL B 1 19 ? -17.781 19.484 5.379 1 87.81 19 VAL B CA 1
ATOM 2620 C C . VAL B 1 19 ? -16.75 20.594 5.566 1 87.81 19 VAL B C 1
ATOM 2622 O O . VAL B 1 19 ? -15.578 20.422 5.234 1 87.81 19 VAL B O 1
ATOM 2625 N N . LEU B 1 20 ? -17.234 21.719 6.047 1 90.06 20 LEU B N 1
ATOM 2626 C CA . LEU B 1 20 ? -16.312 22.828 6.289 1 90.06 20 LEU B CA 1
ATOM 2627 C C . LEU B 1 20 ? -15.211 22.422 7.266 1 90.06 20 LEU B C 1
ATOM 2629 O O . LEU B 1 20 ? -14.031 22.672 7.016 1 90.06 20 LEU B O 1
ATOM 2633 N N . LEU B 1 21 ? -15.648 21.812 8.414 1 90 21 LEU B N 1
ATOM 2634 C CA . LEU B 1 21 ? -14.703 21.375 9.438 1 90 21 LEU B CA 1
ATOM 2635 C C . LEU B 1 21 ? -13.664 20.422 8.852 1 90 21 LEU B C 1
ATOM 2637 O O . LEU B 1 21 ? -12.461 20.594 9.07 1 90 21 LEU B O 1
ATOM 2641 N N . GLU B 1 22 ? -14.133 19.453 8.141 1 88.5 22 GLU B N 1
ATOM 2642 C CA . GLU B 1 22 ? -13.242 18.469 7.539 1 88.5 22 GLU B CA 1
ATOM 2643 C C . GLU B 1 22 ? -12.328 19.109 6.5 1 88.5 22 GLU B C 1
ATOM 2645 O O . GLU B 1 22 ? -11.133 18.797 6.434 1 88.5 22 GLU B O 1
ATOM 2650 N N . THR B 1 23 ? -12.898 19.969 5.648 1 89.5 23 THR B N 1
ATOM 2651 C CA . THR B 1 23 ? -12.133 20.641 4.605 1 89.5 23 THR B CA 1
ATOM 2652 C C . THR B 1 23 ? -11.047 21.531 5.219 1 89.5 23 THR B C 1
ATOM 2654 O O . THR B 1 23 ? -9.906 21.531 4.758 1 89.5 23 THR B O 1
ATOM 2657 N N . LEU B 1 24 ? -11.484 22.25 6.227 1 89.62 24 LEU B N 1
ATOM 2658 C CA . LEU B 1 24 ? -10.531 23.109 6.91 1 89.62 24 LEU B CA 1
ATOM 2659 C C . LEU B 1 24 ? -9.43 22.281 7.57 1 89.62 24 LEU B C 1
ATOM 2661 O O . LEU B 1 24 ? -8.258 22.672 7.551 1 89.62 24 LEU B O 1
ATOM 2665 N N . ALA B 1 25 ? -9.812 21.203 8.148 1 86.69 25 ALA B N 1
ATOM 2666 C CA . ALA B 1 25 ? -8.82 20.344 8.789 1 86.69 25 ALA B CA 1
ATOM 2667 C C . ALA B 1 25 ? -7.816 19.812 7.766 1 86.69 25 ALA B C 1
ATOM 2669 O O . ALA B 1 25 ? -6.621 19.703 8.055 1 86.69 25 ALA B O 1
ATOM 2670 N N . ARG B 1 26 ? -8.32 19.531 6.66 1 81.56 26 ARG B N 1
ATOM 2671 C CA . ARG B 1 26 ? -7.496 18.969 5.602 1 81.56 26 ARG B CA 1
ATOM 2672 C C . ARG B 1 26 ? -6.609 20.031 4.961 1 81.56 26 ARG B C 1
ATOM 2674 O O . ARG B 1 26 ? -5.438 19.781 4.68 1 81.56 26 ARG B O 1
ATOM 2681 N N . THR B 1 27 ? -7.203 21.188 4.754 1 81.19 27 THR B N 1
ATOM 2682 C CA . THR B 1 27 ? -6.508 22.219 3.99 1 81.19 27 THR B CA 1
ATOM 2683 C C . THR B 1 27 ? -5.715 23.125 4.914 1 81.19 27 THR B C 1
ATOM 2685 O O . THR B 1 27 ? -4.77 23.797 4.48 1 81.19 27 THR B O 1
ATOM 2688 N N . ASN B 1 28 ? -6.266 23.281 6.109 1 83.06 28 ASN B N 1
ATOM 2689 C CA . ASN B 1 28 ? -5.703 24.188 7.098 1 83.06 28 ASN B CA 1
ATOM 2690 C C . ASN B 1 28 ? -5.676 25.625 6.586 1 83.06 28 ASN B C 1
ATOM 2692 O O . ASN B 1 28 ? -4.746 26.375 6.883 1 83.06 28 ASN B O 1
ATOM 2696 N N . ASN B 1 29 ? -6.531 25.844 5.711 1 83.38 29 ASN B N 1
ATOM 2697 C CA . ASN B 1 29 ? -6.543 27.125 5.008 1 83.38 29 ASN B CA 1
ATOM 2698 C C . ASN B 1 29 ? -7.965 27.562 4.664 1 83.38 29 ASN B C 1
ATOM 2700 O O . ASN B 1 29 ? -8.656 26.891 3.891 1 83.38 29 ASN B O 1
ATOM 2704 N N . MET B 1 30 ? -8.25 28.812 5.16 1 86.75 30 MET B N 1
ATOM 2705 C CA . MET B 1 30 ? -9.609 29.297 4.977 1 86.75 30 MET B CA 1
ATOM 2706 C C . MET B 1 30 ? -9.898 29.594 3.506 1 86.75 30 MET B C 1
ATOM 2708 O O . MET B 1 30 ? -10.977 29.281 3.004 1 86.75 30 MET B O 1
ATOM 2712 N N . HIS B 1 31 ? -8.836 30.062 2.871 1 86.81 31 HIS B N 1
ATOM 2713 C CA . HIS B 1 31 ? -9.031 30.406 1.466 1 86.81 31 HIS B CA 1
ATOM 2714 C C . HIS B 1 31 ? -9.195 29.156 0.613 1 86.81 31 HIS B C 1
ATOM 2716 O O . HIS B 1 31 ? -10.102 29.094 -0.227 1 86.81 31 HIS B O 1
ATOM 2722 N N . LEU B 1 32 ? -8.352 28.25 0.882 1 85.88 32 LEU B N 1
ATOM 2723 C CA . LEU B 1 32 ? -8.414 27 0.13 1 85.88 32 LEU B CA 1
ATOM 2724 C C . LEU B 1 32 ? -9.711 26.266 0.421 1 85.88 32 LEU B C 1
ATOM 2726 O O . LEU B 1 32 ? -10.305 25.672 -0.48 1 85.88 32 LEU B O 1
ATOM 2730 N N . ALA B 1 33 ? -10.023 26.281 1.646 1 89.75 33 ALA B N 1
ATOM 2731 C CA . ALA B 1 33 ? -11.289 25.656 2.018 1 89.75 33 ALA B CA 1
ATOM 2732 C C . ALA B 1 33 ? -12.461 26.312 1.294 1 89.75 33 ALA B C 1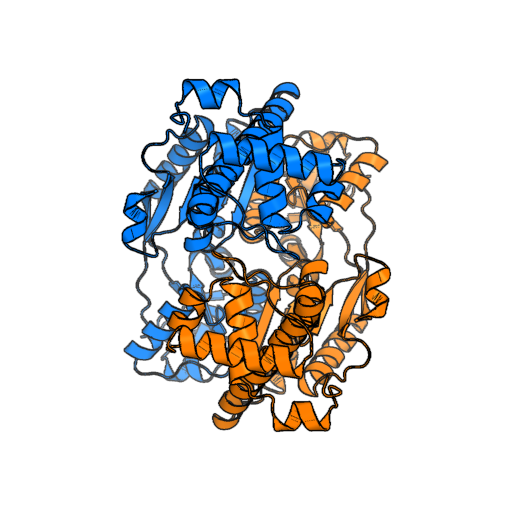
ATOM 2734 O O . ALA B 1 33 ? -13.352 25.625 0.783 1 89.75 33 ALA B O 1
ATOM 2735 N N . ALA B 1 34 ? -12.43 27.625 1.218 1 91.25 34 ALA B N 1
ATOM 2736 C CA . ALA B 1 34 ? -13.484 28.359 0.522 1 91.25 34 ALA B CA 1
ATOM 2737 C C . ALA B 1 34 ? -13.523 28 -0.959 1 91.25 34 ALA B C 1
ATOM 2739 O O . ALA B 1 34 ? -14.586 27.734 -1.514 1 91.25 34 ALA B O 1
ATOM 2740 N N . GLU B 1 35 ? -12.375 27.938 -1.522 1 89.38 35 GLU B N 1
ATOM 2741 C CA . GLU B 1 35 ? -12.266 27.578 -2.934 1 89.38 35 GLU B CA 1
ATOM 2742 C C . GLU B 1 35 ? -12.805 26.172 -3.188 1 89.38 35 GLU B C 1
ATOM 2744 O O . GLU B 1 35 ? -13.594 25.953 -4.109 1 89.38 35 GLU B O 1
ATOM 2749 N N . GLN B 1 36 ? -12.453 25.297 -2.324 1 86.69 36 GLN B N 1
ATOM 2750 C CA . GLN B 1 36 ? -12.844 23.906 -2.508 1 86.69 36 GLN B CA 1
ATOM 2751 C C . GLN B 1 36 ? -14.344 23.719 -2.275 1 86.69 36 GLN B C 1
ATOM 2753 O O . GLN B 1 36 ? -14.977 22.859 -2.889 1 86.69 36 GLN B O 1
ATOM 2758 N N . MET B 1 37 ? -14.859 24.594 -1.452 1 89.5 37 MET B N 1
ATOM 2759 C CA . MET B 1 37 ? -16.281 24.484 -1.133 1 89.5 37 MET B CA 1
ATOM 2760 C C . MET B 1 37 ? -17.109 25.375 -2.033 1 89.5 37 MET B C 1
ATOM 2762 O O . MET B 1 37 ? -18.344 25.406 -1.92 1 89.5 37 MET B O 1
ATOM 2766 N N . ASN B 1 38 ? -16.391 26.078 -2.943 1 89.44 38 ASN B N 1
ATOM 2767 C CA . ASN B 1 38 ? -17.047 27.016 -3.83 1 89.44 38 ASN B CA 1
ATOM 2768 C C . ASN B 1 38 ? -17.859 28.062 -3.047 1 89.44 38 ASN B C 1
ATOM 2770 O O . ASN B 1 38 ? -19.031 28.281 -3.326 1 89.44 38 ASN B O 1
ATOM 2774 N N . LEU B 1 39 ? -17.359 28.531 -2.039 1 89.25 39 LEU B N 1
ATOM 2775 C CA . LEU B 1 39 ? -17.906 29.609 -1.202 1 89.25 39 LEU B CA 1
ATOM 2776 C C . LEU B 1 39 ? -16.906 30.75 -1.081 1 89.25 39 LEU B C 1
ATOM 2778 O O . LEU B 1 39 ? -15.734 30.609 -1.414 1 89.25 39 LEU B O 1
ATOM 2782 N N . SER B 1 40 ? -17.438 31.922 -0.763 1 90.56 40 SER B N 1
ATOM 2783 C CA . SER B 1 40 ? -16.531 33.031 -0.458 1 90.56 40 SER B CA 1
ATOM 2784 C C . SER B 1 40 ? -15.867 32.844 0.9 1 90.56 40 SER B C 1
ATOM 2786 O O . SER B 1 40 ? -16.422 32.156 1.78 1 90.56 40 SER B O 1
ATOM 2788 N N . GLN B 1 41 ? -14.719 33.344 0.983 1 90.75 41 GLN B N 1
ATOM 2789 C CA . GLN B 1 41 ? -13.984 33.219 2.236 1 90.75 41 GLN B CA 1
ATOM 2790 C C . GLN B 1 41 ? -14.758 33.844 3.396 1 90.75 41 GLN B C 1
ATOM 2792 O O . GLN B 1 41 ? -14.812 33.281 4.488 1 90.75 41 GLN B O 1
ATOM 2797 N N . PRO B 1 42 ? -15.477 35 3.23 1 91.69 42 PRO B N 1
ATOM 2798 C CA . PRO B 1 42 ? -16.281 35.5 4.336 1 91.69 42 PRO B CA 1
ATOM 2799 C C . PRO B 1 42 ? -17.406 34.562 4.742 1 91.69 42 PRO B C 1
ATOM 2801 O O . PRO B 1 42 ? -17.719 34.438 5.93 1 91.69 42 PRO B O 1
ATOM 2804 N N . ALA B 1 43 ? -17.953 33.906 3.779 1 89.5 43 ALA B N 1
ATOM 2805 C CA . ALA B 1 43 ? -19.016 32.969 4.055 1 89.5 43 ALA B CA 1
ATOM 2806 C C . ALA B 1 43 ? -18.5 31.781 4.887 1 89.5 43 ALA B C 1
ATOM 2808 O O . ALA B 1 43 ? -19.141 31.375 5.855 1 89.5 43 ALA B O 1
ATOM 2809 N N . VAL B 1 44 ? -17.359 31.25 4.52 1 92.06 44 VAL B N 1
ATOM 2810 C CA . VAL B 1 44 ? -16.75 30.156 5.246 1 92.06 44 VAL B CA 1
ATOM 2811 C C . VAL B 1 44 ? -16.344 30.609 6.645 1 92.06 44 VAL B C 1
ATOM 2813 O O . VAL B 1 44 ? -16.484 29.875 7.617 1 92.06 44 VAL B O 1
ATOM 2816 N N . SER B 1 45 ? -15.805 31.797 6.73 1 92.25 45 SER B N 1
ATOM 2817 C CA . SER B 1 45 ? -15.398 32.344 8.016 1 92.25 45 SER B CA 1
ATOM 2818 C C . SER B 1 45 ? -16.594 32.531 8.945 1 92.25 45 SER B C 1
ATOM 2820 O O . SER B 1 45 ? -16.516 32.188 10.133 1 92.25 45 SER B O 1
ATOM 2822 N N . LYS B 1 46 ? -17.641 33.031 8.422 1 92.06 46 LYS B N 1
ATOM 2823 C CA . LYS B 1 46 ? -18.875 33.188 9.195 1 92.06 46 LYS B CA 1
ATOM 2824 C C . LYS B 1 46 ? -19.406 31.844 9.68 1 92.06 46 LYS B C 1
ATOM 2826 O O . LYS B 1 46 ? -19.812 31.719 10.836 1 92.06 46 LYS B O 1
ATOM 2831 N N . MET B 1 47 ? -19.469 30.953 8.797 1 90.62 47 MET B N 1
ATOM 2832 C CA . MET B 1 47 ? -19.953 29.625 9.117 1 90.62 47 MET B CA 1
ATOM 2833 C C . MET B 1 47 ? -19.125 29 10.242 1 90.62 47 MET B C 1
ATOM 2835 O O . MET B 1 47 ? -19.688 28.391 11.156 1 90.62 47 MET B O 1
ATOM 2839 N N . LEU B 1 48 ? -17.859 29.125 10.133 1 92.69 48 LEU B N 1
ATOM 2840 C CA . LEU B 1 48 ? -16.984 28.594 11.172 1 92.69 48 LEU B CA 1
ATOM 2841 C C . LEU B 1 48 ? -17.234 29.266 12.508 1 92.69 48 LEU B C 1
ATOM 2843 O O . LEU B 1 48 ? -17.266 28.609 13.555 1 92.69 48 LEU B O 1
ATOM 2847 N N . LYS B 1 49 ? -17.391 30.531 12.5 1 91.38 49 LYS B N 1
ATOM 2848 C CA . LYS B 1 49 ? -17.672 31.281 13.719 1 91.38 49 LYS B CA 1
ATOM 2849 C C . LYS B 1 49 ? -18.969 30.797 14.367 1 91.38 49 LYS B C 1
ATOM 2851 O O . LYS B 1 49 ? -19.062 30.688 15.594 1 91.38 49 LYS B O 1
ATOM 2856 N N . GLU B 1 50 ? -19.922 30.578 13.586 1 86.75 50 GLU B N 1
ATOM 2857 C CA . GLU B 1 50 ? -21.203 30.062 14.086 1 86.75 50 GLU B CA 1
ATOM 2858 C C . GLU B 1 50 ? -21.031 28.688 14.734 1 86.75 50 GLU B C 1
ATOM 2860 O O . GLU B 1 50 ? -21.609 28.438 15.797 1 86.75 50 GLU B O 1
ATOM 2865 N N . ILE B 1 51 ? -20.312 27.828 14.078 1 87.19 51 ILE B N 1
ATOM 2866 C CA . ILE B 1 51 ? -20.062 26.484 14.594 1 87.19 51 ILE B CA 1
ATOM 2867 C C . ILE B 1 51 ? -19.359 26.578 15.945 1 87.19 51 ILE B C 1
ATOM 2869 O O . ILE B 1 51 ? -19.781 25.953 16.922 1 87.19 51 ILE B O 1
ATOM 2873 N N . GLU B 1 52 ? -18.328 27.375 15.945 1 89.12 52 GLU B N 1
ATOM 2874 C CA . GLU B 1 52 ? -17.547 27.516 17.172 1 89.12 52 GLU B CA 1
ATOM 2875 C C . GLU B 1 52 ? -18.344 28.203 18.266 1 89.12 52 GLU B C 1
ATOM 2877 O O . GLU B 1 52 ? -18.188 27.891 19.453 1 89.12 52 GLU B O 1
ATOM 2882 N N . GLY B 1 53 ? -19.156 29.125 17.891 1 84.25 53 GLY B N 1
ATOM 2883 C CA . GLY B 1 53 ? -20.078 29.75 18.828 1 84.25 53 GLY B CA 1
ATOM 2884 C C . GLY B 1 53 ? -21.016 28.766 19.5 1 84.25 53 GLY B C 1
ATOM 2885 O O . GLY B 1 53 ? -21.219 28.828 20.719 1 84.25 53 GLY B O 1
ATOM 2886 N N . LEU B 1 54 ? -21.531 27.922 18.766 1 78 54 LEU B N 1
ATOM 2887 C CA . LEU B 1 54 ? -22.438 26.906 19.281 1 78 54 LEU B CA 1
ATOM 2888 C C . LEU B 1 54 ? -21.703 25.938 20.188 1 78 54 LEU B C 1
ATOM 2890 O O . LEU B 1 54 ? -22.25 25.5 21.219 1 78 54 LEU B O 1
ATOM 2894 N N . LEU B 1 55 ? -20.516 25.562 19.781 1 81.69 55 LEU B N 1
ATOM 2895 C CA . LEU B 1 55 ? -19.734 24.594 20.531 1 81.69 55 LEU B CA 1
ATOM 2896 C C . LEU B 1 55 ? -19.188 25.234 21.812 1 81.69 55 LEU B C 1
ATOM 2898 O O . LEU B 1 55 ? -18.922 24.531 22.797 1 81.69 55 LEU B O 1
ATOM 2902 N N . GLY B 1 56 ? -19.062 26.516 21.75 1 80 56 GLY B N 1
ATOM 2903 C CA . GLY B 1 56 ? -18.562 27.266 22.906 1 80 56 GLY B CA 1
ATOM 2904 C C . GLY B 1 56 ? -17.047 27.266 23 1 80 56 GLY B C 1
ATOM 2905 O O . GLY B 1 56 ? -16.484 27.656 24.016 1 80 56 GLY B O 1
ATOM 2906 N N . PHE B 1 57 ? -16.438 26.641 22.016 1 82.75 57 PHE B N 1
ATOM 2907 C CA . PHE B 1 57 ? -14.984 26.641 21.953 1 82.75 57 PHE B CA 1
ATOM 2908 C C . PHE B 1 57 ? -14.5 26.734 20.516 1 82.75 57 PHE B C 1
ATOM 2910 O O . PHE B 1 57 ? -15.258 26.469 19.578 1 82.75 57 PHE B O 1
ATOM 2917 N N . GLN B 1 58 ? -13.297 27.125 20.266 1 88.44 58 GLN B N 1
ATOM 2918 C CA . GLN B 1 58 ? -12.688 27.203 18.938 1 88.44 58 GLN B CA 1
ATOM 2919 C C . GLN B 1 58 ? -12.242 25.828 18.453 1 88.44 58 GLN B C 1
ATOM 2921 O O . GLN B 1 58 ? -11.609 25.078 19.203 1 88.44 58 GLN B O 1
ATOM 2926 N N . VAL B 1 59 ? -12.633 25.531 17.219 1 88.94 59 VAL B N 1
ATOM 2927 C CA . VAL B 1 59 ? -12.242 24.281 16.594 1 88.94 59 VAL B CA 1
ATOM 2928 C C . VAL B 1 59 ? -10.875 24.422 15.945 1 88.94 59 VAL B C 1
ATOM 2930 O O . VAL B 1 59 ? -10.078 23.484 15.93 1 88.94 59 VAL B O 1
ATOM 2933 N N . PHE B 1 60 ? -10.836 25.641 15.406 1 90.25 60 PHE B N 1
ATOM 2934 C CA . PHE B 1 60 ? -9.586 25.953 14.727 1 90.25 60 PHE B CA 1
ATOM 2935 C C . PHE B 1 60 ? -8.906 27.156 15.367 1 90.25 60 PHE B C 1
ATOM 2937 O O . PHE B 1 60 ? -9.586 28.094 15.82 1 90.25 60 PHE B O 1
ATOM 2944 N N . GLU B 1 61 ? -7.723 27.047 15.391 1 82.94 61 GLU B N 1
ATOM 2945 C CA . GLU B 1 61 ? -6.957 28.219 15.773 1 82.94 61 GLU B CA 1
ATOM 2946 C C . GLU B 1 61 ? -6.789 29.188 14.602 1 82.94 61 GLU B C 1
ATOM 2948 O O . GLU B 1 61 ? -6.375 28.766 13.508 1 82.94 61 GLU B O 1
ATOM 2953 N N . ARG B 1 62 ? -7.41 30.391 14.773 1 78.69 62 ARG B N 1
ATOM 2954 C CA . ARG B 1 62 ? -7.344 31.359 13.68 1 78.69 62 ARG B CA 1
ATOM 2955 C C . ARG B 1 62 ? -6.008 32.094 13.68 1 78.69 62 ARG B C 1
ATOM 2957 O O . ARG B 1 62 ? -5.852 33.094 14.352 1 78.69 62 ARG B O 1
ATOM 2964 N N . LEU B 1 63 ? -5.148 31.484 13.031 1 71.06 63 LEU B N 1
ATOM 2965 C CA . LEU B 1 63 ? -3.844 32.125 12.875 1 71.06 63 LEU B CA 1
ATOM 2966 C C . LEU B 1 63 ? -3.752 32.844 11.531 1 71.06 63 LEU B C 1
ATOM 2968 O O . LEU B 1 63 ? -4.547 32.594 10.625 1 71.06 63 LEU B O 1
ATOM 2972 N N . PRO B 1 64 ? -3.07 33.906 11.328 1 62.22 64 PRO B N 1
ATOM 2973 C CA . PRO B 1 64 ? -3.035 34.688 10.094 1 62.22 64 PRO B CA 1
ATOM 2974 C C . PRO B 1 64 ? -2.842 33.844 8.844 1 62.22 64 PRO B C 1
ATOM 2976 O O . PRO B 1 64 ? -3.416 34.156 7.797 1 62.22 64 PRO B O 1
ATOM 2979 N N . ARG B 1 65 ? -2.1 32.812 8.906 1 57.84 65 ARG B N 1
ATOM 2980 C CA . ARG B 1 65 ? -1.789 32.125 7.648 1 57.84 65 ARG B CA 1
ATOM 2981 C C . ARG B 1 65 ? -2.309 30.688 7.66 1 57.84 65 ARG B C 1
ATOM 2983 O O . ARG B 1 65 ? -2.266 30 6.641 1 57.84 65 ARG B O 1
ATOM 2990 N N . ASN B 1 66 ? -2.664 30.141 8.719 1 74.25 66 ASN B N 1
ATOM 2991 C CA . ASN B 1 66 ? -3.25 28.797 8.75 1 74.25 66 ASN B CA 1
ATOM 2992 C C . ASN B 1 66 ? -4.281 28.672 9.859 1 74.25 66 ASN B C 1
ATOM 2994 O O . ASN B 1 66 ? -4.457 29.578 10.664 1 74.25 66 ASN B O 1
ATOM 2998 N N . MET B 1 67 ? -5.008 27.484 9.758 1 80.06 67 MET B N 1
ATOM 2999 C CA . MET B 1 67 ? -6.117 27.219 10.664 1 80.06 67 MET B CA 1
ATOM 3000 C C . MET B 1 67 ? -6.039 25.781 11.195 1 80.06 67 MET B C 1
ATOM 3002 O O . MET B 1 67 ? -6.898 24.953 10.891 1 80.06 67 MET B O 1
ATOM 3006 N N . PRO B 1 68 ? -4.926 25.562 12.039 1 81.62 68 PRO B N 1
ATOM 3007 C CA . PRO B 1 68 ? -4.855 24.203 12.578 1 81.62 68 PRO B CA 1
ATOM 3008 C C . PRO B 1 68 ? -6.027 23.875 13.5 1 81.62 68 PRO B C 1
ATOM 3010 O O . PRO B 1 68 ? -6.621 24.766 14.102 1 81.62 68 PRO B O 1
ATOM 3013 N N . VAL B 1 69 ? -6.195 22.578 13.703 1 83.62 69 VAL B N 1
ATOM 3014 C CA . VAL B 1 69 ? -7.273 22.094 14.555 1 83.62 69 VAL B CA 1
ATOM 3015 C C . VAL B 1 69 ? -6.84 22.141 16.016 1 83.62 69 VAL B C 1
ATOM 3017 O O . VAL B 1 69 ? -5.707 21.781 16.344 1 83.62 69 VAL B O 1
ATOM 3020 N N . THR B 1 70 ? -7.621 22.656 16.891 1 79.81 70 THR B N 1
ATOM 3021 C CA . THR B 1 70 ? -7.363 22.672 18.328 1 79.81 70 THR B CA 1
ATOM 3022 C C . THR B 1 70 ? -7.512 21.281 18.922 1 79.81 70 THR B C 1
ATOM 3024 O O . THR B 1 70 ? -8.016 20.359 18.266 1 79.81 70 THR B O 1
ATOM 3027 N N . ALA B 1 71 ? -7.051 21.047 20.188 1 72.69 71 ALA B N 1
ATOM 3028 C CA . ALA B 1 71 ? -7.18 19.75 20.875 1 72.69 71 ALA B CA 1
ATOM 3029 C C . ALA B 1 71 ? -8.641 19.328 20.953 1 72.69 71 ALA B C 1
ATOM 3031 O O . ALA B 1 71 ? -8.969 18.172 20.656 1 72.69 71 ALA B O 1
ATOM 3032 N N . LEU B 1 72 ? -9.422 20.219 21.453 1 75.25 72 LEU B N 1
ATOM 3033 C CA . LEU B 1 72 ? -10.852 19.938 21.484 1 75.25 72 LEU B CA 1
ATOM 3034 C C . LEU B 1 72 ? -11.414 19.797 20.078 1 75.25 72 LEU B C 1
ATOM 3036 O O . LEU B 1 72 ? -12.312 18.984 19.844 1 75.25 72 LEU B O 1
ATOM 3040 N N . GLY B 1 73 ? -10.773 20.547 19.188 1 84.69 73 GLY B N 1
ATOM 3041 C CA . GLY B 1 73 ? -11.203 20.5 17.797 1 84.69 73 GLY B CA 1
ATOM 3042 C C . GLY B 1 73 ? -10.992 19.141 17.172 1 84.69 73 GLY B C 1
ATOM 3043 O O . GLY B 1 73 ? -11.758 18.719 16.297 1 84.69 73 GLY B O 1
ATOM 3044 N N . GLU B 1 74 ? -10.031 18.469 17.578 1 77.5 74 GLU B N 1
ATOM 3045 C CA . GLU B 1 74 ? -9.742 17.141 17.062 1 77.5 74 GLU B CA 1
ATOM 3046 C C . GLU B 1 74 ? -10.922 16.188 17.25 1 77.5 74 GLU B C 1
ATOM 3048 O O . GLU B 1 74 ? -11.234 15.383 16.375 1 77.5 74 GLU B O 1
ATOM 3053 N N . HIS B 1 75 ? -11.531 16.312 18.391 1 75.88 75 HIS B N 1
ATOM 3054 C CA . HIS B 1 75 ? -12.711 15.5 18.656 1 75.88 75 HIS B CA 1
ATOM 3055 C C . HIS B 1 75 ? -13.852 15.852 17.703 1 75.88 75 HIS B C 1
ATOM 3057 O O . HIS B 1 75 ? -14.57 14.969 17.234 1 75.88 75 HIS B O 1
ATOM 3063 N N . VAL B 1 76 ? -13.828 17.141 17.469 1 81.06 76 VAL B N 1
ATOM 3064 C CA . VAL B 1 76 ? -14.883 17.609 16.578 1 81.06 76 VAL B CA 1
ATOM 3065 C C . VAL B 1 76 ? -14.594 17.156 15.148 1 81.06 76 VAL B C 1
ATOM 3067 O O . VAL B 1 76 ? -15.5 16.703 14.445 1 81.06 76 VAL B O 1
ATOM 3070 N N . ILE B 1 77 ? -13.352 17.234 14.766 1 84.62 77 ILE B N 1
ATOM 3071 C CA . ILE B 1 77 ? -12.969 16.828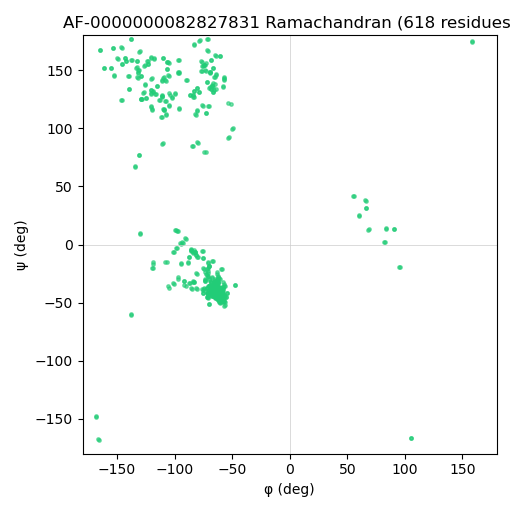 13.422 1 84.62 77 ILE B CA 1
ATOM 3072 C C . ILE B 1 77 ? -13.203 15.328 13.242 1 84.62 77 ILE B C 1
ATOM 3074 O O . ILE B 1 77 ? -13.734 14.898 12.211 1 84.62 77 ILE B O 1
ATOM 3078 N N . ARG B 1 78 ? -12.898 14.594 14.211 1 75.62 78 ARG B N 1
ATOM 3079 C CA . ARG B 1 78 ? -13.133 13.156 14.148 1 75.62 78 ARG B CA 1
ATOM 3080 C C . ARG B 1 78 ? -14.625 12.852 14 1 75.62 78 ARG B C 1
ATOM 3082 O O . ARG B 1 78 ? -15.008 11.977 13.219 1 75.62 78 ARG B O 1
ATOM 3089 N N . TYR B 1 79 ? -15.336 13.586 14.797 1 77.5 79 TYR B N 1
ATOM 3090 C CA . TYR B 1 79 ? -16.781 13.43 14.688 1 77.5 79 TYR B CA 1
ATOM 3091 C C . TYR B 1 79 ? -17.266 13.797 13.281 1 77.5 79 TYR B C 1
ATOM 3093 O O . TYR B 1 79 ? -18.047 13.07 12.68 1 77.5 79 TYR B O 1
ATOM 3101 N N . ALA B 1 80 ? -16.734 14.922 12.773 1 84.31 80 ALA B N 1
ATOM 3102 C CA . ALA B 1 80 ? -17.109 15.375 11.438 1 84.31 80 ALA B CA 1
ATOM 3103 C C . ALA B 1 80 ? -16.75 14.336 10.383 1 84.31 80 ALA B C 1
ATOM 3105 O O . ALA B 1 80 ? -17.562 14 9.516 1 84.31 80 ALA B O 1
ATOM 3106 N N . GLN B 1 81 ? -15.547 13.844 10.531 1 79.19 81 GLN B N 1
ATOM 3107 C CA . GLN B 1 81 ? -15.07 12.852 9.578 1 79.19 81 GLN B CA 1
ATOM 3108 C C . GLN B 1 81 ? -15.93 11.586 9.625 1 79.19 81 GLN B C 1
ATOM 3110 O O . GLN B 1 81 ? -16.328 11.062 8.578 1 79.19 81 GLN B O 1
ATOM 3115 N N . ARG B 1 82 ? -16.25 11.18 10.797 1 78.12 82 ARG B N 1
ATOM 3116 C CA . ARG B 1 82 ? -17.078 9.992 10.961 1 78.12 82 ARG B CA 1
ATOM 3117 C C . ARG B 1 82 ? -18.453 10.188 10.32 1 78.12 82 ARG B C 1
ATOM 3119 O O . ARG B 1 82 ? -18.922 9.336 9.562 1 78.12 82 ARG B O 1
ATOM 3126 N N . VAL B 1 83 ? -19 11.281 10.609 1 75 83 VAL B N 1
ATOM 3127 C CA . VAL B 1 83 ? -20.359 11.555 10.117 1 75 83 VAL B CA 1
ATOM 3128 C C . VAL B 1 83 ? -20.328 11.695 8.602 1 75 83 VAL B C 1
ATOM 3130 O O . VAL B 1 83 ? -21.203 11.148 7.91 1 75 83 VAL B O 1
ATOM 3133 N N . LEU B 1 84 ? -19.344 12.367 8.133 1 81.25 84 LEU B N 1
ATOM 3134 C CA . LEU B 1 84 ? -19.234 12.57 6.688 1 81.25 84 LEU B CA 1
ATOM 3135 C C . LEU B 1 84 ? -18.953 11.25 5.977 1 81.25 84 LEU B C 1
ATOM 3137 O O . LEU B 1 84 ? -19.516 10.977 4.914 1 81.25 84 LEU B O 1
ATOM 3141 N N . ASN B 1 85 ? -18.109 10.461 6.586 1 77.81 85 ASN B N 1
ATOM 3142 C CA . ASN B 1 85 ? -17.812 9.148 6.012 1 77.81 85 ASN B CA 1
ATOM 3143 C C . ASN B 1 85 ? -19.047 8.242 6.043 1 77.81 85 ASN B C 1
ATOM 3145 O O . ASN B 1 85 ? -19.297 7.504 5.09 1 77.81 85 ASN B O 1
ATOM 3149 N N . ASP B 1 86 ? -19.734 8.359 7.102 1 73.75 86 ASP B N 1
ATOM 3150 C CA . ASP B 1 86 ? -20.984 7.605 7.195 1 73.75 86 ASP B CA 1
ATOM 3151 C C . ASP B 1 86 ? -21.984 8.055 6.133 1 73.75 86 ASP B C 1
ATOM 3153 O O . ASP B 1 86 ? -22.672 7.23 5.523 1 73.75 86 ASP B O 1
ATOM 3157 N N . ALA B 1 87 ? -21.969 9.367 5.93 1 72.12 87 ALA B N 1
ATOM 3158 C CA . ALA B 1 87 ? -22.859 9.914 4.91 1 72.12 87 ALA B CA 1
ATOM 3159 C C . ALA B 1 87 ? -22.438 9.453 3.514 1 72.12 87 ALA B C 1
ATOM 3161 O O . ALA B 1 87 ? -23.297 9.102 2.695 1 72.12 87 ALA B O 1
ATOM 3162 N N . LYS B 1 88 ? -21.188 9.508 3.281 1 75.19 88 LYS B N 1
ATOM 3163 C CA . LYS B 1 88 ? -20.672 9.023 2.002 1 75.19 88 LYS B CA 1
ATOM 3164 C C . LYS B 1 88 ? -21.062 7.559 1.776 1 75.19 88 LYS B C 1
ATOM 3166 O O . LYS B 1 88 ? -21.531 7.195 0.697 1 75.19 88 LYS B O 1
ATOM 3171 N N . HIS B 1 89 ? -20.875 6.809 2.809 1 71.94 89 HIS B N 1
ATOM 3172 C CA . HIS B 1 89 ? -21.234 5.395 2.75 1 71.94 89 HIS B CA 1
ATOM 3173 C C . HIS B 1 89 ? -22.719 5.215 2.492 1 71.94 89 HIS B C 1
ATOM 3175 O O . HIS B 1 89 ? -23.125 4.336 1.726 1 71.94 89 HIS B O 1
ATOM 3181 N N . PHE B 1 90 ? -23.438 6.074 3.068 1 60.5 90 PHE B N 1
ATOM 3182 C CA . PHE B 1 90 ? -24.891 6.023 2.918 1 60.5 90 PHE B CA 1
ATOM 3183 C C . PHE B 1 90 ? -25.297 6.301 1.475 1 60.5 90 PHE B C 1
ATOM 3185 O O . PHE B 1 90 ? -26.094 5.57 0.896 1 60.5 90 PHE B O 1
ATOM 3192 N N . VAL B 1 91 ? -24.656 7.273 0.961 1 66.25 91 VAL B N 1
ATOM 3193 C CA . VAL B 1 91 ? -24.969 7.648 -0.415 1 66.25 91 VAL B CA 1
ATOM 3194 C C . VAL B 1 91 ? -24.547 6.527 -1.362 1 66.25 91 VAL B C 1
ATOM 3196 O O . VAL B 1 91 ? -25.297 6.172 -2.279 1 66.25 91 VAL B O 1
ATOM 3199 N N . GLU B 1 92 ? -23.375 5.965 -1.117 1 68.12 92 GLU B N 1
ATOM 3200 C CA . GLU B 1 92 ? -22.891 4.863 -1.941 1 68.12 92 GLU B CA 1
ATOM 3201 C C . GLU B 1 92 ? -23.797 3.646 -1.843 1 68.12 92 GLU B C 1
ATOM 3203 O O . GLU B 1 92 ? -24.109 3.014 -2.854 1 68.12 92 GLU B O 1
ATOM 3208 N N . ASP B 1 93 ? -24.266 3.43 -0.621 1 63.81 93 ASP B N 1
ATOM 3209 C CA . ASP B 1 93 ? -25.172 2.314 -0.394 1 63.81 93 ASP B CA 1
ATOM 3210 C C . ASP B 1 93 ? -26.484 2.518 -1.145 1 63.81 93 ASP B C 1
ATOM 3212 O O . ASP B 1 93 ? -26.984 1.601 -1.807 1 63.81 93 ASP B O 1
ATOM 3216 N N . ILE B 1 94 ? -26.922 3.688 -1.052 1 62.91 94 ILE B N 1
ATOM 3217 C CA . ILE B 1 94 ? -28.203 3.99 -1.679 1 62.91 94 ILE B CA 1
ATOM 3218 C C . ILE B 1 94 ? -28.078 3.885 -3.197 1 62.91 94 ILE B C 1
ATOM 3220 O O . ILE B 1 94 ? -28.969 3.361 -3.869 1 62.91 94 ILE B O 1
ATOM 3224 N N . GLU B 1 95 ? -27 4.402 -3.648 1 66.62 95 GLU B N 1
ATOM 3225 C CA . GLU B 1 95 ? -26.781 4.348 -5.09 1 66.62 95 GLU B CA 1
ATOM 3226 C C . GLU B 1 95 ? -26.719 2.906 -5.586 1 66.62 95 GLU B C 1
ATOM 3228 O O . GLU B 1 95 ? -27.328 2.572 -6.609 1 66.62 95 GLU B O 1
ATOM 3233 N N . ILE B 1 96 ? -26.047 2.094 -4.875 1 67.44 96 ILE B N 1
ATOM 3234 C CA . ILE B 1 96 ? -25.906 0.688 -5.242 1 67.44 96 ILE B CA 1
ATOM 3235 C C . ILE B 1 96 ? -27.281 0.003 -5.141 1 67.44 96 ILE B C 1
ATOM 3237 O O . ILE B 1 96 ? -27.672 -0.749 -6.035 1 67.44 96 ILE B O 1
ATOM 3241 N N . LEU B 1 97 ? -28 0.336 -4.113 1 65.06 97 LEU B N 1
ATOM 3242 C CA . LEU B 1 97 ? -29.312 -0.265 -3.904 1 65.06 97 LEU B CA 1
ATOM 3243 C C . LEU B 1 97 ? -30.297 0.199 -4.973 1 65.06 97 LEU B C 1
ATOM 3245 O O . LEU B 1 97 ? -31.094 -0.596 -5.477 1 65.06 97 LEU B O 1
ATOM 3249 N N . ARG B 1 98 ? -30.156 1.441 -5.27 1 63 98 ARG B N 1
ATOM 3250 C CA . ARG B 1 98 ? -31.016 2.008 -6.297 1 63 98 ARG B CA 1
ATOM 3251 C C . ARG B 1 98 ? -30.812 1.303 -7.633 1 63 98 ARG B C 1
ATOM 3253 O O . ARG B 1 98 ? -31.766 1.137 -8.406 1 63 98 ARG B O 1
ATOM 3260 N N . LEU B 1 99 ? -29.594 0.855 -7.75 1 66.38 99 LEU B N 1
ATOM 3261 C CA . LEU B 1 99 ? -29.266 0.191 -9.008 1 66.38 99 LEU B CA 1
ATOM 3262 C C . LEU B 1 99 ? -29.531 -1.307 -8.922 1 66.38 99 LEU B C 1
ATOM 3264 O O . LEU B 1 99 ? -29.188 -2.061 -9.828 1 66.38 99 LEU B O 1
ATOM 3268 N N . GLY B 1 100 ? -30.141 -1.723 -7.734 1 63.81 100 GLY B N 1
ATOM 3269 C CA . GLY B 1 100 ? -30.5 -3.121 -7.555 1 63.81 100 GLY B CA 1
ATOM 3270 C C . GLY B 1 100 ? -29.406 -3.941 -6.906 1 63.81 100 GLY B C 1
ATOM 3271 O O . GLY B 1 100 ? -29.484 -5.172 -6.875 1 63.81 100 GLY B O 1
ATOM 3272 N N . GLY B 1 101 ? -28.484 -3.152 -6.395 1 71.56 101 GLY B N 1
ATOM 3273 C CA . GL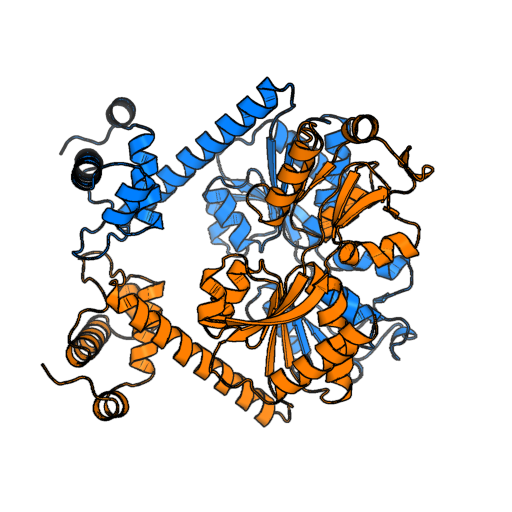Y B 1 101 ? -27.391 -3.863 -5.754 1 71.56 101 GLY B CA 1
ATOM 3274 C C . GLY B 1 101 ? -27.703 -4.27 -4.324 1 71.56 101 GLY B C 1
ATOM 3275 O O . GLY B 1 101 ? -28.812 -4.066 -3.842 1 71.56 101 GLY B O 1
ATOM 3276 N N . HIS B 1 102 ? -26.781 -5.078 -3.719 1 73.5 102 HIS B N 1
ATOM 3277 C CA . HIS B 1 102 ? -26.984 -5.648 -2.391 1 73.5 102 HIS B CA 1
ATOM 3278 C C . HIS B 1 102 ? -26.25 -4.848 -1.327 1 73.5 102 HIS B C 1
ATOM 3280 O O . HIS B 1 102 ? -25.984 -5.352 -0.232 1 73.5 102 HIS B O 1
ATOM 3286 N N . GLY B 1 103 ? -25.75 -3.617 -1.704 1 80.31 103 GLY B N 1
ATOM 3287 C CA . GLY B 1 103 ? -25.062 -2.816 -0.706 1 80.31 103 GLY B CA 1
ATOM 3288 C C . GLY B 1 103 ? -23.562 -2.799 -0.891 1 80.31 103 GLY B C 1
ATOM 3289 O O . GLY B 1 103 ? -23.062 -3.131 -1.966 1 80.31 103 GLY B O 1
ATOM 3290 N N . PHE B 1 104 ? -22.875 -2.291 0.205 1 87.31 104 PHE B N 1
ATOM 3291 C CA . PHE B 1 104 ? -21.453 -2.035 0.133 1 87.31 104 PHE B CA 1
ATOM 3292 C C . PHE B 1 104 ? -20.766 -2.447 1.428 1 87.31 104 PHE B C 1
ATOM 3294 O O . PHE B 1 104 ? -21.312 -2.258 2.516 1 87.31 104 PHE B O 1
ATOM 3301 N N . LEU B 1 105 ? -19.656 -3.143 1.315 1 92.62 105 LEU B N 1
ATOM 3302 C CA . LEU B 1 105 ? -18.844 -3.555 2.459 1 92.62 105 LEU B CA 1
ATOM 3303 C C . LEU B 1 105 ? -17.375 -3.17 2.258 1 92.62 105 LEU B C 1
ATOM 3305 O O . LEU B 1 105 ? -16.797 -3.477 1.218 1 92.62 105 LEU B O 1
ATOM 3309 N N . LYS B 1 106 ? -16.797 -2.473 3.145 1 95.56 106 LYS B N 1
ATOM 3310 C CA . LYS B 1 106 ? -15.375 -2.141 3.115 1 95.56 106 LYS B CA 1
ATOM 3311 C C . LYS B 1 106 ? -14.617 -2.891 4.203 1 95.56 106 LYS B C 1
ATOM 3313 O O . LYS B 1 106 ? -14.812 -2.637 5.395 1 95.56 106 LYS B O 1
ATOM 3318 N N . VAL B 1 107 ? -13.703 -3.768 3.781 1 97.94 107 VAL B N 1
ATOM 3319 C CA . VAL B 1 107 ? -12.984 -4.633 4.707 1 97.94 107 VAL B CA 1
ATOM 3320 C C . VAL B 1 107 ? -11.484 -4.348 4.621 1 97.94 107 VAL B C 1
ATOM 3322 O O . VAL B 1 107 ? -10.938 -4.195 3.525 1 97.94 107 VAL B O 1
ATOM 3325 N N . GLY B 1 108 ? -10.891 -4.184 5.75 1 98.31 108 GLY B N 1
ATOM 3326 C CA . GLY B 1 108 ? -9.445 -4.074 5.824 1 98.31 108 GLY B CA 1
ATOM 3327 C C . GLY B 1 108 ? -8.781 -5.312 6.387 1 98.31 108 GLY B C 1
ATOM 3328 O O . GLY B 1 108 ? -9.359 -6.016 7.219 1 98.31 108 GLY B O 1
ATOM 3329 N N . GLY B 1 109 ? -7.547 -5.559 5.973 1 97.5 109 GLY B N 1
ATOM 3330 C CA . GLY B 1 109 ? -6.816 -6.699 6.504 1 97.5 109 GLY B CA 1
ATOM 3331 C C . GLY B 1 109 ? -5.312 -6.535 6.418 1 97.5 109 GLY B C 1
ATOM 3332 O O . GLY B 1 109 ? -4.809 -5.809 5.555 1 97.5 109 GLY B O 1
ATOM 3333 N N . ILE B 1 110 ? -4.641 -7.195 7.355 1 94.56 110 ILE B N 1
ATOM 3334 C CA . ILE B 1 110 ? -3.189 -7.328 7.262 1 94.56 110 ILE B CA 1
ATOM 3335 C C . ILE B 1 110 ? -2.828 -8.289 6.129 1 94.56 110 ILE B C 1
ATOM 3337 O O . ILE B 1 110 ? -3.707 -8.914 5.539 1 94.56 110 ILE B O 1
ATOM 3341 N N . PHE B 1 111 ? -1.601 -8.461 5.871 1 89.44 111 PHE B N 1
ATOM 3342 C CA . PHE B 1 111 ? -1.128 -9.195 4.703 1 89.44 111 PHE B CA 1
ATOM 3343 C C . PHE B 1 111 ? -1.614 -10.641 4.746 1 89.44 111 PHE B C 1
ATOM 3345 O O . PHE B 1 111 ? -2.17 -11.141 3.766 1 89.44 111 PHE B O 1
ATOM 3352 N N . ALA B 1 112 ? -1.46 -11.258 5.91 1 89.81 112 ALA B N 1
ATOM 3353 C CA . ALA B 1 112 ? -1.866 -12.656 6.023 1 89.81 112 ALA B CA 1
ATOM 3354 C C . ALA B 1 112 ? -3.361 -12.812 5.762 1 89.81 112 ALA B C 1
ATOM 3356 O O . ALA B 1 112 ? -3.789 -13.797 5.156 1 89.81 112 ALA B O 1
ATOM 3357 N N . ALA B 1 113 ? -4.121 -11.859 6.211 1 94.38 113 ALA B N 1
ATOM 3358 C CA . ALA B 1 113 ? -5.574 -11.914 6.051 1 94.38 113 ALA B CA 1
ATOM 3359 C C . ALA B 1 113 ? -5.973 -11.703 4.594 1 94.38 113 ALA B C 1
ATOM 3361 O O . ALA B 1 113 ? -6.848 -12.398 4.074 1 94.38 113 ALA B O 1
ATOM 3362 N N . THR B 1 114 ? -5.312 -10.766 3.949 1 94.81 114 THR B N 1
ATOM 3363 C CA . THR B 1 114 ? -5.664 -10.43 2.572 1 94.81 114 THR B CA 1
ATOM 3364 C C . THR B 1 114 ? -5.164 -11.508 1.613 1 94.81 114 THR B C 1
ATOM 3366 O O . THR B 1 114 ? -5.594 -11.57 0.46 1 94.81 114 THR B O 1
ATOM 3369 N N . ALA B 1 115 ? -4.336 -12.391 2.1 1 92.19 115 ALA B N 1
ATOM 3370 C CA . ALA B 1 115 ? -3.801 -13.461 1.263 1 92.19 115 ALA B CA 1
ATOM 3371 C C . ALA B 1 115 ? -4.777 -14.633 1.179 1 92.19 115 ALA B C 1
ATOM 3373 O O . ALA B 1 115 ? -4.883 -15.289 0.14 1 92.19 115 ALA B O 1
ATOM 3374 N N . VAL B 1 116 ? -5.523 -14.859 2.254 1 93.12 116 VAL B N 1
ATOM 3375 C CA . VAL B 1 116 ? -6.238 -16.125 2.252 1 93.12 116 VAL B CA 1
ATOM 3376 C C . VAL B 1 116 ? -7.66 -15.93 2.775 1 93.12 116 VAL B C 1
ATOM 3378 O O . VAL B 1 116 ? -8.625 -16.016 2.014 1 93.12 116 VAL B O 1
ATOM 3381 N N . VAL B 1 117 ? -7.797 -15.469 3.99 1 95.19 117 VAL B N 1
ATOM 3382 C CA . VAL B 1 117 ? -9.086 -15.578 4.668 1 95.19 117 VAL B CA 1
ATOM 3383 C C . VAL B 1 117 ? -10.062 -14.562 4.082 1 95.19 117 VAL B C 1
ATOM 3385 O O . VAL B 1 117 ? -11.25 -14.859 3.926 1 95.19 117 VAL B O 1
ATOM 3388 N N . ILE B 1 118 ? -9.578 -13.375 3.756 1 97.38 118 ILE B N 1
ATOM 3389 C CA . ILE B 1 118 ? -10.469 -12.344 3.225 1 97.38 118 ILE B CA 1
ATOM 3390 C C . ILE B 1 118 ? -10.93 -12.734 1.822 1 97.38 118 ILE B C 1
ATOM 3392 O O . ILE B 1 118 ? -12.133 -12.797 1.551 1 97.38 118 ILE B O 1
ATOM 3396 N N . PRO B 1 119 ? -10.031 -13.078 0.929 1 97.31 119 PRO B N 1
ATOM 3397 C CA . PRO B 1 119 ? -10.492 -13.438 -0.414 1 97.31 119 PRO B CA 1
ATOM 3398 C C . PRO B 1 119 ? -11.406 -14.656 -0.415 1 97.31 119 PRO B C 1
ATOM 3400 O O . PRO B 1 119 ? -12.406 -14.68 -1.138 1 97.31 119 PRO B O 1
ATOM 3403 N N . ASN B 1 120 ? -11.133 -15.672 0.37 1 96.25 120 ASN B N 1
ATOM 3404 C CA . ASN B 1 120 ? -11.984 -16.844 0.429 1 96.25 120 ASN B CA 1
ATOM 3405 C C . ASN B 1 120 ? -13.383 -16.5 0.949 1 96.25 120 ASN B C 1
ATOM 3407 O O . ASN B 1 120 ? -14.383 -17.031 0.459 1 96.25 120 ASN B O 1
ATOM 3411 N N . SER B 1 121 ? -13.383 -15.648 1.892 1 97.88 121 SER B N 1
ATOM 3412 C CA . SER B 1 121 ? -14.664 -15.234 2.453 1 97.88 121 SER B CA 1
ATOM 3413 C C . SER B 1 121 ? -15.453 -14.383 1.463 1 97.88 121 SER B C 1
ATOM 3415 O O . SER B 1 121 ? -16.688 -14.43 1.433 1 97.88 121 SER B O 1
ATOM 3417 N N . ILE B 1 122 ? -14.758 -13.555 0.683 1 97.62 122 ILE B N 1
ATOM 3418 C CA . ILE B 1 122 ? -15.398 -12.742 -0.35 1 97.62 122 ILE B CA 1
ATOM 3419 C C . ILE B 1 122 ? -16.031 -13.656 -1.396 1 97.62 122 ILE B C 1
ATOM 3421 O O . ILE B 1 122 ? -17.188 -13.445 -1.79 1 97.62 122 ILE B O 1
ATOM 3425 N N . ILE B 1 123 ? -15.312 -14.695 -1.811 1 96.81 123 ILE B N 1
ATOM 3426 C CA . ILE B 1 123 ? -15.82 -15.648 -2.795 1 96.81 123 ILE B CA 1
ATOM 3427 C C . ILE B 1 123 ? -17.109 -16.281 -2.277 1 96.81 123 ILE B C 1
ATOM 3429 O O . ILE B 1 123 ? -18.078 -16.406 -3.018 1 96.81 123 ILE B O 1
ATOM 3433 N N . GLU B 1 124 ? -17.078 -16.578 -1.032 1 96.38 124 GLU B N 1
ATOM 3434 C CA . GLU B 1 124 ? -18.219 -17.266 -0.435 1 96.38 124 GLU B CA 1
ATOM 3435 C C . GLU B 1 124 ? -19.422 -16.312 -0.315 1 96.38 124 GLU B C 1
ATOM 3437 O O . GLU B 1 124 ? -20.547 -16.688 -0.674 1 96.38 124 GLU B O 1
ATOM 3442 N N . ILE B 1 125 ? -19.219 -15.109 0.152 1 96.19 125 ILE B N 1
ATOM 3443 C CA . ILE B 1 125 ? -20.344 -14.219 0.399 1 96.19 125 ILE B CA 1
ATOM 3444 C C . ILE B 1 125 ? -20.969 -13.789 -0.93 1 96.19 125 ILE B C 1
ATOM 3446 O O . ILE B 1 125 ? -22.172 -13.555 -1.012 1 96.19 125 ILE B O 1
ATOM 3450 N N . LYS B 1 126 ? -20.172 -13.688 -1.944 1 94.25 126 LYS B N 1
ATOM 3451 C CA . LYS B 1 126 ? -20.672 -13.242 -3.244 1 94.25 126 LYS B CA 1
ATOM 3452 C C . LYS B 1 126 ? -21.562 -14.297 -3.883 1 94.25 126 LYS B C 1
ATOM 3454 O O . LYS B 1 126 ? -22.344 -13.992 -4.789 1 94.25 126 LYS B O 1
ATOM 3459 N N . LYS B 1 127 ? -21.469 -15.531 -3.428 1 91.56 127 LYS B N 1
ATOM 3460 C CA . LYS B 1 127 ? -22.422 -16.547 -3.859 1 91.56 127 LYS B CA 1
ATOM 3461 C C . LYS B 1 127 ? -23.828 -16.234 -3.357 1 91.56 127 LYS B C 1
ATOM 3463 O O . LYS B 1 127 ? -24.812 -16.5 -4.047 1 91.56 127 LYS B O 1
ATOM 3468 N N . GLN B 1 128 ? -23.859 -15.625 -2.219 1 87.44 128 GLN B N 1
ATOM 3469 C CA . GLN B 1 128 ? -25.141 -15.297 -1.594 1 87.44 128 GLN B CA 1
ATOM 3470 C C . GLN B 1 128 ? -25.609 -13.898 -2.006 1 87.44 128 GLN B C 1
ATOM 3472 O O . GLN B 1 128 ? -26.812 -13.672 -2.182 1 87.44 128 GLN B O 1
ATOM 3477 N N . TRP B 1 129 ? -24.656 -13.055 -2.156 1 88.25 129 TRP B N 1
ATOM 3478 C CA . TRP B 1 129 ? -24.953 -11.664 -2.492 1 88.25 129 TRP B CA 1
ATOM 3479 C C . TRP B 1 129 ? -24.094 -11.195 -3.666 1 88.25 129 TRP B C 1
ATOM 3481 O O . TRP B 1 129 ? -23.188 -10.375 -3.496 1 88.25 129 TRP B O 1
ATOM 3491 N N . PRO B 1 130 ? -24.422 -11.57 -4.828 1 85.25 130 PRO B N 1
ATOM 3492 C CA . PRO B 1 130 ? -23.578 -11.305 -5.992 1 85.25 130 PRO B CA 1
ATOM 3493 C C . PRO B 1 130 ? -23.391 -9.82 -6.262 1 85.25 130 PRO B C 1
ATOM 3495 O O . PRO B 1 130 ? -22.312 -9.391 -6.691 1 85.25 130 PRO B O 1
ATOM 3498 N N . LEU B 1 131 ? -24.375 -8.977 -5.906 1 86.38 131 LEU B N 1
ATOM 3499 C CA . LEU B 1 131 ? -24.297 -7.566 -6.258 1 86.38 131 LEU B CA 1
ATOM 3500 C C . LEU B 1 131 ? -23.781 -6.742 -5.086 1 86.38 131 LEU B C 1
ATOM 3502 O O . LEU B 1 131 ? -23.812 -5.512 -5.117 1 86.38 131 LEU B O 1
ATOM 3506 N N . LEU B 1 132 ? -23.281 -7.488 -4.109 1 89.69 132 LEU B N 1
ATOM 3507 C CA . LEU B 1 132 ? -22.578 -6.801 -3.031 1 89.69 132 LEU B CA 1
ATOM 3508 C C . LEU B 1 132 ? -21.234 -6.254 -3.516 1 89.69 132 LEU B C 1
ATOM 3510 O O . LEU B 1 132 ? -20.422 -7.004 -4.051 1 89.69 132 LEU B O 1
ATOM 3514 N N . SER B 1 133 ? -21.078 -4.965 -3.436 1 91.31 133 SER B N 1
ATOM 3515 C CA . SER B 1 133 ? -19.797 -4.363 -3.736 1 91.31 133 SER B CA 1
ATOM 3516 C C . SER B 1 133 ? -18.859 -4.402 -2.523 1 91.31 133 SER B C 1
ATOM 3518 O O . SER B 1 133 ? -19.266 -4.031 -1.419 1 91.31 133 SER B O 1
ATOM 3520 N N . ILE B 1 134 ? -17.656 -4.902 -2.723 1 95.31 134 ILE B N 1
ATOM 3521 C CA . ILE B 1 134 ? -16.75 -5.062 -1.597 1 95.31 134 ILE B CA 1
ATOM 3522 C C . ILE B 1 134 ? -15.43 -4.344 -1.894 1 95.31 134 ILE B C 1
ATOM 3524 O O . ILE B 1 134 ? -14.82 -4.562 -2.943 1 95.31 134 ILE B O 1
ATOM 3528 N N . ASP B 1 135 ? -14.984 -3.459 -1.027 1 96.19 135 ASP B N 1
ATOM 3529 C CA . ASP B 1 135 ? -13.656 -2.857 -1.048 1 96.19 135 ASP B CA 1
ATOM 3530 C C . ASP B 1 135 ? -12.727 -3.543 -0.049 1 96.19 135 ASP B C 1
ATOM 3532 O O . ASP B 1 135 ? -13.094 -3.754 1.108 1 96.19 135 ASP B O 1
ATOM 3536 N N . VAL B 1 136 ? -11.602 -3.893 -0.527 1 97.81 136 VAL B N 1
ATOM 3537 C CA . VAL B 1 136 ? -10.609 -4.508 0.346 1 97.81 136 VAL B CA 1
ATOM 3538 C C . VAL B 1 136 ? -9.375 -3.613 0.43 1 97.81 136 VAL B C 1
ATOM 3540 O O . VAL B 1 136 ? -8.812 -3.225 -0.596 1 97.81 136 VAL B O 1
ATOM 3543 N N . VAL B 1 137 ? -8.969 -3.359 1.648 1 96 137 VAL B N 1
ATOM 3544 C CA . VAL B 1 137 ? -7.789 -2.533 1.896 1 96 137 VAL B CA 1
ATOM 3545 C C . VAL B 1 137 ? -6.754 -3.334 2.68 1 96 137 VAL B C 1
ATOM 3547 O O . VAL B 1 137 ? -7.082 -3.992 3.668 1 96 137 VAL B O 1
ATOM 3550 N N . GLU B 1 138 ? -5.543 -3.256 2.211 1 94.06 138 GLU B N 1
ATOM 3551 C CA . GLU B 1 138 ? -4.434 -3.908 2.902 1 94.06 138 GLU B CA 1
ATOM 3552 C C . GLU B 1 138 ? -3.57 -2.891 3.641 1 94.06 138 GLU B C 1
ATOM 3554 O O . GLU B 1 138 ? -3.076 -1.936 3.039 1 94.06 138 GLU B O 1
ATOM 3559 N N . GLN B 1 139 ? -3.471 -3.047 4.957 1 91.62 139 GLN B N 1
ATOM 3560 C CA . GLN B 1 139 ? -2.688 -2.141 5.789 1 91.62 139 GLN B CA 1
ATOM 3561 C C . GLN B 1 139 ? -2.197 -2.844 7.051 1 91.62 139 GLN B C 1
ATOM 3563 O O . GLN B 1 139 ? -2.615 -3.965 7.348 1 91.62 139 GLN B O 1
ATOM 3568 N N . THR B 1 140 ? -1.277 -2.17 7.777 1 89.88 140 THR B N 1
ATOM 3569 C CA . THR B 1 140 ? -0.878 -2.658 9.094 1 89.88 140 THR B CA 1
ATOM 3570 C C . THR B 1 140 ? -2.025 -2.527 10.086 1 89.88 140 THR B C 1
ATOM 3572 O O . THR B 1 140 ? -2.932 -1.713 9.898 1 89.88 140 THR B O 1
ATOM 3575 N N . SER B 1 141 ? -1.971 -3.293 11.148 1 94.12 141 SER B N 1
ATOM 3576 C CA . SER B 1 141 ? -3.055 -3.344 12.125 1 94.12 141 SER B CA 1
ATOM 3577 C C . SER B 1 141 ? -3.33 -1.965 12.711 1 94.12 141 SER B C 1
ATOM 3579 O O . SER B 1 141 ? -4.488 -1.577 12.883 1 94.12 141 SER B O 1
ATOM 3581 N N . ASP B 1 142 ? -2.307 -1.235 13.023 1 90.25 142 ASP B N 1
ATOM 3582 C CA . ASP B 1 142 ? -2.48 0.083 13.625 1 90.25 142 ASP B CA 1
ATOM 3583 C C . ASP B 1 142 ? -3.246 1.018 12.695 1 90.25 142 ASP B C 1
ATOM 3585 O O . ASP B 1 142 ? -4.164 1.716 13.125 1 90.25 142 ASP B O 1
ATOM 3589 N N . HIS B 1 143 ? -2.914 0.946 11.461 1 90.56 143 HIS B N 1
ATOM 3590 C CA . HIS B 1 143 ? -3.596 1.799 10.492 1 90.56 143 HIS B CA 1
ATOM 3591 C C . HIS B 1 143 ? -5.027 1.331 10.258 1 90.56 143 HIS B C 1
ATOM 3593 O O . HIS B 1 143 ? -5.926 2.15 10.047 1 90.56 143 HIS B O 1
ATOM 3599 N N . LEU B 1 144 ? -5.215 0.059 10.25 1 96 144 LEU B N 1
ATOM 3600 C CA . LEU B 1 144 ? -6.562 -0.478 10.102 1 96 144 LEU B CA 1
ATOM 3601 C C . LEU B 1 144 ? -7.469 0.009 11.227 1 96 144 LEU B C 1
ATOM 3603 O O . LEU B 1 144 ? -8.625 0.36 10.992 1 96 144 LEU B O 1
ATOM 3607 N N . MET B 1 145 ? -6.938 0.044 12.391 1 94.25 145 MET B N 1
ATOM 3608 C CA . MET B 1 145 ? -7.746 0.486 13.523 1 94.25 145 MET B CA 1
ATOM 3609 C C . MET B 1 145 ? -8.023 1.983 13.445 1 94.25 145 MET B C 1
ATOM 3611 O O . MET B 1 145 ? -9.086 2.443 13.852 1 94.25 145 MET B O 1
ATOM 3615 N N . GLU B 1 146 ? -7.07 2.742 12.961 1 90 146 GLU B N 1
ATOM 3616 C CA . GLU B 1 146 ? -7.328 4.152 12.68 1 90 146 GLU B CA 1
ATOM 3617 C C . GLU B 1 146 ? -8.484 4.32 11.703 1 90 146 GLU B C 1
ATOM 3619 O O . GLU B 1 146 ? -9.375 5.141 11.922 1 90 146 GLU B O 1
ATOM 3624 N N . MET B 1 147 ? -8.492 3.518 10.68 1 92.56 147 MET B N 1
ATOM 3625 C CA . MET B 1 147 ? -9.531 3.576 9.656 1 92.56 147 MET B CA 1
ATOM 3626 C C . MET B 1 147 ? -10.883 3.141 10.219 1 92.56 147 MET B C 1
ATOM 3628 O O . MET B 1 147 ? -11.922 3.701 9.859 1 92.56 147 MET B O 1
ATOM 3632 N N . LEU B 1 148 ? -10.891 2.166 11.094 1 93.25 148 LEU B N 1
ATOM 3633 C CA . LEU B 1 148 ? -12.117 1.78 11.789 1 93.25 148 LEU B CA 1
ATOM 3634 C C . LEU B 1 148 ? -12.664 2.943 12.609 1 93.25 148 LEU B C 1
ATOM 3636 O O . LEU B 1 148 ? -13.859 3.24 12.547 1 93.25 148 LEU B O 1
ATOM 3640 N N . SER B 1 149 ? -11.727 3.57 13.289 1 87.88 149 SER B N 1
ATOM 3641 C CA . SER B 1 149 ? -12.125 4.684 14.148 1 87.88 149 SER B CA 1
ATOM 3642 C C . SER B 1 149 ? -12.711 5.832 13.328 1 87.88 149 SER B C 1
ATOM 3644 O O . SER B 1 149 ? -13.633 6.516 13.773 1 87.88 149 SER B O 1
ATOM 3646 N N . GLU B 1 150 ? -12.188 6.008 12.148 1 84.19 150 GLU B N 1
ATOM 3647 C CA . GLU B 1 150 ? -12.602 7.09 11.258 1 84.19 150 GLU B CA 1
ATOM 3648 C C . GLU B 1 150 ? -13.812 6.688 10.43 1 84.19 150 GLU B C 1
ATOM 3650 O O . GLU B 1 150 ? -14.32 7.484 9.641 1 84.19 150 GLU B O 1
ATOM 3655 N N . HIS B 1 151 ? -14.25 5.461 10.547 1 88.38 151 HIS B N 1
ATOM 3656 C CA . HIS B 1 151 ? -15.414 4.918 9.844 1 88.38 151 HIS B CA 1
ATOM 3657 C C . HIS B 1 151 ? -15.172 4.855 8.344 1 88.38 151 HIS B C 1
ATOM 3659 O O . HIS B 1 151 ? -16.094 5.074 7.551 1 88.38 151 HIS B O 1
ATOM 3665 N N . THR B 1 152 ? -13.938 4.652 8.039 1 91 152 THR B N 1
ATOM 3666 C CA . THR B 1 152 ? -13.609 4.445 6.629 1 91 152 THR B CA 1
ATOM 3667 C C . THR B 1 152 ? -13.477 2.955 6.324 1 91 152 THR B C 1
ATOM 3669 O O . THR B 1 152 ? -13.273 2.568 5.172 1 91 152 THR B O 1
ATOM 3672 N N . LEU B 1 153 ? -13.625 2.113 7.379 1 94.44 153 LEU B N 1
ATOM 3673 C CA . LEU B 1 153 ? -13.758 0.665 7.277 1 94.44 153 LEU B CA 1
ATOM 3674 C C . LEU B 1 153 ? -14.969 0.175 8.07 1 94.44 153 LEU B C 1
ATOM 3676 O O . LEU B 1 153 ? -15.281 0.719 9.133 1 94.44 153 LEU B O 1
ATOM 3680 N N . ASP B 1 154 ? -15.57 -0.824 7.543 1 92.38 154 ASP B N 1
ATOM 3681 C CA . ASP B 1 154 ? -16.656 -1.467 8.273 1 92.38 154 ASP B CA 1
ATOM 3682 C C . ASP B 1 154 ? -16.125 -2.547 9.211 1 92.38 154 ASP B C 1
ATOM 3684 O O . ASP B 1 154 ? -16.719 -2.809 10.266 1 92.38 154 ASP B O 1
ATOM 3688 N N . LEU B 1 155 ? -15.086 -3.16 8.766 1 95.94 155 LEU B N 1
ATOM 3689 C CA . LEU B 1 155 ? -14.484 -4.305 9.445 1 95.94 155 LEU B CA 1
ATOM 3690 C C . LEU B 1 155 ? -13 -4.402 9.141 1 95.94 155 LEU B C 1
ATOM 3692 O O . LEU B 1 155 ? -12.555 -4.043 8.047 1 95.94 155 LEU B O 1
ATOM 3696 N N . ALA B 1 156 ? -12.281 -4.848 10.156 1 98.31 156 ALA B N 1
ATOM 3697 C CA . ALA B 1 156 ? -10.859 -5.074 9.922 1 98.31 156 ALA B CA 1
ATOM 3698 C C . ALA B 1 156 ? -10.422 -6.441 10.445 1 98.31 156 ALA B C 1
ATOM 3700 O O . ALA B 1 156 ? -10.977 -6.934 11.43 1 98.31 156 ALA B O 1
ATOM 3701 N N . ILE B 1 157 ? -9.539 -7.066 9.758 1 98.5 157 ILE B N 1
ATOM 3702 C CA . ILE B 1 157 ? -8.883 -8.289 10.219 1 98.5 157 ILE B CA 1
ATOM 3703 C C . ILE B 1 157 ? -7.414 -8 10.508 1 98.5 157 ILE B C 1
ATOM 3705 O O . ILE B 1 157 ? -6.629 -7.75 9.594 1 98.5 157 ILE B O 1
ATOM 3709 N N . GLY B 1 158 ? -7.062 -8.016 11.703 1 97 158 GLY B N 1
ATOM 3710 C CA . GLY B 1 158 ? -5.734 -7.688 12.203 1 97 158 GLY B CA 1
ATOM 3711 C C . GLY B 1 158 ? -5.531 -8.07 13.656 1 97 158 GLY B C 1
ATOM 3712 O O . GLY B 1 158 ? -5.98 -9.133 14.094 1 97 158 GLY B O 1
ATOM 3713 N N . ARG B 1 159 ? -4.738 -7.328 14.352 1 96.25 159 ARG B N 1
ATOM 3714 C CA . ARG B 1 159 ? -4.449 -7.621 15.75 1 96.25 159 ARG B CA 1
ATOM 3715 C C . ARG B 1 159 ? -4.164 -6.344 16.531 1 96.25 159 ARG B C 1
ATOM 3717 O O . ARG B 1 159 ? -3.865 -5.305 15.938 1 96.25 159 ARG B O 1
ATOM 3724 N N . PHE B 1 160 ? -4.316 -6.48 17.891 1 94.12 160 PHE B N 1
ATOM 3725 C CA . PHE B 1 160 ? -3.924 -5.359 18.734 1 94.12 160 PHE B CA 1
ATOM 3726 C C . PHE B 1 160 ? -2.412 -5.18 18.719 1 94.12 160 PHE B C 1
ATOM 3728 O O . PHE B 1 160 ? -1.662 -6.156 18.766 1 94.12 160 PHE B O 1
ATOM 3735 N N . THR B 1 161 ? -1.993 -3.941 18.594 1 87.94 161 THR B N 1
ATOM 3736 C CA . THR B 1 161 ? -0.572 -3.615 18.656 1 87.94 161 THR B CA 1
ATOM 3737 C C . THR B 1 161 ? -0.235 -2.898 19.953 1 87.94 161 THR B C 1
ATOM 3739 O O . THR B 1 161 ? 0.938 -2.723 20.281 1 87.94 161 THR B O 1
ATOM 3742 N N . ASP B 1 162 ? -1.271 -2.461 20.562 1 87.69 162 ASP B N 1
ATOM 3743 C CA . ASP B 1 162 ? -1.174 -1.804 21.875 1 87.69 162 ASP B CA 1
ATOM 3744 C C . ASP B 1 162 ? -2.314 -2.234 22.781 1 87.69 162 ASP B C 1
ATOM 3746 O O . ASP B 1 162 ? -3.455 -2.379 22.344 1 87.69 162 ASP B O 1
ATOM 3750 N N . VAL B 1 163 ? -2.059 -2.346 24.047 1 87 163 VAL B N 1
ATOM 3751 C CA . VAL B 1 163 ? -3.023 -2.863 25.016 1 87 163 VAL B CA 1
ATOM 3752 C C . VAL B 1 163 ? -4.188 -1.886 25.156 1 87 163 VAL B C 1
ATOM 3754 O O . VAL B 1 163 ? -5.312 -2.289 25.453 1 87 163 VAL B O 1
ATOM 3757 N N . THR B 1 164 ? -3.967 -0.648 24.938 1 89.12 164 THR B N 1
ATOM 3758 C CA . THR B 1 164 ? -4.992 0.371 25.125 1 89.12 164 THR B CA 1
ATOM 3759 C C . THR B 1 164 ? -6.066 0.268 24.047 1 89.12 164 THR B C 1
ATOM 3761 O O . THR B 1 164 ? -7.168 0.797 24.219 1 89.12 164 THR B O 1
ATOM 3764 N N . GLN B 1 165 ? -5.766 -0.429 23.031 1 92.19 165 GLN B N 1
ATOM 3765 C CA . GLN B 1 165 ? -6.68 -0.503 21.891 1 92.19 165 GLN B CA 1
ATOM 3766 C C . GLN B 1 165 ? -7.922 -1.314 22.234 1 92.19 165 GLN B C 1
ATOM 3768 O O . GLN B 1 165 ? -8.984 -1.126 21.641 1 92.19 165 GLN B O 1
ATOM 3773 N N . SER B 1 166 ? -7.836 -2.188 23.234 1 93.31 166 SER B N 1
ATOM 3774 C CA . SER B 1 166 ? -8.969 -3.01 23.656 1 93.31 166 SER B CA 1
ATOM 3775 C C . SER B 1 166 ? -10.07 -2.156 24.266 1 93.31 166 SER B C 1
ATOM 3777 O O . SER B 1 166 ? -11.203 -2.623 24.438 1 93.31 166 SER B O 1
ATOM 3779 N N . GLN B 1 167 ? -9.734 -0.943 24.578 1 91.62 167 GLN B N 1
ATOM 3780 C CA . GLN B 1 167 ? -10.719 -0.016 25.125 1 91.62 167 GLN B CA 1
ATOM 3781 C C . GLN B 1 167 ? -11.656 0.492 24.031 1 91.62 167 GLN B C 1
ATOM 3783 O O . GLN B 1 167 ? -12.781 0.91 24.312 1 91.62 167 GLN B O 1
ATOM 3788 N N . PHE B 1 168 ? -11.203 0.372 22.828 1 92.44 168 PHE B N 1
ATOM 3789 C CA . PHE B 1 168 ? -11.93 1.042 21.766 1 92.44 168 PHE B CA 1
ATOM 3790 C C . PHE B 1 168 ? -12.43 0.033 20.734 1 92.44 168 PHE B C 1
ATOM 3792 O O . PHE B 1 168 ? -13.359 0.323 19.969 1 92.44 168 PHE B O 1
ATOM 3799 N N . PHE B 1 169 ? -11.789 -1.112 20.75 1 96.75 169 PHE B N 1
ATOM 3800 C CA . PHE B 1 169 ? -12.117 -2.109 19.75 1 96.75 169 PHE B CA 1
ATOM 3801 C C . PHE B 1 169 ? -12.352 -3.475 20.391 1 96.75 169 PHE B C 1
ATOM 3803 O O . PHE B 1 169 ? -11.766 -3.783 21.422 1 96.75 169 PHE B O 1
ATOM 3810 N N . ASP B 1 170 ? -13.172 -4.297 19.828 1 96.75 170 ASP B N 1
ATOM 3811 C CA . ASP B 1 170 ? -13.32 -5.711 20.172 1 96.75 170 ASP B CA 1
ATOM 3812 C C . ASP B 1 170 ? -12.492 -6.59 19.234 1 96.75 170 ASP B C 1
ATOM 3814 O O . ASP B 1 170 ? -12.273 -6.238 18.078 1 96.75 170 ASP B O 1
ATOM 3818 N N . PHE B 1 171 ? -12.055 -7.605 19.719 1 97.31 171 PHE B N 1
ATOM 3819 C CA . PHE B 1 171 ? -11.195 -8.539 19 1 97.31 171 PHE B CA 1
ATOM 3820 C C . PHE B 1 171 ? -11.727 -9.961 19.109 1 97.31 171 PHE B C 1
ATOM 3822 O O . PHE B 1 171 ? -12.023 -10.438 20.203 1 97.31 171 PHE B O 1
ATOM 3829 N N . GLN B 1 172 ? -11.945 -10.641 18.016 1 97.12 172 GLN B N 1
ATOM 3830 C CA . GLN B 1 172 ? -12.289 -12.055 17.938 1 97.12 172 GLN B CA 1
ATOM 3831 C C . GLN B 1 172 ? -11.25 -12.836 17.141 1 97.12 172 GLN B C 1
ATOM 3833 O O . GLN B 1 172 ? -11.109 -12.648 15.938 1 97.12 172 GLN B O 1
ATOM 3838 N N . PRO B 1 173 ? -10.57 -13.758 17.766 1 96.5 173 PRO B N 1
ATOM 3839 C CA . PRO B 1 173 ? -9.461 -14.445 17.109 1 96.5 173 PRO B CA 1
ATOM 3840 C C . PRO B 1 173 ? -9.922 -15.344 15.961 1 96.5 173 PRO B C 1
ATOM 3842 O O . PRO B 1 173 ? -10.969 -15.992 16.062 1 96.5 173 PRO B O 1
ATOM 3845 N N . LEU B 1 174 ? -9.188 -15.305 14.836 1 96.75 174 LEU B N 1
ATOM 3846 C CA . LEU B 1 174 ? -9.391 -16.219 13.727 1 96.75 174 LEU B CA 1
ATOM 3847 C C . LEU B 1 174 ? -8.344 -17.328 13.734 1 96.75 174 LEU B C 1
ATOM 3849 O O . LEU B 1 174 ? -8.609 -18.453 13.281 1 96.75 174 LEU B O 1
ATOM 3853 N N . GLY B 1 175 ? -7.137 -17.078 14.156 1 93.56 175 GLY B N 1
ATOM 3854 C CA . GLY B 1 175 ? -6.07 -18.078 14.211 1 93.56 175 GLY B CA 1
ATOM 3855 C C . GLY B 1 175 ? -4.684 -17.453 14.219 1 93.56 175 GLY B C 1
ATOM 3856 O O . GLY B 1 175 ? -4.543 -16.234 14.203 1 93.56 175 GLY B O 1
ATOM 3857 N N . PRO B 1 176 ? -3.715 -18.312 14.375 1 93.88 176 PRO B N 1
ATOM 3858 C CA . PRO B 1 176 ? -2.33 -17.844 14.375 1 93.88 176 PRO B CA 1
ATOM 3859 C C . PRO B 1 176 ? -1.838 -17.453 12.984 1 93.88 176 PRO B C 1
ATOM 3861 O O . PRO B 1 176 ? -2.416 -17.875 11.977 1 93.88 176 PRO B O 1
ATOM 3864 N N . GLU B 1 177 ? -0.875 -16.594 12.93 1 92.88 177 GLU B N 1
ATOM 3865 C CA . GLU B 1 177 ? -0.14 -16.25 11.711 1 92.88 177 GLU B CA 1
ATOM 3866 C C . GLU B 1 177 ? 1.295 -16.781 11.773 1 92.88 177 GLU B C 1
ATOM 3868 O O . GLU B 1 177 ? 2.203 -16.047 12.188 1 92.88 177 GLU B O 1
ATOM 3873 N N . PRO B 1 178 ? 1.455 -18.016 11.352 1 93.25 178 PRO B N 1
ATOM 3874 C CA . PRO B 1 178 ? 2.824 -18.547 11.375 1 93.25 178 PRO B CA 1
ATOM 3875 C C . PRO B 1 178 ? 3.725 -17.891 10.336 1 93.25 178 PRO B C 1
ATOM 3877 O O . PRO B 1 178 ? 3.252 -17.5 9.258 1 93.25 178 PRO B O 1
ATOM 3880 N N . PHE B 1 179 ? 4.973 -17.797 10.711 1 94.06 179 PHE B N 1
ATOM 3881 C CA . PHE B 1 179 ? 5.996 -17.312 9.789 1 94.06 179 PHE B CA 1
ATOM 3882 C C . PHE B 1 179 ? 6.875 -18.469 9.32 1 94.06 179 PHE B C 1
ATOM 3884 O O . PHE B 1 179 ? 6.965 -19.5 9.984 1 94.06 179 PHE B O 1
ATOM 3891 N N . CYS B 1 180 ? 7.477 -18.25 8.195 1 94.56 180 CYS B N 1
ATOM 3892 C CA . CYS B 1 180 ? 8.367 -19.266 7.652 1 94.56 180 CYS B CA 1
ATOM 3893 C C . CYS B 1 180 ? 9.586 -18.641 6.988 1 94.56 180 CYS B C 1
ATOM 3895 O O . CYS B 1 180 ? 9.594 -17.438 6.723 1 94.56 180 CYS B O 1
ATOM 3897 N N . ILE B 1 181 ? 10.562 -19.406 6.895 1 95.75 181 ILE B N 1
ATOM 3898 C CA . ILE B 1 181 ? 11.742 -19.078 6.102 1 95.75 181 ILE B CA 1
ATOM 3899 C C . ILE B 1 181 ? 11.727 -19.891 4.812 1 95.75 181 ILE B C 1
ATOM 3901 O O . ILE B 1 181 ? 11.578 -21.125 4.844 1 95.75 181 ILE B O 1
ATOM 3905 N N . VAL B 1 182 ? 11.914 -19.234 3.666 1 96.94 182 VAL B N 1
ATOM 3906 C CA . VAL B 1 182 ? 11.75 -19.922 2.391 1 96.94 182 VAL B CA 1
ATOM 3907 C C . VAL B 1 182 ? 12.922 -19.594 1.473 1 96.94 182 VAL B C 1
ATOM 3909 O O . VAL B 1 182 ? 13.547 -18.547 1.603 1 96.94 182 VAL B O 1
ATOM 3912 N N . VAL B 1 183 ? 13.195 -20.5 0.616 1 97.75 183 VAL B N 1
ATOM 3913 C CA . VAL B 1 183 ? 14.133 -20.328 -0.49 1 97.75 183 VAL B CA 1
ATOM 3914 C C . VAL B 1 183 ? 13.547 -20.953 -1.759 1 97.75 183 VAL B C 1
ATOM 3916 O O . VAL B 1 183 ? 12.562 -21.688 -1.7 1 97.75 183 VAL B O 1
ATOM 3919 N N . ASN B 1 184 ? 14.055 -20.5 -2.918 1 97.5 184 ASN B N 1
ATOM 3920 C CA . ASN B 1 184 ? 13.578 -21.156 -4.133 1 97.5 184 ASN B CA 1
ATOM 3921 C C . ASN B 1 184 ? 14.258 -22.516 -4.344 1 97.5 184 ASN B C 1
ATOM 3923 O O . ASN B 1 184 ? 15.141 -22.891 -3.57 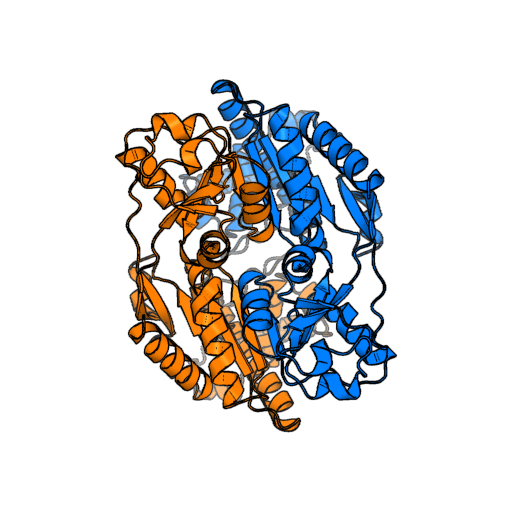1 97.5 184 ASN B O 1
ATOM 3927 N N . ASN B 1 185 ? 13.883 -23.25 -5.328 1 93.94 185 ASN B N 1
ATOM 3928 C CA . ASN B 1 185 ? 14.328 -24.625 -5.574 1 93.94 185 ASN B CA 1
ATOM 3929 C C . ASN B 1 185 ? 15.789 -24.672 -6.012 1 93.94 185 ASN B C 1
ATOM 3931 O O . ASN B 1 185 ? 16.438 -25.719 -5.93 1 93.94 185 ASN B O 1
ATOM 3935 N N . ALA B 1 186 ? 16.297 -23.562 -6.449 1 93.75 186 ALA B N 1
ATOM 3936 C CA . ALA B 1 186 ? 17.688 -23.516 -6.93 1 93.75 186 ALA B CA 1
ATOM 3937 C C . ALA B 1 186 ? 18.656 -23.234 -5.785 1 93.75 186 ALA B C 1
ATOM 3939 O O . ALA B 1 186 ? 19.859 -23.422 -5.93 1 93.75 186 ALA B O 1
ATOM 3940 N N . HIS B 1 187 ? 18.125 -22.797 -4.688 1 95.69 187 HIS B N 1
ATOM 3941 C CA . HIS B 1 187 ? 18.969 -22.484 -3.539 1 95.69 187 HIS B CA 1
ATOM 3942 C C . HIS B 1 187 ? 19.625 -23.75 -2.986 1 95.69 187 HIS B C 1
ATOM 3944 O O . HIS B 1 187 ? 19 -24.797 -2.902 1 95.69 187 HIS B O 1
ATOM 3950 N N . PRO B 1 188 ? 20.828 -23.672 -2.521 1 94.12 188 PRO B N 1
ATOM 3951 C CA . PRO B 1 188 ? 21.531 -24.859 -2.004 1 94.12 188 PRO B CA 1
ATOM 3952 C C . PRO B 1 188 ? 20.844 -25.469 -0.797 1 94.12 188 PRO B C 1
ATOM 3954 O O . PRO B 1 188 ? 20.938 -26.688 -0.58 1 94.12 188 PRO B O 1
ATOM 3957 N N . CYS B 1 189 ? 20.172 -24.734 -0.092 1 94.44 189 CYS B N 1
ATOM 3958 C CA . CYS B 1 189 ? 19.5 -25.234 1.105 1 94.44 189 CYS B CA 1
ATOM 3959 C C . CYS B 1 189 ? 18.156 -25.859 0.761 1 94.44 189 CYS B C 1
ATOM 3961 O O . CYS B 1 189 ? 17.5 -26.453 1.621 1 94.44 189 CYS B O 1
ATOM 3963 N N . ALA B 1 190 ? 17.719 -25.734 -0.472 1 93.62 190 ALA B N 1
ATOM 3964 C CA . ALA B 1 190 ? 16.391 -26.203 -0.847 1 93.62 190 ALA B CA 1
ATOM 3965 C C . ALA B 1 190 ? 16.281 -27.719 -0.68 1 93.62 190 ALA B C 1
ATOM 3967 O O . ALA B 1 190 ? 15.188 -28.25 -0.455 1 93.62 190 ALA B O 1
ATOM 3968 N N . GLN B 1 191 ? 17.391 -28.391 -0.72 1 89.62 191 GLN B N 1
ATOM 3969 C CA . GLN B 1 191 ? 17.391 -29.844 -0.654 1 89.62 191 GLN B CA 1
ATOM 3970 C C . GLN B 1 191 ? 17.578 -30.328 0.78 1 89.62 191 GLN B C 1
ATOM 3972 O O . GLN B 1 191 ? 17.547 -31.531 1.042 1 89.62 191 GLN B O 1
ATOM 3977 N N . LYS B 1 192 ? 17.656 -29.344 1.638 1 89.5 192 LYS B N 1
ATOM 3978 C CA . LYS B 1 192 ? 17.812 -29.672 3.053 1 89.5 192 LYS B CA 1
ATOM 3979 C C . LYS B 1 192 ? 16.516 -29.438 3.818 1 89.5 192 LYS B C 1
ATOM 3981 O O . LYS B 1 192 ? 15.742 -28.547 3.465 1 89.5 192 LYS B O 1
ATOM 3986 N N . LYS B 1 193 ? 16.297 -30.25 4.766 1 85.31 193 LYS B N 1
ATOM 3987 C CA . LYS B 1 193 ? 15.156 -29.984 5.641 1 85.31 193 LYS B CA 1
ATOM 3988 C C . LYS B 1 193 ? 15.508 -28.938 6.691 1 85.31 193 LYS B C 1
ATOM 3990 O O . LYS B 1 193 ? 14.703 -28.047 6.996 1 85.31 193 LYS B O 1
ATOM 3995 N N . PHE B 1 194 ? 16.75 -29.031 7.191 1 92.81 194 PHE B N 1
ATOM 3996 C CA . PHE B 1 194 ? 17.234 -28.125 8.211 1 92.81 194 PHE B CA 1
ATOM 3997 C C . PHE B 1 194 ? 18.469 -27.359 7.715 1 92.81 194 PHE B C 1
ATOM 3999 O O . PHE B 1 194 ? 19.344 -27.953 7.082 1 92.81 194 PHE B O 1
ATOM 4006 N N . CYS B 1 195 ? 18.438 -26.047 7.855 1 94.06 195 CYS B N 1
ATOM 4007 C CA . CYS B 1 195 ? 19.578 -25.188 7.562 1 94.06 195 CYS B CA 1
ATOM 4008 C C . CYS B 1 195 ? 19.922 -24.297 8.758 1 94.06 195 CYS B C 1
ATOM 4010 O O . CYS B 1 195 ? 19.031 -23.75 9.406 1 94.06 195 CYS B O 1
ATOM 4012 N N . THR B 1 196 ? 21.203 -24.172 9.031 1 93 196 THR B N 1
ATOM 4013 C CA . THR B 1 196 ? 21.609 -23.328 10.141 1 93 196 THR B CA 1
ATOM 4014 C C . THR B 1 196 ? 21.516 -21.844 9.758 1 93 196 THR B C 1
ATOM 4016 O O . THR B 1 196 ? 21.578 -21.5 8.578 1 93 196 THR B O 1
ATOM 4019 N N . LEU B 1 197 ? 21.406 -21.062 10.742 1 92.69 197 LEU B N 1
ATOM 4020 C CA . LEU B 1 197 ? 21.375 -19.625 10.5 1 92.69 197 LEU B CA 1
ATOM 4021 C C . LEU B 1 197 ? 22.688 -19.125 9.922 1 92.69 197 LEU B C 1
ATOM 4023 O O . LEU B 1 197 ? 22.719 -18.203 9.109 1 92.69 197 LEU B O 1
ATOM 4027 N N . GLU B 1 198 ? 23.734 -19.766 10.344 1 91.12 198 GLU B N 1
ATOM 4028 C CA . GLU B 1 198 ? 25.047 -19.406 9.836 1 91.12 198 GLU B CA 1
ATOM 4029 C C . GLU B 1 198 ? 25.141 -19.609 8.328 1 91.12 198 GLU B C 1
ATOM 4031 O O . GLU B 1 198 ? 25.719 -18.797 7.613 1 91.12 198 GLU B O 1
ATOM 4036 N N . GLU B 1 199 ? 24.562 -20.703 7.875 1 92.5 199 GLU B N 1
ATOM 4037 C CA . GLU B 1 199 ? 24.531 -20.969 6.441 1 92.5 199 GLU B CA 1
ATOM 4038 C C . GLU B 1 199 ? 23.656 -19.969 5.707 1 92.5 199 GLU B C 1
ATOM 4040 O O . GLU B 1 199 ? 24.016 -19.469 4.645 1 92.5 199 GLU B O 1
ATOM 4045 N N . LEU B 1 200 ? 22.531 -19.641 6.305 1 94 200 LEU B N 1
ATOM 4046 C CA . LEU B 1 200 ? 21.547 -18.797 5.648 1 94 200 LEU B CA 1
ATOM 4047 C C . LEU B 1 200 ? 22 -17.344 5.598 1 94 200 LEU B C 1
ATOM 4049 O O . LEU B 1 200 ? 21.688 -16.625 4.648 1 94 200 LEU B O 1
ATOM 4053 N N . LEU B 1 201 ? 22.766 -16.938 6.562 1 92.44 201 LEU B N 1
ATOM 4054 C CA . LEU B 1 201 ? 23.188 -15.547 6.664 1 92.44 201 LEU B CA 1
ATOM 4055 C C . LEU B 1 201 ? 24.266 -15.227 5.645 1 92.44 201 LEU B C 1
ATOM 4057 O O . LEU B 1 201 ? 24.609 -14.055 5.438 1 92.44 201 LEU B O 1
ATOM 4061 N N . LYS B 1 202 ? 24.75 -16.25 4.906 1 91.56 202 LYS B N 1
ATOM 4062 C CA . LYS B 1 202 ? 25.703 -16.047 3.824 1 91.56 202 LYS B CA 1
ATOM 4063 C C . LYS B 1 202 ? 25 -15.609 2.541 1 91.56 202 LYS B C 1
ATOM 4065 O O . LYS B 1 202 ? 25.656 -15.18 1.587 1 91.56 202 LYS B O 1
ATOM 4070 N N . TRP B 1 203 ? 23.719 -15.664 2.549 1 93.94 203 TRP B N 1
ATOM 4071 C CA . TRP B 1 203 ? 22.906 -15.359 1.373 1 93.94 203 TRP B CA 1
ATOM 4072 C C . TRP B 1 203 ? 22.141 -14.055 1.564 1 93.94 203 TRP B C 1
ATOM 4074 O O . TRP B 1 203 ? 21.969 -13.586 2.693 1 93.94 203 TRP B O 1
ATOM 4084 N N . PRO B 1 204 ? 21.672 -13.43 0.42 1 95.38 204 PRO B N 1
ATOM 4085 C CA . PRO B 1 204 ? 20.812 -12.25 0.562 1 95.38 204 PRO B CA 1
ATOM 4086 C C . PRO B 1 204 ? 19.438 -12.594 1.12 1 95.38 204 PRO B C 1
ATOM 4088 O O . PRO B 1 204 ? 18.906 -13.68 0.853 1 95.38 204 PRO B O 1
ATOM 4091 N N . TRP B 1 205 ? 18.922 -11.633 1.853 1 96.5 205 TRP B N 1
ATOM 4092 C CA . TRP B 1 205 ? 17.609 -11.805 2.459 1 96.5 205 TRP B CA 1
ATOM 4093 C C . TRP B 1 205 ? 16.609 -10.805 1.89 1 96.5 205 TRP B C 1
ATOM 4095 O O . TRP B 1 205 ? 16.953 -9.656 1.63 1 96.5 205 TRP B O 1
ATOM 4105 N N . VAL B 1 206 ? 15.461 -11.266 1.603 1 97.56 206 VAL B N 1
ATOM 4106 C CA . VAL B 1 206 ? 14.328 -10.391 1.338 1 97.56 206 VAL B CA 1
ATOM 4107 C C . VAL B 1 206 ? 13.492 -10.227 2.605 1 97.56 206 VAL B C 1
ATOM 4109 O O . VAL B 1 206 ? 12.961 -11.203 3.137 1 97.56 206 VAL B O 1
ATOM 4112 N N . LEU B 1 207 ? 13.422 -9.008 3.096 1 96.38 207 LEU B N 1
ATOM 4113 C CA . LEU B 1 207 ? 12.781 -8.727 4.375 1 96.38 207 LEU B CA 1
ATOM 4114 C C . LEU B 1 207 ? 11.789 -7.57 4.238 1 96.38 207 LEU B C 1
ATOM 4116 O O . LEU B 1 207 ? 11.75 -6.895 3.209 1 96.38 207 LEU B O 1
ATOM 4120 N N . TYR B 1 208 ? 10.992 -7.445 5.238 1 93.88 208 TYR B N 1
ATOM 4121 C CA . TYR B 1 208 ? 10.156 -6.254 5.34 1 93.88 208 TYR B CA 1
ATOM 4122 C C . TYR B 1 208 ? 10.984 -5.047 5.77 1 93.88 208 TYR B C 1
ATOM 4124 O O . TYR B 1 208 ? 12.016 -5.195 6.422 1 93.88 208 TYR B O 1
ATOM 4132 N N . PRO B 1 209 ? 10.508 -3.879 5.41 1 92.19 209 PRO B N 1
ATOM 4133 C CA . PRO B 1 209 ? 11.297 -2.682 5.715 1 92.19 209 PRO B CA 1
ATOM 4134 C C . PRO B 1 209 ? 11.406 -2.414 7.211 1 92.19 209 PRO B C 1
ATOM 4136 O O . PRO B 1 209 ? 10.484 -2.729 7.969 1 92.19 209 PRO B O 1
ATOM 4139 N N . LYS B 1 210 ? 12.484 -1.781 7.59 1 86 210 LYS B N 1
ATOM 4140 C CA . LYS B 1 210 ? 12.656 -1.337 8.969 1 86 210 LYS B CA 1
ATOM 4141 C C . LYS B 1 210 ? 11.516 -0.422 9.398 1 86 210 LYS B C 1
ATOM 4143 O O . LYS B 1 210 ? 11.016 0.375 8.602 1 86 210 LYS B O 1
ATOM 4148 N N . GLY B 1 211 ? 11.133 -0.556 10.641 1 81.31 211 GLY B N 1
ATOM 4149 C CA . GLY B 1 211 ? 10.07 0.282 11.172 1 81.31 211 GLY B CA 1
ATOM 4150 C C . GLY B 1 211 ? 8.703 -0.382 11.125 1 81.31 211 GLY B C 1
ATOM 4151 O O . GLY B 1 211 ? 7.773 0.055 11.797 1 81.31 211 GLY B O 1
ATOM 4152 N N . THR B 1 212 ? 8.594 -1.378 10.305 1 84.31 212 THR B N 1
ATOM 4153 C CA . THR B 1 212 ? 7.336 -2.115 10.32 1 84.31 212 THR B CA 1
ATOM 4154 C C . THR B 1 212 ? 7.262 -3.039 11.531 1 84.31 212 THR B C 1
ATOM 4156 O O . THR B 1 212 ? 8.289 -3.537 12 1 84.31 212 THR B O 1
ATOM 4159 N N . PRO B 1 213 ? 6.027 -3.27 12.031 1 84.25 213 PRO B N 1
ATOM 4160 C CA . PRO B 1 213 ? 5.895 -4.148 13.195 1 84.25 213 PRO B CA 1
ATOM 4161 C C . PRO B 1 213 ? 6.473 -5.543 12.945 1 84.25 213 PRO B C 1
ATOM 4163 O O . PRO B 1 213 ? 7.129 -6.105 13.828 1 84.25 213 PRO B O 1
ATOM 4166 N N . ILE B 1 214 ? 6.328 -6.082 11.805 1 88 214 ILE B N 1
ATOM 4167 C CA . ILE B 1 214 ? 6.812 -7.422 11.508 1 88 214 ILE B CA 1
ATOM 4168 C C . ILE B 1 214 ? 8.336 -7.418 11.453 1 88 214 ILE B C 1
ATOM 4170 O O . ILE B 1 214 ? 8.984 -8.383 11.883 1 88 214 ILE B O 1
ATOM 4174 N N . ARG B 1 215 ? 8.922 -6.391 10.906 1 91.06 215 ARG B N 1
ATOM 4175 C CA . ARG B 1 215 ? 10.375 -6.281 10.883 1 91.06 215 ARG B CA 1
ATOM 4176 C C . ARG B 1 215 ? 10.945 -6.25 12.297 1 91.06 215 ARG B C 1
ATOM 4178 O O . ARG B 1 215 ? 11.969 -6.879 12.578 1 91.06 215 ARG B O 1
ATOM 4185 N N . GLU B 1 216 ? 10.242 -5.547 13.172 1 88.88 216 GLU B N 1
ATOM 4186 C CA . GLU B 1 216 ? 10.672 -5.492 14.57 1 88.88 216 GLU B CA 1
ATOM 4187 C C . GLU B 1 216 ? 10.656 -6.879 15.211 1 88.88 216 GLU B C 1
ATOM 4189 O O . GLU B 1 216 ? 11.578 -7.238 15.938 1 88.88 216 GLU B O 1
ATOM 4194 N N . ARG B 1 217 ? 9.688 -7.605 14.953 1 89.88 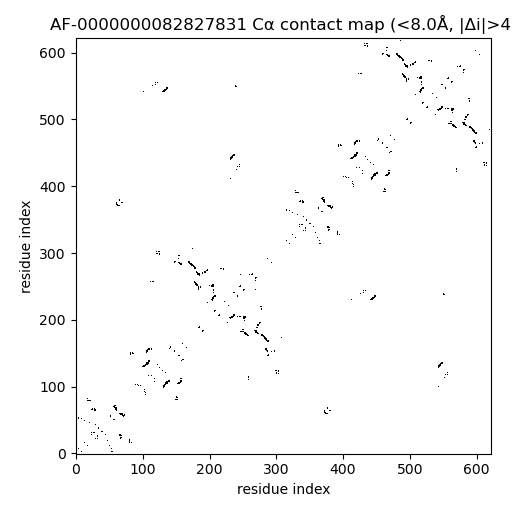217 ARG B N 1
ATOM 4195 C CA . ARG B 1 217 ? 9.594 -8.961 15.484 1 89.88 217 ARG B CA 1
ATOM 4196 C C . ARG B 1 217 ? 10.695 -9.844 14.922 1 89.88 217 ARG B C 1
ATOM 4198 O O . ARG B 1 217 ? 11.266 -10.672 15.641 1 89.88 217 ARG B O 1
ATOM 4205 N N . MET B 1 218 ? 11.016 -9.648 13.672 1 92.56 218 MET B N 1
ATOM 4206 C CA . MET B 1 218 ? 12.078 -10.414 13.031 1 92.56 218 MET B CA 1
ATOM 4207 C C . MET B 1 218 ? 13.43 -10.102 13.664 1 92.56 218 MET B C 1
ATOM 4209 O O . MET B 1 218 ? 14.211 -11.008 13.953 1 92.56 218 MET B O 1
ATOM 4213 N N . GLU B 1 219 ? 13.625 -8.844 13.852 1 92.44 219 GLU B N 1
ATOM 4214 C CA . GLU B 1 219 ? 14.875 -8.422 14.469 1 92.44 219 GLU B CA 1
ATOM 4215 C C . GLU B 1 219 ? 15 -8.977 15.891 1 92.44 219 GLU B C 1
ATOM 4217 O O . GLU B 1 219 ? 16.094 -9.367 16.312 1 92.44 219 GLU B O 1
ATOM 4222 N N . GLY B 1 220 ? 13.875 -8.992 16.609 1 92.12 220 GLY B N 1
ATOM 4223 C CA . GLY B 1 220 ? 13.867 -9.641 17.906 1 92.12 220 GLY B CA 1
ATOM 4224 C C . GLY B 1 220 ? 14.234 -11.109 17.859 1 92.12 220 GLY B C 1
ATOM 4225 O O . GLY B 1 220 ? 14.945 -11.609 18.719 1 92.12 220 GLY B O 1
ATOM 4226 N N . ALA B 1 221 ? 13.766 -11.789 16.859 1 92.75 221 ALA B N 1
ATOM 4227 C CA . ALA B 1 221 ? 14.078 -13.203 16.688 1 92.75 221 ALA B CA 1
ATOM 4228 C C . ALA B 1 221 ? 15.555 -13.406 16.391 1 92.75 221 ALA B C 1
ATOM 4230 O O . ALA B 1 221 ? 16.172 -14.336 16.922 1 92.75 221 ALA B O 1
ATOM 4231 N N . PHE B 1 222 ? 16.172 -12.578 15.547 1 93.44 222 PHE B N 1
ATOM 4232 C CA . PHE B 1 222 ? 17.594 -12.641 15.266 1 93.44 222 PHE B CA 1
ATOM 4233 C C . PHE B 1 222 ? 18.406 -12.43 16.531 1 93.44 222 PHE B C 1
ATOM 4235 O O . PHE B 1 222 ? 19.391 -13.141 16.781 1 93.44 222 PHE B O 1
ATOM 4242 N N . ALA B 1 223 ? 17.922 -11.461 17.297 1 92.25 223 ALA B N 1
ATOM 4243 C CA . ALA B 1 223 ? 18.609 -11.164 18.547 1 92.25 223 ALA B CA 1
ATOM 4244 C C . ALA B 1 223 ? 18.562 -12.352 19.5 1 92.25 223 ALA B C 1
ATOM 4246 O O . ALA B 1 223 ? 19.578 -12.711 20.109 1 92.25 223 ALA B O 1
ATOM 4247 N N . ARG B 1 224 ? 17.438 -12.977 19.656 1 92.31 224 ARG B N 1
ATOM 4248 C CA . ARG B 1 224 ? 17.281 -14.133 20.531 1 92.31 224 ARG B CA 1
ATOM 4249 C C . ARG B 1 224 ? 18.141 -15.305 20.078 1 92.31 224 ARG B C 1
ATOM 4251 O O . ARG B 1 224 ? 18.641 -16.078 20.891 1 92.31 224 ARG B O 1
ATOM 4258 N N . ALA B 1 225 ? 18.297 -15.367 18.781 1 92.06 225 ALA B N 1
ATOM 4259 C CA . ALA B 1 225 ? 19.109 -16.422 18.203 1 92.06 225 ALA B CA 1
ATOM 4260 C C . ALA B 1 225 ? 20.594 -16.062 18.266 1 92.06 225 ALA B C 1
ATOM 4262 O O . ALA B 1 225 ? 21.453 -16.844 17.844 1 92.06 225 ALA B O 1
ATOM 4263 N N . LYS B 1 226 ? 20.906 -14.836 18.688 1 91.25 226 LYS B N 1
ATOM 4264 C CA . LYS B 1 226 ? 22.266 -14.328 18.891 1 91.25 226 LYS B CA 1
ATOM 4265 C C . LYS B 1 226 ? 23.016 -14.227 17.562 1 91.25 226 LYS B C 1
ATOM 4267 O O . LYS B 1 226 ? 24.188 -14.602 17.469 1 91.25 226 LYS B O 1
ATOM 4272 N N . VAL B 1 227 ? 22.281 -13.844 16.562 1 89.44 227 VAL B N 1
ATOM 4273 C CA . VAL B 1 227 ? 22.906 -13.578 15.266 1 89.44 227 VAL B CA 1
ATOM 4274 C C . VAL B 1 227 ? 22.594 -12.141 14.836 1 89.44 227 VAL B C 1
ATOM 4276 O O . VAL B 1 227 ? 21.625 -11.547 15.289 1 89.44 227 VAL B O 1
ATOM 4279 N N . LYS B 1 228 ? 23.469 -11.656 14.008 1 86 228 LYS B N 1
ATOM 4280 C CA . LYS B 1 228 ? 23.266 -10.305 13.492 1 86 228 LYS B CA 1
ATOM 4281 C C . LYS B 1 228 ? 22.172 -10.281 12.422 1 86 228 LYS B C 1
ATOM 4283 O O . LYS B 1 228 ? 21.969 -11.273 11.719 1 86 228 LYS B O 1
ATOM 4288 N N . ILE B 1 229 ? 21.578 -9.164 12.305 1 86.19 229 ILE B N 1
ATOM 4289 C CA . ILE B 1 229 ? 20.625 -8.945 11.219 1 86.19 229 ILE B CA 1
ATOM 4290 C C . ILE B 1 229 ? 21.359 -8.922 9.883 1 86.19 229 ILE B C 1
ATOM 4292 O O . ILE B 1 229 ? 22.422 -8.305 9.758 1 86.19 229 ILE B O 1
ATOM 4296 N N . PRO B 1 230 ? 20.828 -9.617 8.93 1 88.81 230 PRO B N 1
ATOM 4297 C CA . PRO B 1 230 ? 21.516 -9.633 7.637 1 88.81 230 PRO B CA 1
ATOM 4298 C C . PRO B 1 230 ? 21.703 -8.227 7.062 1 88.81 230 PRO B C 1
ATOM 4300 O O . PRO B 1 230 ? 20.812 -7.391 7.152 1 88.81 230 PRO B O 1
ATOM 4303 N N . LEU B 1 231 ? 22.844 -8.016 6.438 1 81.81 231 LEU B N 1
ATOM 4304 C CA . LEU B 1 231 ? 23.156 -6.738 5.801 1 81.81 231 LEU B CA 1
ATOM 4305 C C . LEU B 1 231 ? 22.844 -6.785 4.309 1 81.81 231 LEU B C 1
ATOM 4307 O O . LEU B 1 231 ? 22.516 -5.758 3.707 1 81.81 231 LEU B O 1
ATOM 4311 N N . ASN B 1 232 ? 22.953 -7.914 3.771 1 91.12 232 ASN B N 1
ATOM 4312 C CA . ASN B 1 232 ? 22.641 -8.133 2.363 1 91.12 232 ASN B CA 1
ATOM 4313 C C . ASN B 1 232 ? 21.141 -8.367 2.154 1 91.12 232 ASN B C 1
ATOM 4315 O O . ASN B 1 232 ? 20.688 -9.516 2.135 1 91.12 232 ASN B O 1
ATOM 4319 N N . THR B 1 233 ? 20.391 -7.152 2.037 1 94.38 233 THR B N 1
ATOM 4320 C CA . THR B 1 233 ? 18.938 -7.301 2.104 1 94.38 233 THR B CA 1
ATOM 4321 C C . THR B 1 233 ? 18.266 -6.543 0.965 1 94.38 233 THR B C 1
ATOM 4323 O O . THR B 1 233 ? 18.828 -5.582 0.433 1 94.38 233 THR B O 1
ATOM 4326 N N . VAL B 1 234 ? 17.203 -7.023 0.526 1 96.75 234 VAL B N 1
ATOM 4327 C CA . VAL B 1 234 ? 16.156 -6.301 -0.183 1 96.75 234 VAL B CA 1
ATOM 4328 C C . VAL B 1 234 ? 14.93 -6.152 0.718 1 96.75 234 VAL B C 1
ATOM 4330 O O . VAL B 1 234 ? 14.398 -7.145 1.229 1 96.75 234 VAL B O 1
ATOM 4333 N N . ASN B 1 235 ? 14.516 -4.953 0.928 1 96.38 235 ASN B N 1
ATOM 4334 C CA . ASN B 1 235 ? 13.414 -4.668 1.842 1 96.38 235 ASN B CA 1
ATOM 4335 C C . ASN B 1 235 ? 12.195 -4.129 1.1 1 96.38 235 ASN B C 1
ATOM 4337 O O . ASN B 1 235 ? 12.297 -3.137 0.374 1 96.38 235 ASN B O 1
ATOM 4341 N N . THR B 1 236 ? 11.055 -4.797 1.29 1 96.44 236 THR B N 1
ATOM 4342 C CA . THR B 1 236 ? 9.875 -4.34 0.556 1 96.44 236 THR B CA 1
ATOM 4343 C C . THR B 1 236 ? 8.602 -4.875 1.196 1 96.44 236 THR B C 1
ATOM 4345 O O . THR B 1 236 ? 8.609 -5.938 1.823 1 96.44 236 THR B O 1
ATOM 4348 N N . MET B 1 237 ? 7.547 -4.086 0.99 1 90.81 237 MET B N 1
ATOM 4349 C CA . MET B 1 237 ? 6.203 -4.547 1.329 1 90.81 237 MET B CA 1
ATOM 4350 C C . MET B 1 237 ? 5.453 -5 0.082 1 90.81 237 MET B C 1
ATOM 4352 O O . MET B 1 237 ? 4.348 -5.535 0.178 1 90.81 237 MET B O 1
ATOM 4356 N N . SER B 1 238 ? 6.098 -4.758 -1.058 1 92.56 238 SER B N 1
ATOM 4357 C CA . SER B 1 238 ? 5.488 -5.223 -2.301 1 92.56 238 SER B CA 1
ATOM 4358 C C . SER B 1 238 ? 5.59 -6.738 -2.43 1 92.56 238 SER B C 1
ATOM 4360 O O . SER B 1 238 ? 6.672 -7.277 -2.672 1 92.56 238 SER B O 1
ATOM 4362 N N . MET B 1 239 ? 4.426 -7.332 -2.371 1 90.12 239 MET B N 1
ATOM 4363 C CA . MET B 1 239 ? 4.43 -8.789 -2.436 1 90.12 239 MET B CA 1
ATOM 4364 C C . MET B 1 239 ? 4.855 -9.273 -3.818 1 90.12 239 MET B C 1
ATOM 4366 O O . MET B 1 239 ? 5.5 -10.312 -3.947 1 90.12 239 MET B O 1
ATOM 4370 N N . GLN B 1 240 ? 4.531 -8.523 -4.809 1 91.12 240 GLN B N 1
ATOM 4371 C CA . GLN B 1 240 ? 4.992 -8.875 -6.148 1 91.12 240 GLN B CA 1
ATOM 4372 C C . GLN B 1 240 ? 6.516 -8.891 -6.223 1 91.12 240 GLN B C 1
ATOM 4374 O O . GLN B 1 240 ? 7.113 -9.859 -6.695 1 91.12 240 GLN B O 1
ATOM 4379 N N . THR B 1 241 ? 7.078 -7.852 -5.758 1 95.69 241 THR B N 1
ATOM 4380 C CA . THR B 1 241 ? 8.531 -7.746 -5.758 1 95.69 241 THR B CA 1
ATOM 4381 C C . THR B 1 241 ? 9.156 -8.828 -4.875 1 95.69 241 THR B C 1
ATOM 4383 O O . THR B 1 241 ? 10.102 -9.5 -5.277 1 95.69 241 THR B O 1
ATOM 4386 N N . PHE B 1 242 ? 8.562 -9.023 -3.744 1 96.19 242 PHE B N 1
ATOM 4387 C CA . PHE B 1 242 ? 9.039 -10 -2.771 1 96.19 242 PHE B CA 1
ATOM 4388 C C . PHE B 1 242 ? 9.117 -11.391 -3.391 1 96.19 242 PHE B C 1
ATOM 4390 O O . PHE B 1 242 ? 10.172 -12.031 -3.361 1 96.19 242 PHE B O 1
ATOM 4397 N N . LEU B 1 243 ? 8.07 -11.773 -4.039 1 93.88 243 LEU B N 1
ATOM 4398 C CA . LEU B 1 243 ? 7.961 -13.125 -4.578 1 93.88 243 LEU B CA 1
ATOM 4399 C C . LEU B 1 243 ? 8.805 -13.281 -5.84 1 93.88 243 LEU B C 1
ATOM 4401 O O . LEU B 1 243 ? 9.438 -14.32 -6.047 1 93.88 243 LEU B O 1
ATOM 4405 N N . GLN B 1 244 ? 8.828 -12.266 -6.66 1 94.62 244 GLN B N 1
ATOM 4406 C CA . GLN B 1 244 ? 9.602 -12.352 -7.895 1 94.62 244 GLN B CA 1
ATOM 4407 C C . GLN B 1 244 ? 11.086 -12.5 -7.602 1 94.62 244 GLN B C 1
ATOM 4409 O O . GLN B 1 244 ? 11.789 -13.266 -8.273 1 94.62 244 GLN B O 1
ATOM 4414 N N . ILE B 1 245 ? 11.531 -11.781 -6.617 1 97.06 245 ILE B N 1
ATOM 4415 C CA . ILE B 1 245 ? 12.945 -11.852 -6.254 1 97.06 245 ILE B CA 1
ATOM 4416 C C . ILE B 1 245 ? 13.258 -13.234 -5.688 1 97.06 245 ILE B C 1
ATOM 4418 O O . ILE B 1 245 ? 14.25 -13.859 -6.074 1 97.06 245 ILE B O 1
ATOM 4422 N N . LEU B 1 246 ? 12.391 -13.742 -4.812 1 96.75 246 LEU B N 1
ATOM 4423 C CA . LEU B 1 246 ? 12.609 -15.047 -4.199 1 96.75 246 LEU B CA 1
ATOM 4424 C C . LEU B 1 246 ? 12.609 -16.156 -5.25 1 96.75 246 LEU B C 1
ATOM 4426 O O . LEU B 1 246 ? 13.406 -17.094 -5.172 1 96.75 246 LEU B O 1
ATOM 4430 N N . LYS B 1 247 ? 11.742 -16.031 -6.211 1 94.88 247 LYS B N 1
ATOM 4431 C CA . LYS B 1 247 ? 11.648 -17.047 -7.262 1 94.88 247 LYS B CA 1
ATOM 4432 C C . LYS B 1 247 ? 12.828 -16.953 -8.227 1 94.88 247 LYS B C 1
ATOM 4434 O O . LYS B 1 247 ? 13.289 -17.969 -8.758 1 94.88 247 LYS B O 1
ATOM 4439 N N . GLY B 1 248 ? 13.328 -15.773 -8.43 1 94.69 248 GLY B N 1
ATOM 4440 C CA . GLY B 1 248 ? 14.242 -15.516 -9.531 1 94.69 248 GLY B CA 1
ATOM 4441 C C . GLY B 1 248 ? 15.703 -15.617 -9.133 1 94.69 248 GLY B C 1
ATOM 4442 O O . GLY B 1 248 ? 16.578 -15.664 -9.992 1 94.69 248 GLY B O 1
ATOM 4443 N N . ALA B 1 249 ? 16 -15.602 -7.887 1 96.31 249 ALA B N 1
ATOM 4444 C CA . ALA B 1 249 ? 17.391 -15.664 -7.406 1 96.31 249 ALA B CA 1
ATOM 4445 C C . ALA B 1 249 ? 17.469 -16.438 -6.098 1 96.31 249 ALA B C 1
ATOM 4447 O O . ALA B 1 249 ? 16.484 -16.578 -5.379 1 96.31 249 ALA B O 1
ATOM 4448 N N . PRO B 1 250 ? 18.594 -17 -5.805 1 95.69 250 PRO B N 1
ATOM 4449 C CA . PRO B 1 250 ? 18.766 -17.75 -4.551 1 95.69 250 PRO B CA 1
ATOM 4450 C C . PRO B 1 250 ? 18.875 -16.828 -3.332 1 95.69 250 PRO B C 1
ATOM 4452 O O . PRO B 1 250 ? 19.969 -16.594 -2.822 1 95.69 250 PRO B O 1
ATOM 4455 N N . MET B 1 251 ? 17.766 -16.375 -2.881 1 97.19 251 MET B N 1
ATOM 4456 C CA . MET B 1 251 ? 17.672 -15.523 -1.694 1 97.19 251 MET B CA 1
ATOM 4457 C C . MET B 1 251 ? 16.797 -16.172 -0.629 1 97.19 251 MET B C 1
ATOM 4459 O O . MET B 1 251 ? 16.078 -17.141 -0.914 1 97.19 251 MET B O 1
ATOM 4463 N N . VAL B 1 252 ? 16.984 -15.688 0.603 1 97.12 252 VAL B N 1
ATOM 4464 C CA . VAL B 1 252 ? 16.219 -16.203 1.738 1 97.12 252 VAL B CA 1
ATOM 4465 C C . VAL B 1 252 ? 15.109 -15.227 2.094 1 97.12 252 VAL B C 1
ATOM 4467 O O . VAL B 1 252 ? 15.336 -14.016 2.193 1 97.12 252 VAL B O 1
ATOM 4470 N N . GLY B 1 253 ? 13.922 -15.75 2.148 1 97.19 253 GLY B N 1
ATOM 4471 C CA . GLY B 1 253 ? 12.797 -14.93 2.578 1 97.19 253 GLY B CA 1
ATOM 4472 C C . GLY B 1 253 ? 12.242 -15.344 3.928 1 97.19 253 GLY B C 1
ATOM 4473 O O . GLY B 1 253 ? 12.18 -16.531 4.246 1 97.19 253 GLY B O 1
ATOM 4474 N N . MET B 1 254 ? 11.867 -14.406 4.75 1 94.81 254 MET B N 1
ATOM 4475 C CA . MET B 1 254 ? 11.094 -14.625 5.973 1 94.81 254 MET B CA 1
ATOM 4476 C C . MET B 1 254 ? 9.773 -13.859 5.926 1 94.81 254 MET B C 1
ATOM 4478 O O . MET B 1 254 ? 9.766 -12.633 5.812 1 94.81 254 MET B O 1
ATOM 4482 N N . LEU B 1 255 ? 8.664 -14.547 5.984 1 94.56 255 LEU B N 1
ATOM 4483 C CA . LEU B 1 255 ? 7.352 -13.938 5.809 1 94.56 255 LEU B CA 1
ATOM 4484 C C . LEU B 1 255 ? 6.25 -14.875 6.293 1 94.56 255 LEU B C 1
ATOM 4486 O O . LEU B 1 255 ? 6.504 -16.047 6.57 1 94.56 255 LEU B O 1
ATOM 4490 N N . PRO B 1 256 ? 5.012 -14.344 6.438 1 93.12 256 PRO B N 1
ATOM 4491 C CA . PRO B 1 256 ? 3.9 -15.219 6.82 1 93.12 256 PRO B CA 1
ATOM 4492 C C . PRO B 1 256 ? 3.691 -16.375 5.84 1 93.12 256 PRO B C 1
ATOM 4494 O O . PRO B 1 256 ? 3.715 -16.156 4.625 1 93.12 256 PRO B O 1
ATOM 4497 N N . GLU B 1 257 ? 3.477 -17.547 6.379 1 94.31 257 GLU B N 1
ATOM 4498 C CA . GLU B 1 257 ? 3.332 -18.75 5.578 1 94.31 257 GLU B CA 1
ATOM 4499 C C . GLU B 1 257 ? 2.201 -18.609 4.562 1 94.31 257 GLU B C 1
ATOM 4501 O O . GLU B 1 257 ? 2.309 -19.094 3.434 1 94.31 257 GLU B O 1
ATOM 4506 N N . ALA B 1 258 ? 1.177 -17.938 4.961 1 91.94 258 ALA B N 1
ATOM 4507 C CA . ALA B 1 258 ? -0.01 -17.781 4.125 1 91.94 258 ALA B CA 1
ATOM 4508 C C . ALA B 1 258 ? 0.337 -17.109 2.799 1 91.94 258 ALA B C 1
ATOM 4510 O O . ALA B 1 258 ? -0.353 -17.312 1.796 1 91.94 258 ALA B O 1
ATOM 4511 N N . MET B 1 259 ? 1.416 -16.422 2.762 1 91.69 259 MET B N 1
ATOM 4512 C CA . MET B 1 259 ? 1.758 -15.602 1.603 1 91.69 259 MET B CA 1
ATOM 4513 C C . MET B 1 259 ? 2.516 -16.422 0.562 1 91.69 259 MET B C 1
ATOM 4515 O O . MET B 1 259 ? 2.701 -15.969 -0.57 1 91.69 259 MET B O 1
ATOM 4519 N N . VAL B 1 260 ? 2.955 -17.641 0.901 1 94.19 260 VAL B N 1
ATOM 4520 C CA . VAL B 1 260 ? 3.787 -18.391 -0.041 1 94.19 260 VAL B CA 1
ATOM 4521 C C . VAL B 1 260 ? 3.236 -19.797 -0.21 1 94.19 260 VAL B C 1
ATOM 4523 O O . VAL B 1 260 ? 3.895 -20.656 -0.798 1 94.19 260 VAL B O 1
ATOM 4526 N N . ILE B 1 261 ? 2.066 -20.062 0.325 1 90.75 261 ILE B N 1
ATOM 4527 C CA . ILE B 1 261 ? 1.518 -21.406 0.318 1 90.75 261 ILE B CA 1
ATOM 4528 C C . ILE B 1 261 ? 1.42 -21.922 -1.118 1 90.75 261 ILE B C 1
ATOM 4530 O O . ILE B 1 261 ? 1.769 -23.062 -1.4 1 90.75 261 ILE B O 1
ATOM 4534 N N . ASP B 1 262 ? 0.955 -21.125 -2.012 1 88.19 262 ASP B N 1
ATOM 4535 C CA . ASP B 1 262 ? 0.774 -21.547 -3.4 1 88.19 262 ASP B CA 1
ATOM 4536 C C . ASP B 1 262 ? 2.117 -21.859 -4.059 1 88.19 262 ASP B C 1
ATOM 4538 O O . ASP B 1 262 ? 2.254 -22.859 -4.75 1 88.19 262 ASP B O 1
ATOM 4542 N N . GLN B 1 263 ? 3.068 -21.016 -3.865 1 92.31 263 GLN B N 1
ATOM 4543 C CA . GLN B 1 263 ? 4.387 -21.203 -4.461 1 92.31 263 GLN B CA 1
ATOM 4544 C C . GLN B 1 263 ? 5.074 -22.438 -3.898 1 92.31 263 GLN B C 1
ATOM 4546 O O . GLN B 1 263 ? 5.82 -23.125 -4.605 1 92.31 263 GLN B O 1
ATOM 4551 N N . VAL B 1 264 ? 4.789 -22.734 -2.617 1 94.38 264 VAL B N 1
ATOM 4552 C CA . VAL B 1 264 ? 5.348 -23.938 -1.99 1 94.38 264 VAL B CA 1
ATOM 4553 C C . VAL B 1 264 ? 4.688 -25.188 -2.568 1 94.38 264 VAL B C 1
ATOM 4555 O O . VAL B 1 264 ? 5.367 -26.141 -2.941 1 94.38 264 VAL B O 1
ATOM 4558 N N . LYS B 1 265 ? 3.389 -25.125 -2.709 1 91.88 265 LYS B N 1
ATOM 4559 C CA . LYS B 1 265 ? 2.637 -26.25 -3.266 1 91.88 265 LYS B CA 1
ATOM 4560 C C . LYS B 1 265 ? 3.062 -26.531 -4.703 1 91.88 265 LYS B C 1
ATOM 4562 O O . LYS B 1 265 ? 3.115 -27.688 -5.117 1 91.88 265 LYS B O 1
ATOM 4567 N N . GLU B 1 266 ? 3.416 -25.5 -5.406 1 89.5 266 GLU B N 1
ATOM 4568 C CA . GLU B 1 266 ? 3.779 -25.625 -6.812 1 89.5 266 GLU B CA 1
ATOM 4569 C C . GLU B 1 266 ? 5.254 -25.984 -6.973 1 89.5 266 GLU B C 1
ATOM 4571 O O . GLU B 1 266 ? 5.738 -26.156 -8.094 1 89.5 266 GLU B O 1
ATOM 4576 N N . GLY B 1 267 ? 5.938 -26.031 -5.902 1 91.44 267 GLY B N 1
ATOM 4577 C CA . GLY B 1 267 ? 7.324 -26.469 -5.918 1 91.44 267 GLY B CA 1
ATOM 4578 C C . GLY B 1 267 ? 8.297 -25.375 -6.285 1 91.44 267 GLY B C 1
ATOM 4579 O O . GLY B 1 267 ? 9.477 -25.641 -6.539 1 91.44 267 GLY B O 1
ATOM 4580 N N . GLN B 1 268 ? 7.84 -24.156 -6.266 1 93.38 268 GLN B N 1
ATOM 4581 C CA . GLN B 1 268 ? 8.688 -23.031 -6.621 1 93.38 268 GLN B CA 1
ATOM 4582 C C . GLN B 1 268 ? 9.516 -22.562 -5.422 1 93.38 268 GLN B C 1
ATOM 4584 O O . GLN B 1 268 ? 10.617 -22.031 -5.59 1 93.38 268 GLN B O 1
ATOM 4589 N N . LEU B 1 269 ? 8.898 -22.734 -4.23 1 96.31 269 LEU B N 1
ATOM 4590 C CA . LEU B 1 269 ? 9.555 -22.359 -2.982 1 96.31 269 LEU B CA 1
ATOM 4591 C C . LEU B 1 269 ? 9.562 -23.516 -2.002 1 96.31 269 LEU B C 1
ATOM 4593 O O . LEU B 1 269 ? 8.711 -24.406 -2.076 1 96.31 269 LEU B O 1
ATOM 4597 N N . GLN B 1 270 ? 10.516 -23.5 -1.148 1 96.56 270 GLN B N 1
ATOM 4598 C CA . GLN B 1 270 ? 10.648 -24.516 -0.104 1 96.56 270 GLN B CA 1
ATOM 4599 C C . GLN B 1 270 ? 10.766 -23.859 1.274 1 96.56 270 GLN B C 1
ATOM 4601 O O . GLN B 1 270 ? 11.57 -22.953 1.471 1 96.56 270 GLN B O 1
ATOM 4606 N N . ILE B 1 271 ? 9.984 -24.328 2.209 1 96.12 271 ILE B N 1
ATOM 4607 C CA . ILE B 1 271 ? 10.078 -23.875 3.59 1 96.12 271 ILE B CA 1
ATOM 4608 C C . ILE B 1 271 ? 11.227 -24.594 4.293 1 96.12 271 ILE B C 1
ATOM 4610 O O . ILE B 1 271 ? 11.359 -25.812 4.184 1 96.12 271 ILE B O 1
ATOM 4614 N N . LEU B 1 272 ? 12.016 -23.859 5.016 1 96.19 272 LEU B N 1
ATOM 4615 C CA . LEU B 1 272 ? 13.164 -24.406 5.73 1 96.19 272 LEU B CA 1
ATOM 4616 C C . LEU B 1 272 ? 12.906 -24.438 7.234 1 96.19 272 LEU B C 1
ATOM 4618 O O . LEU B 1 272 ? 12.297 -23.516 7.777 1 96.19 272 LEU B O 1
ATOM 4622 N N . GLU B 1 273 ? 13.359 -25.484 7.84 1 94.44 273 GLU B N 1
ATOM 4623 C CA . GLU B 1 273 ? 13.461 -25.469 9.297 1 94.44 273 GLU B CA 1
ATOM 4624 C C . GLU B 1 273 ? 14.789 -24.875 9.75 1 94.44 273 GLU B C 1
ATOM 4626 O O . GLU B 1 273 ? 15.836 -25.156 9.172 1 94.44 273 GLU B O 1
ATOM 4631 N N . THR B 1 274 ? 14.672 -23.922 10.641 1 92.56 274 THR B N 1
ATOM 4632 C CA . THR B 1 274 ? 15.867 -23.297 11.188 1 92.56 274 THR B CA 1
ATOM 4633 C C . THR B 1 274 ? 15.727 -23.094 12.695 1 92.56 274 THR B C 1
ATOM 4635 O O . THR B 1 274 ? 14.703 -23.453 13.281 1 92.56 274 THR B O 1
ATOM 4638 N N . ASP B 1 275 ? 16.797 -22.578 13.32 1 89.88 275 ASP B N 1
ATOM 4639 C CA . ASP B 1 275 ? 16.781 -22.25 14.742 1 89.88 275 ASP B CA 1
ATOM 4640 C C . ASP B 1 275 ? 16.141 -20.875 14.984 1 89.88 275 ASP B C 1
ATOM 4642 O O . ASP B 1 275 ? 15.93 -20.484 16.125 1 89.88 275 ASP B O 1
ATOM 4646 N N . LEU B 1 276 ? 15.875 -20.25 13.93 1 90.44 276 LEU B N 1
ATOM 4647 C CA . LEU B 1 276 ? 15.219 -18.953 14.07 1 90.44 276 LEU B CA 1
ATOM 4648 C C . LEU B 1 276 ? 13.719 -19.125 14.281 1 90.44 276 LEU B C 1
ATOM 4650 O O . LEU B 1 276 ? 13.008 -19.578 13.383 1 90.44 276 LEU B O 1
ATOM 4654 N N . ILE B 1 277 ? 13.336 -18.781 15.508 1 86.56 277 ILE B N 1
ATOM 4655 C CA . ILE B 1 277 ? 11.93 -18.984 15.844 1 86.56 277 ILE B CA 1
ATOM 4656 C C . ILE B 1 277 ? 11.227 -17.641 15.969 1 86.56 277 ILE B C 1
ATOM 4658 O O . ILE B 1 277 ? 11.633 -16.797 16.766 1 86.56 277 ILE B O 1
ATOM 4662 N N . LEU B 1 278 ? 10.305 -17.438 15.117 1 89.69 278 LEU B N 1
ATOM 4663 C CA . LEU B 1 278 ? 9.383 -16.312 15.266 1 89.69 278 LEU B CA 1
ATOM 4664 C C . LEU B 1 278 ? 8 -16.797 15.68 1 89.69 278 LEU B C 1
ATOM 4666 O O . LEU B 1 278 ? 7.27 -17.391 14.875 1 89.69 278 LEU B O 1
ATOM 4670 N N . ASP B 1 279 ? 7.613 -16.484 16.891 1 88.75 279 ASP B N 1
ATOM 4671 C CA . ASP B 1 279 ? 6.34 -16.953 17.422 1 88.75 279 ASP B CA 1
ATOM 4672 C C . ASP B 1 279 ? 5.164 -16.375 16.641 1 88.75 279 ASP B C 1
ATOM 4674 O O . ASP B 1 279 ? 5.137 -15.18 16.359 1 88.75 279 ASP B O 1
ATOM 4678 N N . ALA B 1 280 ? 4.293 -17.328 16.359 1 92 280 ALA B N 1
ATOM 4679 C CA . ALA B 1 280 ? 3.074 -16.875 15.688 1 92 280 ALA B CA 1
ATOM 4680 C C . ALA B 1 280 ? 2.242 -15.992 16.609 1 92 280 ALA B C 1
ATOM 4682 O O . ALA B 1 280 ? 2.152 -16.234 17.812 1 92 280 ALA B O 1
ATOM 4683 N N . GLN B 1 281 ? 1.72 -14.953 15.992 1 91.62 281 GLN B N 1
ATOM 4684 C CA . GLN B 1 281 ? 0.737 -14.133 16.688 1 91.62 281 GLN B CA 1
ATOM 4685 C C . GLN B 1 281 ? -0.656 -14.312 16.094 1 91.62 281 GLN B C 1
ATOM 4687 O O . GLN B 1 281 ? -0.803 -14.438 14.867 1 91.62 281 GLN B O 1
ATOM 4692 N N . ASP B 1 282 ? -1.591 -14.289 16.984 1 93.75 282 ASP B N 1
ATOM 4693 C CA . ASP B 1 282 ? -2.965 -14.398 16.5 1 93.75 282 ASP B CA 1
ATOM 4694 C C . ASP B 1 282 ? -3.404 -13.125 15.789 1 93.75 282 ASP B C 1
ATOM 4696 O O . ASP B 1 282 ? -3.016 -12.023 16.188 1 93.75 282 ASP B O 1
ATOM 4700 N N . TYR B 1 283 ? -4.09 -13.312 14.75 1 96.12 283 TYR B N 1
ATOM 4701 C CA . TYR B 1 283 ? -4.875 -12.227 14.172 1 96.12 283 TYR B CA 1
ATOM 4702 C C . TYR B 1 283 ? -6.363 -12.562 14.188 1 96.12 283 TYR B C 1
ATOM 4704 O O . TYR B 1 283 ? -6.742 -13.711 14.422 1 96.12 283 TYR B O 1
ATOM 4712 N N . GLY B 1 284 ? -7.137 -11.57 14.07 1 97.94 284 GLY B N 1
ATOM 4713 C CA . GLY B 1 284 ? -8.57 -11.789 14.156 1 97.94 284 GLY B CA 1
ATOM 4714 C C . GLY B 1 284 ? -9.383 -10.602 13.688 1 97.94 284 GLY B C 1
ATOM 4715 O O . GLY B 1 284 ? -8.875 -9.734 12.977 1 97.94 284 GLY B O 1
ATOM 4716 N N . ILE B 1 285 ? -10.656 -10.695 14.008 1 98.44 285 ILE B N 1
ATOM 4717 C CA . ILE B 1 285 ? -11.641 -9.703 13.609 1 98.44 285 ILE B CA 1
ATOM 4718 C C . ILE B 1 285 ? -11.633 -8.539 14.594 1 98.44 285 ILE B C 1
ATOM 4720 O O . ILE B 1 285 ? -11.711 -8.742 15.805 1 98.44 285 ILE B O 1
ATOM 4724 N N . LEU B 1 286 ? -11.484 -7.371 14.039 1 98.25 286 LEU B N 1
ATOM 4725 C CA . LEU B 1 286 ? -11.539 -6.141 14.812 1 98.25 286 LEU B CA 1
ATOM 4726 C C . LEU B 1 286 ? -12.797 -5.34 14.469 1 98.25 286 LEU B C 1
ATOM 4728 O O . LEU B 1 286 ? -13.07 -5.086 13.297 1 98.25 286 LEU B O 1
ATOM 4732 N N . THR B 1 287 ? -13.539 -4.969 15.461 1 96.56 287 THR B N 1
ATOM 4733 C CA . THR B 1 287 ? -14.703 -4.109 15.312 1 96.56 287 THR B CA 1
ATOM 4734 C C . THR B 1 287 ? -14.688 -2.986 16.344 1 96.56 287 THR B C 1
ATOM 4736 O O . THR B 1 287 ? -13.961 -3.061 17.344 1 96.56 287 THR B O 1
ATOM 4739 N N . ARG B 1 288 ? -15.414 -1.916 16.016 1 93.25 288 ARG B N 1
ATOM 4740 C CA . ARG B 1 288 ? -15.547 -0.825 16.984 1 93.25 288 ARG B CA 1
ATOM 4741 C C . ARG B 1 288 ? -16.344 -1.267 18.203 1 93.25 288 ARG B C 1
ATOM 4743 O O . ARG B 1 288 ? -17.438 -1.827 18.078 1 93.25 288 ARG B O 1
ATOM 4750 N N . LYS B 1 289 ? -15.805 -0.986 19.328 1 90.5 289 LYS B N 1
ATOM 4751 C CA . LYS B 1 289 ? -16.469 -1.368 20.578 1 90.5 289 LYS B CA 1
ATOM 4752 C C . LYS B 1 289 ? -17.766 -0.592 20.766 1 90.5 289 LYS B C 1
ATOM 4754 O O . LYS B 1 289 ? -17.812 0.61 20.5 1 90.5 289 LYS B O 1
ATOM 4759 N N . ASP B 1 290 ? -18.859 -1.261 21.172 1 85.81 290 ASP B N 1
ATOM 4760 C CA . ASP B 1 290 ? -20.156 -0.714 21.547 1 85.81 290 ASP B CA 1
ATOM 4761 C C . ASP B 1 290 ? -20.875 -0.136 20.328 1 85.81 290 ASP B C 1
ATOM 4763 O O . ASP B 1 290 ? -21.734 0.736 20.469 1 85.81 290 ASP B O 1
ATOM 4767 N N . GLU B 1 291 ? -20.484 -0.369 19.203 1 86.62 291 GLU B N 1
ATOM 4768 C CA . GLU B 1 291 ? -21.172 -0.031 17.969 1 86.62 291 GLU B CA 1
ATOM 4769 C C . GLU B 1 291 ? -21.672 -1.285 17.25 1 86.62 291 GLU B C 1
ATOM 4771 O O . GLU B 1 291 ? -20.922 -2.25 17.094 1 86.62 291 GLU B O 1
ATOM 4776 N N . PRO B 1 292 ? -22.875 -1.272 16.953 1 82.81 292 PRO B N 1
ATOM 4777 C CA . PRO B 1 292 ? -23.375 -2.438 16.219 1 82.81 292 PRO B CA 1
ATOM 4778 C C . PRO B 1 292 ? -22.734 -2.576 14.844 1 82.81 292 PRO B C 1
ATOM 4780 O O . PRO B 1 292 ? -22.453 -1.571 14.18 1 82.81 292 PRO B O 1
ATOM 4783 N N . VAL B 1 293 ? -22.531 -3.766 14.398 1 88.5 293 VAL B N 1
ATOM 4784 C CA . VAL B 1 293 ? -22.062 -4.043 13.047 1 88.5 293 VAL B CA 1
ATOM 4785 C C . VAL B 1 293 ? -23.25 -4.176 12.094 1 88.5 293 VAL B C 1
ATOM 4787 O O . VAL B 1 293 ? -24.312 -4.645 12.484 1 88.5 293 VAL B O 1
ATOM 4790 N N . SER B 1 294 ? -23.125 -3.684 10.906 1 84.44 294 SER B N 1
ATOM 4791 C CA . SER B 1 294 ? -24.188 -3.818 9.914 1 84.44 294 SER B CA 1
ATOM 4792 C C . SER B 1 294 ? -24.484 -5.285 9.617 1 84.44 294 SER B C 1
ATOM 4794 O O . SER B 1 294 ? -23.656 -6.156 9.891 1 84.44 294 SER B O 1
ATOM 4796 N N . ASP B 1 295 ? -25.625 -5.621 9.023 1 84 295 ASP B N 1
ATOM 4797 C CA . ASP B 1 295 ? -26.016 -6.98 8.664 1 84 295 ASP B CA 1
ATOM 4798 C C . ASP B 1 295 ? -25.016 -7.605 7.703 1 84 295 ASP B C 1
ATOM 4800 O O . ASP B 1 295 ? -24.656 -8.781 7.844 1 84 295 ASP B O 1
ATOM 4804 N N . ILE B 1 296 ? -24.594 -6.84 6.766 1 87.44 296 ILE B N 1
ATOM 4805 C CA . ILE B 1 296 ? -23.641 -7.324 5.77 1 87.44 296 ILE B CA 1
ATOM 4806 C C . ILE B 1 296 ? -22.312 -7.66 6.441 1 87.44 296 ILE B C 1
ATOM 4808 O O . ILE B 1 296 ? -21.719 -8.711 6.18 1 87.44 296 ILE B O 1
ATOM 4812 N N . ALA B 1 297 ? -21.828 -6.75 7.324 1 93.75 297 ALA B N 1
ATOM 4813 C CA . ALA B 1 297 ? -20.594 -6.996 8.055 1 93.75 297 ALA B CA 1
ATOM 4814 C C . ALA B 1 297 ? -20.703 -8.227 8.945 1 93.75 297 ALA B C 1
ATOM 4816 O O . ALA B 1 297 ? -19.781 -9.031 9.039 1 93.75 297 ALA B O 1
ATOM 4817 N N . ALA B 1 298 ? -21.875 -8.398 9.57 1 93.5 298 ALA B N 1
ATOM 4818 C CA . ALA B 1 298 ? -22.125 -9.555 10.43 1 93.5 298 ALA B CA 1
ATOM 4819 C C . ALA B 1 298 ? -22.094 -10.844 9.625 1 93.5 298 ALA B C 1
ATOM 4821 O O . ALA B 1 298 ? -21.547 -11.859 10.07 1 93.5 298 ALA B O 1
ATOM 4822 N N . ALA B 1 299 ? -22.703 -10.789 8.477 1 94.44 299 ALA B N 1
ATOM 4823 C CA . ALA B 1 299 ? -22.703 -11.961 7.605 1 94.44 299 ALA B CA 1
ATOM 4824 C C . ALA B 1 299 ? -21.266 -12.32 7.191 1 94.44 299 ALA B C 1
ATOM 4826 O O . ALA B 1 299 ? -20.906 -13.5 7.168 1 94.44 299 ALA B O 1
ATOM 4827 N N . PHE B 1 300 ? -20.484 -11.32 6.812 1 97.31 300 PHE B N 1
ATOM 4828 C CA . PHE B 1 300 ? -19.094 -11.547 6.441 1 97.31 300 PHE B CA 1
ATOM 4829 C C . PHE B 1 300 ? -18.297 -12.117 7.613 1 97.31 300 PHE B C 1
ATOM 4831 O O . PHE B 1 300 ? -17.5 -13.039 7.441 1 97.31 300 PHE B O 1
ATOM 4838 N N . ILE B 1 301 ? -18.531 -11.609 8.836 1 97.75 301 ILE B N 1
ATOM 4839 C CA . ILE B 1 301 ? -17.891 -12.078 10.062 1 97.75 301 ILE B CA 1
ATOM 4840 C C . ILE B 1 301 ? -18.219 -13.555 10.273 1 97.75 301 ILE B C 1
ATOM 4842 O O . ILE B 1 301 ? -17.344 -14.359 10.578 1 97.75 301 ILE B O 1
ATOM 4846 N N . ASN B 1 302 ? -19.438 -13.922 10.133 1 97.06 302 ASN B N 1
ATOM 4847 C CA . ASN B 1 302 ? -19.859 -15.312 10.305 1 97.06 302 ASN B CA 1
ATOM 4848 C C . ASN B 1 302 ? -19.125 -16.234 9.344 1 97.06 302 ASN B C 1
ATOM 4850 O O . ASN B 1 302 ? -18.719 -17.344 9.719 1 97.06 302 ASN B O 1
ATOM 4854 N N . ILE B 1 303 ? -18.969 -15.812 8.125 1 97.56 303 ILE B N 1
ATOM 4855 C CA . ILE B 1 303 ? -18.25 -16.594 7.137 1 97.56 303 ILE B CA 1
ATOM 4856 C C . ILE B 1 303 ? -16.797 -16.75 7.559 1 97.56 303 ILE B C 1
ATOM 4858 O O . ILE B 1 303 ? -16.234 -17.859 7.492 1 97.56 303 ILE B O 1
ATOM 4862 N N . LEU B 1 304 ? -16.141 -15.617 7.992 1 97.62 304 LEU B N 1
ATOM 4863 C CA . LEU B 1 304 ? -14.766 -15.648 8.453 1 97.62 304 LEU B CA 1
ATOM 4864 C C . LEU B 1 304 ? -14.586 -16.656 9.578 1 97.62 304 LEU B C 1
ATOM 4866 O O . LEU B 1 304 ? -13.656 -17.469 9.555 1 97.62 304 LEU B O 1
ATOM 4870 N N . LEU B 1 305 ? -15.508 -16.625 10.523 1 96.94 305 LEU B N 1
ATOM 4871 C CA . LEU B 1 305 ? -15.43 -17.5 11.695 1 96.94 305 LEU B CA 1
ATOM 4872 C C . LEU B 1 305 ? -15.641 -18.953 11.312 1 96.94 305 LEU B C 1
ATOM 4874 O O . LEU B 1 305 ? -14.953 -19.844 11.82 1 96.94 305 LEU B O 1
ATOM 4878 N N . LYS B 1 306 ? -16.547 -19.188 10.414 1 95.38 306 LYS B N 1
ATOM 4879 C CA . LYS B 1 306 ? -16.812 -20.547 9.93 1 95.38 306 LYS B CA 1
ATOM 4880 C C . LYS B 1 306 ? -15.586 -21.125 9.227 1 95.38 306 LYS B C 1
ATOM 4882 O O . LYS B 1 306 ? -15.227 -22.281 9.445 1 95.38 306 LYS B O 1
ATOM 4887 N N . ASN B 1 307 ? -14.961 -20.281 8.391 1 92.81 307 ASN B N 1
ATOM 4888 C CA . ASN B 1 307 ? -13.805 -20.719 7.629 1 92.81 307 ASN B CA 1
ATOM 4889 C C . ASN B 1 307 ? -12.594 -20.953 8.531 1 92.81 307 ASN B C 1
ATOM 4891 O O . ASN B 1 307 ? -11.742 -21.797 8.234 1 92.81 307 ASN B O 1
ATOM 4895 N N . ALA B 1 308 ? -12.453 -20.125 9.555 1 88.56 308 ALA B N 1
ATOM 4896 C CA . ALA B 1 308 ? -11.344 -20.266 10.5 1 88.56 308 ALA B CA 1
ATOM 4897 C C . ALA B 1 308 ? -11.445 -21.578 11.273 1 88.56 308 ALA B C 1
ATOM 4899 O O . ALA B 1 308 ? -10.422 -22.172 11.633 1 88.56 308 ALA B O 1
ATOM 4900 N N . LYS B 1 309 ? -12.562 -22.047 11.594 1 81.56 309 LYS B N 1
ATOM 4901 C CA . LYS B 1 309 ? -12.797 -23.281 12.328 1 81.56 309 LYS B CA 1
ATOM 4902 C C . LYS B 1 309 ? -12.492 -24.5 11.461 1 81.56 309 LYS B C 1
ATOM 4904 O O . LYS B 1 309 ? -12.156 -25.578 11.977 1 81.56 309 LYS B O 1
ATOM 4909 N N . ARG B 1 310 ? -12.609 -24.344 10.164 1 71.62 310 ARG B N 1
ATOM 4910 C CA . ARG B 1 310 ? -12.383 -25.453 9.242 1 71.62 310 ARG B CA 1
ATOM 4911 C C . ARG B 1 310 ? -10.891 -25.688 9.016 1 71.62 310 ARG B C 1
ATOM 4913 O O . ARG B 1 310 ? -10.492 -26.734 8.508 1 71.62 310 ARG B O 1
ATOM 4920 N N . LYS B 1 311 ? -10.109 -24.828 9.453 1 65.56 311 LYS B N 1
ATOM 4921 C CA . LYS B 1 311 ? -8.672 -25.031 9.273 1 65.56 311 LYS B CA 1
ATOM 4922 C C . LYS B 1 311 ? -8.07 -25.797 10.445 1 65.56 311 LYS B C 1
ATOM 4924 O O . LYS B 1 311 ? -8.445 -25.578 11.602 1 65.56 311 LYS B O 1
#

Sequence (622 aa):
MADLTYSSLNNWLKFKHLVLLETLARTNNMHLAAEQMNLSQPAVSKMLKEIEGLLGFQVFERLPRNMPVTALGEHVIRYAQRVLNDAKHFVEDIEILRLGGHGFLKVGGIFAATAVVIPNSIIEIKKQWPLLSIDVVEQTSDHLMEMLSEHTLDLAIGRFTDVTQSQFFDFQPLGPEPFCIVVNNAHPCAQKKFCTLEELLKWPWVLYPKGTPIRERMEGAFARAKVKIPLNTVNTMSMQTFLQILKGAPMVGMLPEAMVIDQVKEGQLQILETDLILDAQDYGILTRKDEPVSDIAAAFINILLKNAKRKMADLTYSSLNNWLKFKHLVLLETLARTNNMHLAAEQMNLSQPAVSKMLKEIEGLLGFQVFERLPRNMPVTALGEHVIRYAQRVLNDAKHFVEDIEILRLGGHGFLKVGGIFAATAVVIPNSIIEIKKQWPLLSIDVVEQTSDHLMEMLSEHTLDLAIGRFTDVTQSQFFDFQPLGPEPFCIVVNNAHPCAQKKFCTLEELLKWPWVLYPKGTPIRERMEGAFARAKVKIPLNTVNTMSMQTFLQILKGAPMVGMLPEAMVIDQVKEGQLQILETDLILDAQDYGILTRKDEPVSDIAAAFINILLKNAKRK